Protein AF-A0AAN8Q3Y4-F1 (afdb_monomer_lite)

Sequence (448 aa):
MEDLNKSAGSSPTHGMTRAARALTVRITSLAQSRRTQKSSQLTSHRDDVHVCIMCLRAIMNYQSGFNQVMTHPRCVNEITLSLNNRNPRTKALVLELLAAVCLVRGGHDIILAAFDNFKEVSGEKNRFEKLMEYFSNDDSNIDFMVACMQFINIVVHSVENMNFRVHLQYEFTHHGLDQYLETLKLTESEKLQVQIQAYLDNVFDVGALLEDAENRGGVLEHVDELQEHNTQLSARLEEIESQSAERMAELEKQLLQATKETELLKGNLRDSCSQVSSLQQREREREISQERERDRERLSQPSSELELKVQELQDRGLIRLGRTPSGALDLQVVPVTIIEYVPAPASEPLLSSTGPTAPGPDVPDATPSSAISAVLPPPPPPPPPPPGPGGPTPPPPPPPPPPPPGSGGPLPPPPPPPTAGGPPPPPPPPGAGPPPPPGGPPSGDSQA

InterPro domains:
  IPR010472 Formin, FH3 domain [PF06367] (108-290)
  IPR010472 Formin, FH3 domain [SM01139] (106-309)
  IPR010473 Formin, GTPase-binding domain [PF06371] (33-103)
  IPR010473 Formin, GTPase-binding domain [SM01140] (1-103)
  IPR011989 Armadillo-like helical [G3DSA:1.25.10.10] (19-205)
  IPR014768 Rho GTPase-binding/formin homology 3 (GBD/FH3) domain [PS51232] (1-287)
  IPR016024 Armadillo-type fold [SSF48371] (43-279)
  IPR043592 Formin-like protein, animal [PTHR45857] (17-407)

Organism: NCBI:txid861788

Radius of gyration: 66.51 Å; chains: 1; bounding box: 188×79×169 Å

pLDDT: mean 75.8, std 22.62, range [29.91, 98.75]

Foldseek 3Di:
DDYDDDDDDDDDPDDPDPVNVVVVVVVVVVVVVVVVVVVVVVVVVLVVLLVVLVVLVVLCVDPVSVVCCLPPLCNLLVLLLQCPRPDLVSVLSSLVSLLVQCLDDVSLVVSVVSQVSSCVVVVHPDGCLVLLVCLLPPPVDPSSVLSSLSSLLSSLQNDPDVVSSLVSLVSVVVSVVVVSLVVCCPPPDPSNVVSSVSVVVRDDDPPVVVVCVVVVVVVVVVVVVVVVVVVVVVVVVVVVVVVVVVVVVVVVVVVVVVVVVVVVVVVVVVVVVVVVVVVVVVVVVVVVVVVVVVVVVVVPDDCVVVVVVVVVCVVVPQWDWDQDPVRDTDIDGDDDDDDDDDDDDDDDDDDDDDDDDDDDDDDDDDDDDDDDDDDDDDDDDDDDDDDDPDDDDDDDDDDDDDDDPDDDDDDDDDDDDDDPDDDDDDDDDPDDDDDDDDDDDDDDDDDD

Structure (mmCIF, N/CA/C/O backbone):
data_AF-A0AAN8Q3Y4-F1
#
_entry.id   AF-A0AAN8Q3Y4-F1
#
loop_
_atom_site.group_PDB
_atom_site.id
_atom_site.type_symbol
_atom_site.label_atom_id
_atom_site.label_alt_id
_atom_site.label_comp_id
_atom_site.label_asym_id
_atom_site.label_entity_id
_atom_site.label_seq_id
_atom_site.pdbx_PDB_ins_code
_atom_site.Cartn_x
_atom_site.Cartn_y
_atom_site.Cartn_z
_atom_site.occupancy
_atom_site.B_iso_or_equiv
_atom_site.auth_seq_id
_atom_site.auth_comp_id
_atom_site.auth_asym_id
_atom_site.auth_atom_id
_atom_site.pdbx_PDB_model_num
ATOM 1 N N . MET A 1 1 ? 97.875 11.556 -13.951 1.00 38.25 1 MET A N 1
ATOM 2 C CA . MET A 1 1 ? 98.147 10.114 -14.084 1.00 38.25 1 MET A CA 1
ATOM 3 C C . MET A 1 1 ? 96.802 9.449 -14.331 1.00 38.25 1 MET A C 1
ATOM 5 O O . MET A 1 1 ? 96.161 9.027 -13.379 1.00 38.25 1 MET A O 1
ATOM 9 N N . GLU A 1 2 ? 96.180 9.670 -15.496 1.00 36.03 2 GLU A N 1
ATOM 10 C CA . GLU A 1 2 ? 96.618 9.292 -16.869 1.00 36.03 2 GLU A CA 1
ATOM 11 C C . GLU A 1 2 ? 96.474 7.764 -17.022 1.00 36.03 2 GLU A C 1
ATOM 13 O O . GLU A 1 2 ? 97.088 7.022 -16.263 1.00 36.03 2 GLU A O 1
ATOM 18 N N . ASP A 1 3 ? 95.460 7.273 -17.746 1.00 38.06 3 ASP A N 1
ATOM 19 C CA . ASP A 1 3 ? 95.388 7.121 -19.222 1.00 38.06 3 ASP A CA 1
ATOM 20 C C . ASP A 1 3 ? 96.078 5.817 -19.685 1.00 38.06 3 ASP A C 1
ATOM 22 O O . ASP A 1 3 ? 97.080 5.409 -19.115 1.00 38.06 3 ASP A O 1
ATOM 26 N N . LEU A 1 4 ? 95.621 5.070 -20.698 1.00 42.91 4 LEU A N 1
ATOM 27 C CA . LEU A 1 4 ? 94.481 5.199 -21.622 1.00 42.91 4 LEU A CA 1
ATOM 28 C C . LEU A 1 4 ? 94.149 3.792 -22.181 1.00 42.91 4 LEU A C 1
ATOM 30 O O . LEU A 1 4 ? 95.014 2.921 -22.171 1.00 42.91 4 LEU A O 1
ATOM 34 N N . ASN A 1 5 ? 92.947 3.593 -22.751 1.00 40.09 5 ASN A N 1
ATOM 35 C CA . ASN A 1 5 ? 92.752 3.150 -24.156 1.00 40.09 5 ASN A CA 1
ATOM 36 C C . ASN A 1 5 ? 91.394 2.447 -24.438 1.00 40.09 5 ASN A C 1
ATOM 38 O O . ASN A 1 5 ? 91.292 1.227 -24.497 1.00 40.09 5 ASN A O 1
ATOM 42 N N . LYS A 1 6 ? 90.387 3.266 -24.773 1.00 39.81 6 LYS A N 1
ATOM 43 C CA . LYS A 1 6 ? 89.642 3.185 -26.051 1.00 39.81 6 LYS A CA 1
ATOM 44 C C . LYS A 1 6 ? 88.956 1.859 -26.451 1.00 39.81 6 LYS A C 1
ATOM 46 O O . LYS A 1 6 ? 89.556 0.959 -27.032 1.00 39.81 6 LYS A O 1
ATOM 51 N N . SER A 1 7 ? 87.625 1.880 -26.418 1.00 35.88 7 SER A N 1
ATOM 52 C CA . SER A 1 7 ? 86.782 1.311 -27.484 1.00 35.88 7 SER A CA 1
ATOM 53 C C . SER A 1 7 ? 85.509 2.148 -27.624 1.00 35.88 7 SER A C 1
ATOM 55 O O . SER A 1 7 ? 84.912 2.532 -26.624 1.00 35.88 7 SER A O 1
ATOM 57 N N . ALA A 1 8 ? 85.133 2.495 -28.858 1.00 41.19 8 ALA A N 1
ATOM 58 C CA . ALA A 1 8 ? 84.004 3.380 -29.152 1.00 41.19 8 ALA A CA 1
ATOM 59 C C . ALA A 1 8 ? 82.823 2.586 -29.730 1.00 41.19 8 ALA A C 1
ATOM 61 O O . ALA A 1 8 ? 83.028 1.685 -30.539 1.00 41.19 8 ALA A O 1
ATOM 62 N N . GLY A 1 9 ? 81.597 2.939 -29.330 1.00 33.78 9 GLY A N 1
ATOM 63 C CA . GLY A 1 9 ? 80.372 2.197 -29.667 1.00 33.78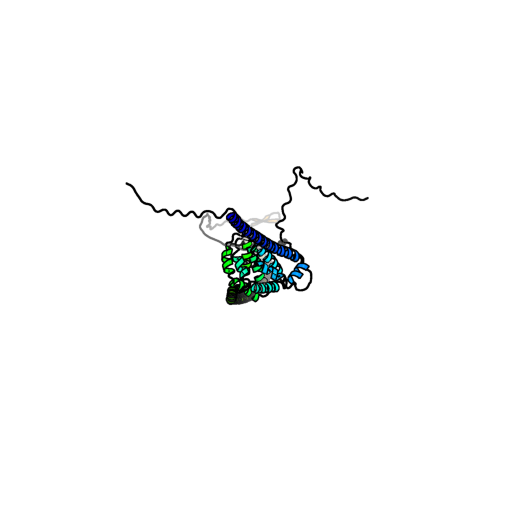 9 GLY A CA 1
ATOM 64 C C . GLY A 1 9 ? 79.152 3.075 -29.963 1.00 33.78 9 GLY A C 1
ATOM 65 O O . GLY A 1 9 ? 78.020 2.655 -29.739 1.00 33.78 9 GLY A O 1
ATOM 66 N N . SER A 1 10 ? 79.352 4.308 -30.433 1.00 39.91 10 SER A N 1
ATOM 67 C CA . SER A 1 10 ? 78.259 5.197 -30.840 1.00 39.91 10 SER A CA 1
ATOM 68 C C . SER A 1 10 ? 77.604 4.707 -32.139 1.00 39.91 10 SER A C 1
ATOM 70 O O . SER A 1 10 ? 78.204 4.774 -33.208 1.00 39.91 10 SER A O 1
ATOM 72 N N . SER A 1 11 ? 76.353 4.243 -32.056 1.00 40.34 11 SER A N 1
ATOM 73 C CA . SER A 1 11 ? 75.558 3.801 -33.214 1.00 40.34 11 SER A CA 1
ATOM 74 C C . SER A 1 11 ? 74.587 4.896 -33.687 1.00 40.34 11 SER A C 1
ATOM 76 O O . SER A 1 11 ? 73.614 5.173 -32.985 1.00 40.34 11 SER A O 1
ATOM 78 N N . PRO A 1 12 ? 74.794 5.524 -34.862 1.00 45.00 12 PRO A N 1
ATOM 79 C CA . PRO A 1 12 ? 73.902 6.557 -35.383 1.00 45.00 12 PRO A CA 1
ATOM 80 C C . PRO A 1 12 ? 72.812 5.961 -36.291 1.00 45.00 12 PRO A C 1
ATOM 82 O O . PRO A 1 12 ? 73.027 5.743 -37.483 1.00 45.00 12 PRO A O 1
ATOM 85 N N . THR A 1 13 ? 71.603 5.741 -35.768 1.00 42.25 13 THR A N 1
ATOM 86 C CA . THR A 1 13 ? 70.434 5.310 -36.565 1.00 42.25 13 THR A CA 1
ATOM 87 C C . THR A 1 13 ? 69.846 6.469 -37.380 1.00 42.25 13 THR A C 1
ATOM 89 O O . THR A 1 13 ? 68.793 7.039 -37.085 1.00 42.25 13 THR A O 1
ATOM 92 N N . HIS A 1 14 ? 70.567 6.855 -38.432 1.00 48.44 14 HIS A N 1
ATOM 93 C CA . HIS A 1 14 ? 70.264 8.040 -39.221 1.00 48.44 14 HIS A CA 1
ATOM 94 C C . HIS A 1 14 ? 69.072 7.834 -40.177 1.00 48.44 14 HIS A C 1
ATOM 96 O O . HIS A 1 14 ? 69.142 7.078 -41.139 1.00 48.44 14 HIS A O 1
ATOM 102 N N . GLY A 1 15 ? 68.003 8.607 -39.966 1.00 46.59 15 GLY A N 1
ATOM 103 C CA . GLY A 1 15 ? 67.120 9.069 -41.042 1.00 46.59 15 GLY A CA 1
ATOM 104 C C . GLY A 1 15 ? 66.156 8.068 -41.694 1.00 46.59 15 GLY A C 1
ATOM 105 O O . GLY A 1 15 ? 66.325 7.709 -42.857 1.00 46.59 15 GLY A O 1
ATOM 106 N N . MET A 1 16 ? 64.989 7.852 -41.070 1.00 54.69 16 MET A N 1
ATOM 107 C CA . MET A 1 16 ? 63.756 7.771 -41.874 1.00 54.69 16 MET A CA 1
ATOM 108 C C . MET A 1 16 ? 63.680 9.022 -42.761 1.00 54.69 16 MET A C 1
ATOM 110 O O . MET A 1 16 ? 63.710 10.145 -42.245 1.00 54.69 16 MET A O 1
ATOM 114 N N . THR A 1 17 ? 63.575 8.839 -44.078 1.00 59.81 17 THR A N 1
ATOM 115 C CA . THR A 1 17 ? 63.512 9.949 -45.040 1.00 59.81 17 THR A CA 1
ATOM 116 C C . THR A 1 17 ? 62.348 10.897 -44.736 1.00 59.81 17 THR A C 1
ATOM 118 O O . THR A 1 17 ? 61.335 10.513 -44.143 1.00 59.81 17 THR A O 1
ATOM 121 N N . ARG A 1 18 ? 62.457 12.159 -45.179 1.00 59.47 18 ARG A N 1
ATOM 122 C CA . ARG A 1 18 ? 61.395 13.170 -44.998 1.00 59.47 18 ARG A CA 1
ATOM 123 C C . ARG A 1 18 ? 60.050 12.689 -45.570 1.00 59.47 18 ARG A C 1
ATOM 125 O O . ARG A 1 18 ? 59.012 12.954 -44.972 1.00 59.47 18 ARG A O 1
ATOM 132 N N . ALA A 1 19 ? 60.090 11.909 -46.656 1.00 59.50 19 ALA A N 1
ATOM 133 C CA . ALA A 1 19 ? 58.941 11.213 -47.230 1.00 59.50 19 ALA A CA 1
ATOM 134 C C . ALA A 1 19 ? 58.388 10.102 -46.316 1.00 59.50 19 ALA A C 1
ATOM 136 O O . ALA A 1 19 ? 57.189 10.093 -46.056 1.00 59.50 19 ALA A O 1
ATOM 137 N N . ALA A 1 20 ? 59.231 9.216 -45.768 1.00 58.31 20 ALA A N 1
ATOM 138 C CA . ALA A 1 20 ? 58.790 8.173 -44.836 1.00 58.31 20 ALA A CA 1
ATOM 139 C C . ALA A 1 20 ? 58.129 8.767 -43.579 1.00 58.31 20 ALA A C 1
ATOM 141 O O . ALA A 1 20 ? 57.031 8.358 -43.213 1.00 58.31 20 ALA A O 1
ATOM 142 N N . ARG A 1 21 ? 58.730 9.804 -42.975 1.00 62.12 21 ARG A N 1
ATOM 143 C CA . ARG A 1 21 ? 58.128 10.531 -41.840 1.00 62.12 21 ARG A CA 1
ATOM 144 C C . ARG A 1 21 ? 56.787 11.176 -42.215 1.00 62.12 21 ARG A C 1
ATOM 146 O O . ARG A 1 21 ? 55.828 11.053 -41.459 1.00 62.12 21 ARG A O 1
ATOM 153 N N . ALA A 1 22 ? 56.688 11.806 -43.389 1.00 60.72 22 ALA A N 1
ATOM 154 C CA . ALA A 1 22 ? 55.433 12.383 -43.875 1.00 60.72 22 ALA A CA 1
ATOM 155 C C . ALA A 1 22 ? 54.348 11.322 -44.147 1.00 60.72 22 ALA A C 1
ATOM 157 O O . ALA A 1 22 ? 53.175 11.576 -43.877 1.00 60.72 22 ALA A O 1
ATOM 158 N N . LEU A 1 23 ? 54.721 10.133 -44.633 1.00 59.78 23 LEU A N 1
ATOM 159 C CA . LEU A 1 23 ? 53.805 9.006 -44.820 1.00 59.78 23 LEU A CA 1
ATOM 160 C C . LEU A 1 23 ? 53.313 8.454 -43.480 1.00 59.78 23 LEU A C 1
ATOM 162 O O . LEU A 1 23 ? 52.105 8.323 -43.311 1.00 59.78 23 LEU A O 1
ATOM 166 N N . THR A 1 24 ? 54.194 8.219 -42.501 1.00 64.25 24 THR A N 1
ATOM 167 C CA . THR A 1 24 ? 53.786 7.797 -41.148 1.00 64.25 24 THR A CA 1
ATOM 168 C C . THR A 1 24 ? 52.829 8.809 -40.515 1.00 64.25 24 THR A C 1
ATOM 170 O O . THR A 1 24 ? 51.765 8.422 -40.040 1.00 64.25 24 THR A O 1
ATOM 173 N N . VAL A 1 25 ? 53.141 10.110 -40.573 1.00 64.81 25 VAL A N 1
ATOM 174 C CA . VAL A 1 25 ? 52.263 11.167 -40.037 1.00 64.81 25 VAL A CA 1
ATOM 175 C C . VAL A 1 25 ? 50.920 11.217 -40.776 1.00 64.81 25 VAL A C 1
ATOM 177 O O . VAL A 1 25 ? 49.881 11.306 -40.124 1.00 64.81 25 VAL A O 1
ATOM 180 N N . ARG A 1 26 ? 50.896 11.092 -42.112 1.00 61.16 26 ARG A N 1
ATOM 181 C CA . ARG A 1 26 ? 49.641 11.026 -42.887 1.00 61.16 26 ARG A CA 1
ATOM 182 C C . ARG A 1 26 ? 48.817 9.778 -42.572 1.00 61.16 26 ARG A C 1
ATOM 184 O O . ARG A 1 26 ? 47.603 9.890 -42.457 1.00 61.16 26 ARG A O 1
ATOM 191 N N . ILE A 1 27 ? 49.440 8.613 -42.394 1.00 64.56 27 ILE A N 1
ATOM 192 C CA . ILE A 1 27 ? 48.746 7.365 -42.037 1.00 64.56 27 ILE A CA 1
ATOM 193 C C . ILE A 1 27 ? 48.139 7.476 -40.634 1.00 64.56 27 ILE A C 1
ATOM 195 O O . ILE A 1 27 ? 46.951 7.200 -40.470 1.00 64.56 27 ILE A O 1
ATOM 199 N N . THR A 1 28 ? 48.901 7.955 -39.645 1.00 66.38 28 THR A N 1
ATOM 200 C CA . THR A 1 28 ? 48.399 8.186 -38.281 1.00 66.38 28 THR A CA 1
ATOM 201 C C . THR A 1 28 ? 47.287 9.236 -38.261 1.00 66.38 28 THR A C 1
ATOM 203 O O . THR A 1 28 ? 46.249 9.002 -37.648 1.00 66.38 28 THR A O 1
ATOM 206 N N . SER A 1 29 ? 47.434 10.336 -39.006 1.00 64.00 29 SER A N 1
ATOM 207 C CA . SER A 1 29 ? 46.402 11.372 -39.144 1.00 64.00 29 SER A CA 1
ATOM 208 C C . SER A 1 29 ? 45.124 10.840 -39.810 1.00 64.00 29 SER A C 1
ATOM 210 O O . SER A 1 29 ? 44.031 11.074 -39.304 1.00 64.00 29 SER A O 1
ATOM 212 N N . LEU A 1 30 ? 45.228 10.031 -40.872 1.00 63.59 30 LEU A N 1
ATOM 213 C CA . LEU A 1 30 ? 44.080 9.375 -41.520 1.00 63.59 30 LEU A CA 1
ATOM 214 C C . LEU A 1 30 ? 43.465 8.245 -40.675 1.00 63.59 30 LEU A C 1
ATOM 216 O O . LEU A 1 30 ? 42.314 7.868 -40.904 1.00 63.59 30 LEU A O 1
ATOM 220 N N . ALA A 1 31 ? 44.201 7.680 -39.717 1.00 64.12 31 ALA A N 1
ATOM 221 C CA . ALA A 1 31 ? 43.672 6.739 -38.730 1.00 64.12 31 ALA A CA 1
ATOM 222 C C . ALA A 1 31 ? 42.957 7.473 -37.582 1.00 64.12 31 ALA A C 1
ATOM 224 O O . ALA A 1 31 ? 41.870 7.062 -37.180 1.00 64.12 31 ALA A O 1
ATOM 225 N N . GLN A 1 32 ? 43.513 8.590 -37.103 1.00 61.41 32 GLN A N 1
ATOM 226 C CA . GLN A 1 32 ? 42.878 9.476 -36.125 1.00 61.41 32 GLN A CA 1
ATOM 227 C C . GLN A 1 32 ? 41.608 10.115 -36.699 1.00 61.41 32 GLN A C 1
ATOM 229 O O . GLN A 1 32 ? 40.566 10.017 -36.069 1.00 61.41 32 GLN A O 1
ATOM 234 N N . SER A 1 33 ? 41.650 10.653 -37.920 1.00 59.50 33 SER A N 1
ATOM 235 C CA . SER A 1 33 ? 40.490 11.220 -38.624 1.00 59.50 33 SER A CA 1
ATOM 236 C C . SER A 1 33 ? 39.374 10.188 -38.840 1.00 59.50 33 SER A C 1
ATOM 238 O O . SER A 1 33 ? 38.208 10.473 -38.578 1.00 59.50 33 SER A O 1
ATOM 240 N N . ARG A 1 34 ? 39.707 8.942 -39.211 1.00 60.00 34 ARG A N 1
ATOM 241 C CA . ARG A 1 34 ? 38.703 7.863 -39.293 1.00 60.00 34 ARG A CA 1
ATOM 242 C C . ARG A 1 34 ? 38.192 7.400 -37.925 1.00 60.00 34 ARG A C 1
ATOM 244 O O . ARG A 1 34 ? 37.054 6.945 -37.845 1.00 60.00 34 ARG A O 1
ATOM 251 N N . ARG A 1 35 ? 38.972 7.542 -36.846 1.00 59.88 35 ARG A N 1
ATOM 252 C CA . ARG A 1 35 ? 38.492 7.331 -35.467 1.00 59.88 35 ARG A CA 1
ATOM 253 C C . ARG A 1 35 ? 37.575 8.464 -35.001 1.00 59.88 35 ARG A C 1
ATOM 255 O O . ARG A 1 35 ? 36.526 8.163 -34.445 1.00 59.88 35 ARG A O 1
ATOM 262 N N . THR A 1 36 ? 37.902 9.731 -35.263 1.00 60.12 36 THR A N 1
ATOM 263 C CA . THR A 1 36 ? 37.049 10.867 -34.877 1.00 60.12 36 THR A CA 1
ATOM 264 C C . THR A 1 36 ? 35.759 10.911 -35.688 1.00 60.12 36 THR A C 1
ATOM 266 O O . THR A 1 36 ? 34.708 11.123 -35.095 1.00 60.12 36 THR A O 1
ATOM 269 N N . GLN A 1 37 ? 35.778 10.599 -36.991 1.00 56.69 37 GLN A N 1
ATOM 270 C CA . GLN A 1 37 ? 34.538 10.459 -37.764 1.00 56.69 37 GLN A CA 1
ATOM 271 C C . GLN A 1 37 ? 33.677 9.276 -37.300 1.00 56.69 37 GLN A C 1
ATOM 273 O O . GLN A 1 37 ? 32.477 9.455 -37.125 1.00 56.69 37 GLN A O 1
ATOM 278 N N . LYS A 1 38 ? 34.255 8.100 -37.006 1.00 57.00 38 LYS A N 1
ATOM 279 C CA . LYS A 1 38 ? 33.480 6.994 -36.406 1.00 57.00 38 LYS A CA 1
ATOM 280 C C . LYS A 1 38 ? 32.931 7.340 -35.018 1.00 57.00 38 LYS A C 1
ATOM 282 O O . LYS A 1 38 ? 31.820 6.935 -34.699 1.00 57.00 38 LYS A O 1
ATOM 287 N N . SER A 1 39 ? 33.666 8.111 -34.216 1.00 52.62 39 SER A N 1
ATOM 288 C CA . SER A 1 39 ? 33.172 8.618 -32.930 1.00 52.62 39 SER A CA 1
ATOM 289 C C . SER A 1 39 ? 32.019 9.607 -33.121 1.00 52.62 39 SER A C 1
ATOM 291 O O . SER A 1 39 ? 31.017 9.487 -32.432 1.00 52.62 39 SER A O 1
ATOM 293 N N . SER A 1 40 ? 32.129 10.530 -34.081 1.00 57.91 40 SER A N 1
ATOM 294 C CA . SER A 1 40 ? 31.093 11.516 -34.419 1.00 57.91 40 SER A CA 1
ATOM 295 C C . SER A 1 40 ? 29.820 10.864 -34.976 1.00 57.91 40 SER A C 1
ATOM 297 O O . SER A 1 40 ? 28.717 11.284 -34.637 1.00 57.91 40 SER A O 1
ATOM 299 N N . GLN A 1 41 ? 29.957 9.800 -35.770 1.00 56.16 41 GLN A N 1
ATOM 300 C CA . GLN A 1 41 ? 28.831 8.993 -36.242 1.00 56.16 41 GLN A CA 1
ATOM 301 C C . GLN A 1 41 ? 28.160 8.228 -35.087 1.00 56.16 41 GLN A C 1
ATOM 303 O O . GLN A 1 41 ? 26.936 8.161 -35.019 1.00 56.16 41 GLN A O 1
ATOM 308 N N . LEU A 1 42 ? 28.952 7.694 -34.148 1.00 57.22 42 LEU A N 1
ATOM 309 C CA . LEU A 1 42 ? 28.450 6.993 -32.963 1.00 57.22 42 LEU A CA 1
ATOM 310 C C . LEU A 1 42 ? 27.803 7.933 -31.929 1.00 57.22 42 LEU A C 1
ATOM 312 O O . LEU A 1 42 ? 26.928 7.486 -31.191 1.00 57.22 42 LEU A O 1
ATOM 316 N N . THR A 1 43 ? 28.208 9.206 -31.852 1.00 58.16 43 THR A N 1
ATOM 317 C CA . THR A 1 43 ? 27.504 10.208 -31.036 1.00 58.16 43 THR A CA 1
ATOM 318 C C . THR A 1 43 ? 26.206 10.648 -31.703 1.00 58.16 43 THR A C 1
ATOM 320 O O . THR A 1 43 ? 25.182 10.591 -31.037 1.00 58.16 43 THR A O 1
ATOM 323 N N . SER A 1 44 ? 26.211 10.943 -33.013 1.00 60.47 44 SER A N 1
ATOM 324 C CA . SER A 1 44 ? 24.988 11.288 -33.765 1.00 60.47 44 SER A CA 1
ATOM 325 C C . SER A 1 44 ? 23.886 10.252 -33.537 1.00 60.47 44 SER A C 1
ATOM 327 O O . SER A 1 44 ? 22.829 10.584 -33.017 1.00 60.47 44 SER A O 1
ATOM 329 N N . HIS A 1 45 ? 24.193 8.968 -33.762 1.00 61.59 45 HIS A N 1
ATOM 330 C CA . HIS A 1 45 ? 23.232 7.872 -33.601 1.00 61.59 45 HIS A CA 1
ATOM 331 C C . HIS A 1 45 ? 22.688 7.730 -32.158 1.00 61.59 45 HIS A C 1
ATOM 333 O O . HIS A 1 45 ? 21.636 7.127 -31.946 1.00 61.59 45 HIS A O 1
ATOM 339 N N . ARG A 1 46 ? 23.373 8.258 -31.134 1.00 62.34 46 ARG A N 1
ATOM 340 C CA . ARG A 1 46 ? 22.869 8.248 -29.745 1.00 62.34 46 ARG A CA 1
ATOM 341 C C . ARG A 1 46 ? 21.903 9.391 -29.463 1.00 62.34 46 ARG A C 1
ATOM 343 O O . ARG A 1 46 ? 20.958 9.184 -28.701 1.00 62.34 46 ARG A O 1
ATOM 350 N N . ASP A 1 47 ? 22.124 10.542 -30.087 1.00 70.31 47 ASP A N 1
ATOM 351 C CA . ASP A 1 47 ? 21.211 11.680 -30.030 1.00 70.31 47 ASP A CA 1
ATOM 352 C C . ASP A 1 47 ? 19.961 11.400 -30.885 1.00 70.31 47 ASP A C 1
ATOM 354 O O . ASP A 1 47 ? 18.844 11.634 -30.425 1.00 70.31 47 ASP A O 1
ATOM 358 N N . ASP A 1 48 ? 20.127 10.766 -32.054 1.00 86.31 48 ASP A N 1
ATOM 359 C CA . ASP A 1 48 ? 19.037 10.300 -32.925 1.00 86.31 48 ASP A CA 1
ATOM 360 C C . ASP A 1 48 ? 18.046 9.389 -32.165 1.00 86.31 48 ASP A C 1
ATOM 362 O O . ASP A 1 48 ? 16.830 9.572 -32.253 1.00 86.31 48 ASP A O 1
ATOM 366 N N . VAL A 1 49 ? 18.550 8.452 -31.346 1.00 93.69 49 VAL A N 1
ATOM 367 C CA . VAL A 1 49 ? 17.716 7.593 -30.476 1.00 93.69 49 VAL A CA 1
ATOM 368 C C . VAL A 1 49 ? 16.945 8.418 -29.440 1.00 93.69 49 VAL A C 1
ATOM 370 O O . VAL A 1 49 ? 15.757 8.174 -29.239 1.00 93.69 49 VAL A O 1
ATOM 373 N N . HIS A 1 50 ? 17.572 9.416 -28.805 1.00 94.44 50 HIS A N 1
ATOM 374 C CA . HIS A 1 50 ? 16.879 10.281 -27.842 1.00 94.44 50 HIS A CA 1
ATOM 375 C C . HIS A 1 50 ? 15.736 11.063 -28.508 1.00 94.44 50 HIS A C 1
ATOM 377 O O . HIS A 1 50 ? 14.625 11.107 -27.977 1.00 94.44 50 HIS A O 1
ATOM 383 N N . VAL A 1 51 ? 15.977 11.611 -29.704 1.00 96.12 51 VAL A N 1
ATOM 384 C CA . VAL A 1 51 ? 14.958 12.319 -30.493 1.00 96.12 51 VAL A CA 1
ATOM 385 C C . VAL A 1 51 ? 13.816 11.381 -30.899 1.00 96.12 51 VAL A C 1
ATOM 387 O O . VAL A 1 51 ? 12.657 11.773 -30.790 1.00 96.12 51 VAL A O 1
ATOM 390 N N . CYS A 1 52 ? 14.095 10.125 -31.265 1.00 97.19 52 CYS A N 1
ATOM 391 C CA . CYS A 1 52 ? 13.046 9.138 -31.557 1.00 97.19 52 CYS A CA 1
ATOM 392 C C . CYS A 1 52 ? 12.121 8.886 -30.350 1.00 97.19 52 CYS A C 1
ATOM 394 O O . CYS A 1 52 ? 10.899 8.872 -30.514 1.00 97.19 52 CYS A O 1
ATOM 396 N N . ILE A 1 53 ? 12.667 8.765 -29.132 1.00 97.81 53 ILE A N 1
ATOM 397 C CA . ILE A 1 53 ? 11.847 8.636 -27.913 1.00 97.81 53 ILE A CA 1
ATOM 398 C C . ILE A 1 53 ? 11.056 9.930 -27.636 1.00 97.81 53 ILE A C 1
ATOM 400 O O . ILE A 1 53 ? 9.884 9.860 -27.264 1.00 97.81 53 ILE A O 1
ATOM 404 N N . MET A 1 54 ? 11.624 11.116 -27.889 1.00 97.38 54 MET A N 1
ATOM 405 C CA . MET A 1 54 ? 10.877 12.383 -27.798 1.00 97.38 54 MET A CA 1
ATOM 406 C C . MET A 1 54 ? 9.712 12.459 -28.803 1.00 97.38 54 MET A C 1
ATOM 408 O O . MET A 1 54 ? 8.636 12.948 -28.452 1.00 97.38 54 MET A O 1
ATOM 412 N N . CYS A 1 55 ? 9.879 11.943 -30.025 1.00 98.06 55 CYS A N 1
ATOM 413 C CA . CYS A 1 55 ? 8.794 11.831 -31.003 1.00 98.06 55 CYS A CA 1
ATOM 414 C C . CYS A 1 55 ? 7.693 10.866 -30.530 1.00 98.06 55 CYS A C 1
ATOM 416 O O . CYS A 1 55 ? 6.511 11.189 -30.649 1.00 98.06 55 CYS A O 1
ATOM 418 N N . LEU A 1 56 ? 8.057 9.725 -29.935 1.00 98.25 56 LEU A N 1
ATOM 419 C CA . LEU A 1 56 ? 7.091 8.791 -29.346 1.00 98.25 56 LEU A CA 1
ATOM 420 C C . LEU A 1 56 ? 6.340 9.415 -28.159 1.00 98.25 56 LEU A C 1
ATOM 422 O O . LEU A 1 56 ? 5.119 9.293 -28.101 1.00 98.25 56 LEU A O 1
ATOM 426 N N . ARG A 1 57 ? 7.013 10.190 -27.292 1.00 98.00 57 ARG A N 1
ATOM 427 C CA . ARG A 1 57 ? 6.368 10.984 -26.221 1.00 98.00 57 ARG A CA 1
ATOM 428 C C . ARG A 1 57 ? 5.295 11.925 -26.785 1.00 98.00 57 ARG A C 1
ATOM 430 O O . ARG A 1 57 ? 4.205 12.021 -26.230 1.00 98.00 57 ARG A O 1
ATOM 437 N N . ALA A 1 58 ? 5.584 12.598 -27.902 1.00 98.19 58 ALA A N 1
ATOM 438 C CA . ALA A 1 58 ? 4.638 13.504 -28.556 1.00 98.19 58 ALA A CA 1
ATOM 439 C C . ALA A 1 58 ? 3.429 12.767 -29.169 1.00 98.19 58 ALA A C 1
ATOM 441 O O . ALA A 1 58 ? 2.308 13.263 -29.075 1.00 98.19 58 ALA A O 1
ATOM 442 N N . ILE A 1 59 ? 3.634 11.573 -29.739 1.00 98.06 59 ILE A N 1
ATOM 443 C CA . ILE A 1 59 ? 2.555 10.705 -30.249 1.00 98.06 59 ILE A CA 1
ATOM 444 C C . ILE A 1 59 ? 1.683 10.178 -29.097 1.00 98.06 59 ILE A C 1
ATOM 446 O O . ILE A 1 59 ? 0.458 10.182 -29.197 1.00 98.06 59 ILE A O 1
ATOM 450 N N . MET A 1 60 ? 2.300 9.772 -27.985 1.00 97.56 60 MET A N 1
ATOM 451 C CA . MET A 1 60 ? 1.614 9.290 -26.779 1.00 97.56 60 MET A CA 1
ATOM 452 C C . MET A 1 60 ? 0.816 10.383 -26.054 1.00 97.56 60 MET A C 1
ATOM 454 O O . MET A 1 60 ? -0.161 10.072 -25.384 1.00 97.56 60 MET A O 1
ATOM 458 N N . ASN A 1 61 ? 1.159 11.660 -26.239 1.00 97.00 61 ASN A N 1
ATOM 459 C CA . ASN A 1 61 ? 0.371 12.789 -25.734 1.00 97.00 61 ASN A CA 1
ATOM 460 C C . ASN A 1 61 ? -0.942 13.028 -26.523 1.00 97.00 61 ASN A C 1
ATOM 462 O O . ASN A 1 61 ? -1.707 13.934 -26.200 1.00 97.00 61 ASN A O 1
ATOM 466 N N . TYR A 1 62 ? -1.224 12.234 -27.563 1.00 97.69 62 TYR A N 1
ATOM 467 C CA . TYR A 1 62 ? -2.489 12.248 -28.298 1.00 97.69 62 TYR A CA 1
ATOM 468 C C . TYR A 1 62 ? -3.205 10.901 -28.145 1.00 97.69 62 TYR A C 1
ATOM 470 O O . TYR A 1 62 ? -2.645 9.865 -28.488 1.00 97.69 62 TYR A O 1
ATOM 478 N N . GLN A 1 63 ? -4.463 10.896 -27.687 1.00 96.38 63 GLN A N 1
ATOM 479 C CA . GLN A 1 63 ? -5.178 9.667 -27.294 1.00 96.38 63 GLN A CA 1
ATOM 480 C C . GLN A 1 63 ? -5.180 8.566 -28.372 1.00 96.38 63 GLN A C 1
ATOM 482 O O . GLN A 1 63 ? -4.973 7.394 -28.067 1.00 96.38 63 GLN A O 1
ATOM 487 N N . SER A 1 64 ? -5.381 8.919 -29.647 1.00 97.81 64 SER A N 1
ATOM 488 C CA . SER A 1 64 ? -5.349 7.930 -30.735 1.00 97.81 64 SER A CA 1
ATOM 489 C C . SER A 1 64 ? -3.928 7.461 -31.079 1.00 97.81 64 SER A C 1
ATOM 491 O O . SER A 1 64 ? -3.772 6.350 -31.585 1.00 97.81 64 SER A O 1
ATOM 493 N N . GLY A 1 65 ? -2.903 8.272 -30.802 1.00 97.88 65 GLY A N 1
ATOM 494 C CA . GLY A 1 65 ? -1.496 7.891 -30.920 1.00 97.88 65 GLY A CA 1
ATOM 495 C C . GLY A 1 65 ? -1.069 6.952 -29.793 1.00 97.88 65 GLY A C 1
ATOM 496 O O . GLY A 1 65 ? -0.489 5.906 -30.062 1.00 97.88 65 GLY A O 1
ATOM 497 N N . PHE A 1 66 ? -1.455 7.255 -28.551 1.00 97.75 66 PHE A N 1
ATOM 498 C CA . PHE A 1 66 ? -1.268 6.387 -27.385 1.00 97.75 66 PHE A CA 1
ATOM 499 C C . PHE A 1 66 ? -1.879 4.992 -27.600 1.00 97.75 66 PHE A C 1
ATOM 501 O O . PHE A 1 66 ? -1.190 3.981 -27.472 1.00 97.75 66 PHE A O 1
ATOM 508 N N . ASN A 1 67 ? -3.140 4.931 -28.045 1.00 96.38 67 ASN A N 1
ATOM 509 C CA . ASN A 1 67 ? -3.809 3.662 -28.349 1.00 96.38 67 ASN A CA 1
ATOM 510 C C . ASN A 1 67 ? -3.098 2.874 -29.473 1.00 96.38 67 ASN A C 1
ATOM 512 O O . ASN A 1 67 ? -3.042 1.645 -29.423 1.00 96.38 67 ASN A O 1
ATOM 516 N N . GLN A 1 68 ? -2.527 3.554 -30.477 1.00 97.31 68 GLN A N 1
ATOM 517 C CA . GLN A 1 68 ? -1.713 2.916 -31.523 1.00 97.31 68 GLN A CA 1
ATOM 518 C C . GLN A 1 68 ? -0.356 2.418 -31.001 1.00 97.31 68 GLN A C 1
ATOM 520 O O . GLN A 1 68 ? 0.087 1.350 -31.411 1.00 97.31 68 GLN A O 1
ATOM 525 N N . VAL A 1 69 ? 0.285 3.133 -30.071 1.00 97.75 69 VAL A N 1
ATOM 526 C CA . VAL A 1 69 ? 1.526 2.683 -29.414 1.00 97.75 69 VAL A CA 1
ATOM 527 C C . VAL A 1 69 ? 1.291 1.405 -28.603 1.00 97.75 69 VAL A C 1
ATOM 529 O O . VAL A 1 69 ? 2.079 0.471 -28.727 1.00 97.75 69 VAL A O 1
ATOM 532 N N . MET A 1 70 ? 0.192 1.319 -27.842 1.00 96.06 70 MET A N 1
ATOM 533 C CA . MET A 1 70 ? -0.162 0.103 -27.092 1.00 96.06 70 MET A CA 1
ATOM 534 C C . MET A 1 70 ? -0.492 -1.089 -27.999 1.00 96.06 70 MET A C 1
ATOM 536 O O . MET A 1 70 ? -0.120 -2.217 -27.695 1.00 96.06 70 MET A O 1
ATOM 540 N N . THR A 1 71 ? -1.208 -0.857 -29.103 1.00 96.31 71 THR A N 1
ATOM 541 C CA . THR A 1 71 ? -1.671 -1.937 -29.997 1.00 96.31 71 THR A CA 1
ATOM 542 C C . THR A 1 71 ? -0.641 -2.359 -31.049 1.00 96.31 71 THR A C 1
ATOM 544 O O . THR A 1 71 ? -0.783 -3.429 -31.641 1.00 96.31 71 THR A O 1
ATOM 547 N N . HIS A 1 72 ? 0.411 -1.569 -31.292 1.00 97.69 72 HIS A N 1
ATOM 548 C CA . HIS A 1 72 ? 1.469 -1.934 -32.231 1.00 97.69 72 HIS A CA 1
ATOM 549 C C . HIS A 1 72 ? 2.450 -2.942 -31.591 1.00 97.69 72 HIS A C 1
ATOM 551 O O . HIS A 1 72 ? 3.201 -2.566 -30.686 1.00 97.69 72 HIS A O 1
ATOM 557 N N . PRO A 1 73 ? 2.561 -4.184 -32.110 1.00 94.31 73 PRO A N 1
ATOM 558 C CA . PRO A 1 73 ? 3.122 -5.350 -31.402 1.00 94.31 73 PRO A CA 1
ATOM 559 C C . PRO A 1 73 ? 4.639 -5.321 -31.146 1.00 94.31 73 PRO A C 1
ATOM 561 O O . PRO A 1 73 ? 5.211 -6.308 -30.699 1.00 94.31 73 PRO A O 1
ATOM 564 N N . ARG A 1 74 ? 5.314 -4.214 -31.472 1.00 95.81 74 ARG A N 1
ATOM 565 C CA . ARG A 1 74 ? 6.735 -3.980 -31.174 1.00 95.81 74 ARG A CA 1
ATOM 566 C C . ARG A 1 74 ? 7.018 -2.604 -30.568 1.00 95.81 74 ARG A C 1
ATOM 568 O O . ARG A 1 74 ? 8.164 -2.333 -30.241 1.00 95.81 74 ARG A O 1
ATOM 575 N N . CYS A 1 75 ? 6.032 -1.702 -30.454 1.00 97.69 75 CYS A N 1
ATOM 576 C CA . CYS A 1 75 ? 6.343 -0.308 -30.110 1.00 97.69 75 CYS A CA 1
ATOM 577 C C . CYS A 1 75 ? 6.875 -0.183 -28.679 1.00 97.69 75 CYS A C 1
ATOM 579 O O . CYS A 1 75 ? 7.900 0.457 -28.466 1.00 97.69 75 CYS A O 1
ATOM 581 N N . VAL A 1 76 ? 6.205 -0.824 -27.717 1.00 98.25 76 VAL A N 1
ATOM 582 C CA . VAL A 1 76 ? 6.634 -0.815 -26.311 1.00 98.25 76 VAL A CA 1
ATOM 583 C C . VAL A 1 76 ? 7.961 -1.564 -26.145 1.00 98.25 76 VAL A C 1
ATOM 585 O O . VAL A 1 76 ? 8.859 -1.041 -25.500 1.00 98.25 76 VAL A O 1
ATOM 588 N N . ASN A 1 77 ? 8.150 -2.708 -26.812 1.00 97.81 77 ASN A N 1
ATOM 589 C CA . ASN A 1 77 ? 9.399 -3.478 -26.761 1.00 97.81 77 ASN A CA 1
ATOM 590 C C . ASN A 1 77 ? 10.621 -2.650 -27.204 1.00 97.81 77 ASN A C 1
ATOM 592 O O . ASN A 1 77 ? 11.633 -2.643 -26.512 1.00 97.81 77 ASN A O 1
ATOM 596 N N . GLU A 1 78 ? 10.531 -1.914 -28.317 1.00 97.69 78 GLU A N 1
ATOM 597 C CA . GLU A 1 78 ? 11.631 -1.062 -28.810 1.00 97.69 78 GLU A CA 1
ATOM 598 C C . GLU A 1 78 ? 11.880 0.159 -27.890 1.00 97.69 78 GLU A C 1
ATOM 600 O O . GLU A 1 78 ? 13.023 0.603 -27.728 1.00 97.69 78 GLU A O 1
ATOM 605 N N . ILE A 1 79 ? 10.836 0.671 -27.217 1.00 98.25 79 ILE A N 1
ATOM 606 C CA . ILE A 1 79 ? 10.979 1.673 -26.145 1.00 98.25 79 ILE A CA 1
ATOM 607 C C . ILE A 1 79 ? 11.747 1.062 -24.959 1.00 98.25 79 ILE A C 1
ATOM 609 O O . ILE A 1 79 ? 12.733 1.651 -24.519 1.00 98.25 79 ILE A O 1
ATOM 613 N N . THR A 1 80 ? 11.381 -0.136 -24.490 1.00 98.38 80 THR A N 1
ATOM 614 C CA . THR A 1 80 ? 12.083 -0.833 -23.396 1.00 98.38 80 THR A CA 1
ATOM 615 C C . THR A 1 80 ? 13.531 -1.162 -23.765 1.00 98.38 80 THR A C 1
ATOM 617 O O . THR A 1 80 ? 14.439 -0.886 -22.986 1.00 98.38 80 THR A O 1
ATOM 620 N N . LEU A 1 81 ? 13.801 -1.657 -24.979 1.00 97.44 81 LEU A N 1
ATOM 621 C CA . LEU A 1 81 ? 15.164 -1.919 -25.466 1.00 97.44 81 LEU A CA 1
ATOM 622 C C . LEU A 1 81 ? 16.041 -0.657 -25.480 1.00 97.44 81 LEU A C 1
ATOM 624 O O . LEU A 1 81 ? 17.246 -0.747 -25.217 1.00 97.44 81 LEU A O 1
ATOM 628 N N . SER A 1 82 ? 15.443 0.521 -25.690 1.00 97.00 82 SER A N 1
ATOM 629 C CA . SER A 1 82 ? 16.134 1.817 -25.644 1.00 97.00 82 SER A CA 1
ATOM 630 C C . SER A 1 82 ? 16.657 2.200 -24.249 1.00 97.00 82 SER A C 1
ATOM 632 O O . SER A 1 82 ? 17.507 3.089 -24.150 1.00 97.00 82 SER A O 1
ATOM 634 N N . LEU A 1 83 ? 16.259 1.490 -23.183 1.00 96.62 83 LEU A N 1
ATOM 635 C CA . LEU A 1 83 ? 16.850 1.601 -21.840 1.00 96.62 83 LEU A CA 1
ATOM 636 C C . LEU A 1 83 ? 18.357 1.260 -21.825 1.00 96.62 83 LEU A C 1
ATOM 638 O O . LEU A 1 83 ? 19.100 1.812 -21.017 1.00 96.62 83 LEU A O 1
ATOM 642 N N . ASN A 1 84 ? 18.842 0.439 -22.771 1.00 94.19 84 ASN A N 1
ATOM 643 C CA . ASN A 1 84 ? 20.277 0.162 -22.962 1.00 94.19 84 ASN A CA 1
ATOM 644 C C . ASN A 1 84 ? 21.094 1.406 -23.408 1.00 94.19 84 ASN A C 1
ATOM 646 O O . ASN A 1 84 ? 22.319 1.328 -23.560 1.00 94.19 84 ASN A O 1
ATOM 650 N N . ASN A 1 85 ? 20.464 2.562 -23.666 1.00 93.06 85 ASN A N 1
ATOM 651 C CA . ASN A 1 85 ? 21.178 3.791 -24.012 1.00 93.06 85 ASN A CA 1
ATOM 652 C C . ASN A 1 85 ? 21.977 4.322 -22.804 1.00 93.06 85 ASN A C 1
ATOM 654 O O . ASN A 1 85 ? 21.475 4.454 -21.689 1.00 93.06 85 ASN A O 1
ATOM 658 N N . ARG A 1 86 ? 23.245 4.680 -23.036 1.00 90.94 86 ARG A N 1
ATOM 659 C CA . ARG A 1 86 ? 24.154 5.184 -21.992 1.00 90.94 86 ARG A CA 1
ATOM 660 C C . ARG A 1 86 ? 23.777 6.562 -21.446 1.00 90.94 86 ARG A C 1
ATOM 662 O O . ARG A 1 86 ? 24.287 6.936 -20.402 1.00 90.94 86 ARG A O 1
ATOM 669 N N . ASN A 1 87 ? 22.946 7.332 -22.144 1.00 92.19 87 ASN A N 1
ATOM 670 C CA . ASN A 1 87 ? 22.520 8.650 -21.683 1.00 92.19 87 ASN A CA 1
ATOM 671 C C . ASN A 1 87 ? 21.414 8.506 -20.609 1.00 92.19 87 ASN A C 1
ATOM 673 O O . ASN A 1 87 ? 20.304 8.100 -20.974 1.00 92.19 87 ASN A O 1
ATOM 677 N N . PRO A 1 88 ? 21.646 8.868 -19.328 1.00 94.50 88 PRO A N 1
ATOM 678 C CA . PRO A 1 88 ? 20.648 8.706 -18.266 1.00 94.50 88 PRO A CA 1
ATOM 679 C C . PRO A 1 88 ? 19.375 9.521 -18.531 1.00 94.50 88 PRO A C 1
ATOM 681 O O . PRO A 1 88 ? 18.283 9.048 -18.241 1.00 94.50 88 PRO A O 1
ATOM 684 N N . ARG A 1 89 ? 19.466 10.665 -19.229 1.00 94.75 89 ARG A N 1
ATOM 685 C CA . ARG A 1 89 ? 18.290 11.436 -19.677 1.00 94.75 89 ARG A CA 1
ATOM 686 C C . ARG A 1 89 ? 17.409 10.660 -20.666 1.00 94.75 89 ARG A C 1
ATOM 688 O O . ARG A 1 89 ? 16.212 10.909 -20.751 1.00 94.75 89 ARG A O 1
ATOM 695 N N . THR A 1 90 ? 17.987 9.729 -21.430 1.00 96.19 90 THR A N 1
ATOM 696 C CA . THR A 1 90 ? 17.207 8.825 -22.295 1.00 96.19 90 THR A CA 1
ATOM 697 C C . THR A 1 90 ? 16.579 7.707 -21.473 1.00 96.19 90 THR A C 1
ATOM 699 O O . THR A 1 90 ? 15.403 7.432 -21.679 1.00 96.19 90 THR A O 1
ATOM 702 N N . LYS A 1 91 ? 17.308 7.122 -20.509 1.00 96.75 91 LYS A N 1
ATOM 703 C CA . LYS A 1 91 ? 16.742 6.123 -19.587 1.00 96.75 91 LYS A CA 1
ATOM 704 C C . LYS A 1 91 ? 15.552 6.686 -18.803 1.00 96.75 91 LYS A C 1
ATOM 706 O O . LYS A 1 91 ? 14.495 6.071 -18.799 1.00 96.75 91 LYS A O 1
ATOM 711 N N . ALA A 1 92 ? 15.705 7.877 -18.219 1.00 97.56 92 ALA A N 1
ATOM 712 C CA . ALA A 1 92 ? 14.654 8.583 -17.487 1.00 97.56 92 A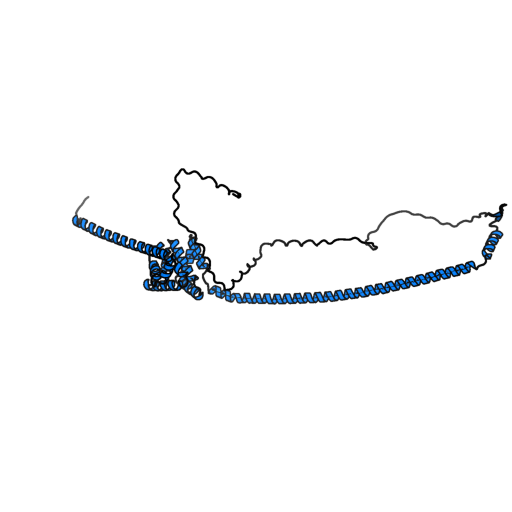LA A CA 1
ATOM 713 C C . ALA A 1 92 ? 13.392 8.763 -18.345 1.00 97.56 92 ALA A C 1
ATOM 715 O O . ALA A 1 92 ? 12.310 8.345 -17.951 1.00 97.56 92 ALA A O 1
ATOM 716 N N . LEU A 1 93 ? 13.550 9.295 -19.563 1.00 97.81 93 LEU A N 1
ATOM 717 C CA . LEU A 1 93 ? 12.435 9.495 -20.486 1.00 97.81 93 LEU A CA 1
ATOM 718 C C . LEU A 1 93 ? 11.784 8.168 -20.920 1.00 97.81 93 LEU A C 1
ATOM 720 O O . LEU A 1 93 ? 10.563 8.089 -20.990 1.00 97.81 93 LEU A O 1
ATOM 724 N N . VAL A 1 94 ? 12.566 7.116 -21.185 1.00 98.44 94 VAL A N 1
ATOM 725 C CA . VAL A 1 94 ? 12.028 5.770 -21.464 1.00 98.44 94 VAL A CA 1
ATOM 726 C C . VAL A 1 94 ? 11.171 5.280 -20.293 1.00 98.44 94 VAL A C 1
ATOM 728 O O . VAL A 1 94 ? 10.058 4.812 -20.514 1.00 98.44 94 VAL A O 1
ATOM 731 N N . LEU A 1 95 ? 11.638 5.449 -19.055 1.00 98.56 95 LEU A N 1
ATOM 732 C CA . LEU A 1 95 ? 10.915 5.030 -17.852 1.00 98.56 95 LEU A CA 1
ATOM 733 C C . LEU A 1 95 ? 9.647 5.864 -17.602 1.00 98.56 95 LEU A C 1
ATOM 735 O O . LEU A 1 95 ? 8.631 5.285 -17.232 1.00 98.56 95 LEU A O 1
ATOM 739 N N . GLU A 1 96 ? 9.639 7.169 -17.909 1.00 98.12 96 GLU A N 1
ATOM 740 C CA . GLU A 1 96 ? 8.405 7.976 -17.934 1.00 98.12 96 GLU A CA 1
ATOM 741 C C . GLU A 1 96 ? 7.358 7.407 -18.915 1.00 98.12 96 GLU A C 1
ATOM 743 O O . GLU A 1 96 ? 6.184 7.275 -18.563 1.00 98.12 96 GLU A O 1
ATOM 748 N N . LEU A 1 97 ? 7.767 7.064 -20.147 1.00 98.44 97 LEU A N 1
ATOM 749 C CA . LEU A 1 97 ? 6.864 6.495 -21.160 1.00 98.44 97 LEU A CA 1
ATOM 750 C C . LEU A 1 97 ? 6.317 5.131 -20.711 1.00 98.44 97 LEU A C 1
ATOM 752 O O . LEU A 1 97 ? 5.119 4.876 -20.838 1.00 98.44 97 LEU A O 1
ATOM 756 N N . LEU A 1 98 ? 7.183 4.265 -20.179 1.00 98.62 98 LEU A N 1
ATOM 757 C CA . LEU A 1 98 ? 6.805 2.932 -19.707 1.00 98.62 98 LEU A CA 1
ATOM 758 C C . LEU A 1 98 ? 5.891 3.003 -18.476 1.00 98.62 98 LEU A C 1
ATOM 760 O O . LEU A 1 98 ? 4.909 2.269 -18.417 1.00 98.62 98 LEU A O 1
ATOM 764 N N . ALA A 1 99 ? 6.135 3.926 -17.542 1.00 98.31 99 ALA A N 1
ATOM 765 C CA . ALA A 1 99 ? 5.258 4.182 -16.399 1.00 98.31 99 ALA A CA 1
ATOM 766 C C . ALA A 1 99 ? 3.854 4.643 -16.834 1.00 98.31 99 ALA A C 1
ATOM 768 O O . ALA A 1 99 ? 2.850 4.141 -16.325 1.00 98.31 99 ALA A O 1
ATOM 769 N N . ALA A 1 100 ? 3.771 5.545 -17.820 1.00 97.31 100 ALA A N 1
ATOM 770 C CA . ALA A 1 100 ? 2.499 6.021 -18.366 1.00 97.31 100 ALA A CA 1
ATOM 771 C C . ALA A 1 100 ? 1.691 4.913 -19.073 1.00 97.31 100 ALA A C 1
ATOM 773 O O . ALA A 1 100 ? 0.463 4.911 -19.001 1.00 97.31 100 ALA A O 1
ATOM 774 N N . VAL A 1 101 ? 2.362 3.955 -19.726 1.00 97.94 101 VAL A N 1
ATOM 775 C CA . VAL A 1 101 ? 1.712 2.758 -20.294 1.00 97.94 101 VAL A CA 1
ATOM 776 C C . VAL A 1 101 ? 1.341 1.751 -19.202 1.00 97.94 101 VAL A C 1
ATOM 778 O O . VAL A 1 101 ? 0.265 1.171 -19.264 1.00 97.94 101 VAL A O 1
ATOM 781 N N . CYS A 1 102 ? 2.170 1.564 -18.174 1.00 98.06 102 CYS A N 1
ATOM 782 C CA . CYS A 1 102 ? 1.907 0.618 -17.085 1.00 98.06 102 CYS A CA 1
ATOM 783 C C . CYS A 1 102 ? 0.613 0.944 -16.312 1.00 98.06 102 CYS A C 1
ATOM 785 O O . CYS A 1 102 ? -0.127 0.040 -15.933 1.00 98.06 102 CYS A O 1
ATOM 787 N N . LEU A 1 103 ? 0.317 2.237 -16.133 1.00 96.62 103 LEU A N 1
ATOM 788 C CA . LEU A 1 103 ? -0.806 2.733 -15.330 1.00 96.62 103 LEU A CA 1
ATOM 789 C C . LEU A 1 103 ? -2.196 2.576 -15.988 1.00 96.62 103 LEU A C 1
ATOM 791 O O . LEU A 1 103 ? -3.214 2.704 -15.306 1.00 96.62 103 LEU A O 1
ATOM 795 N N . VAL A 1 104 ? -2.281 2.329 -17.301 1.00 95.50 104 VAL A N 1
ATOM 796 C CA . VAL A 1 104 ? -3.575 2.205 -18.001 1.00 95.50 104 VAL A CA 1
ATOM 797 C C . VAL A 1 104 ? -4.104 0.767 -18.024 1.00 95.50 104 VAL A C 1
ATOM 799 O O . VAL A 1 104 ? -3.360 -0.208 -17.940 1.00 95.50 104 VAL A O 1
ATOM 802 N N . ARG A 1 105 ? -5.427 0.618 -18.177 1.00 93.88 105 ARG A N 1
ATOM 803 C CA . ARG A 1 105 ? -6.114 -0.686 -18.229 1.00 93.88 105 ARG A CA 1
ATOM 804 C C . ARG A 1 105 ? -5.534 -1.579 -19.337 1.00 93.88 105 ARG A C 1
ATOM 806 O O . ARG A 1 105 ? -5.571 -1.208 -20.506 1.00 93.88 105 ARG A O 1
ATOM 813 N N . GLY A 1 106 ? -5.015 -2.749 -18.951 1.00 93.44 106 GLY A N 1
ATOM 814 C CA . GLY A 1 106 ? -4.344 -3.705 -19.846 1.00 93.44 106 GLY A CA 1
ATOM 815 C C . GLY A 1 106 ? -2.924 -3.308 -20.277 1.00 93.44 106 GLY A C 1
ATOM 816 O O . GLY A 1 106 ? -2.317 -4.004 -21.082 1.00 93.44 106 GLY A O 1
ATOM 817 N N . GLY A 1 107 ? -2.381 -2.195 -19.774 1.00 96.62 107 GLY A N 1
ATOM 818 C CA . GLY A 1 107 ? -1.019 -1.755 -20.075 1.00 96.62 107 GLY A CA 1
ATOM 819 C C . GLY A 1 107 ? 0.060 -2.442 -19.235 1.00 96.62 107 GLY A C 1
ATOM 820 O O . GLY A 1 107 ? 1.183 -2.603 -19.708 1.00 96.62 107 GLY A O 1
ATOM 821 N N . HIS A 1 108 ? -0.281 -2.910 -18.029 1.00 97.50 108 HIS A N 1
ATOM 822 C CA . HIS A 1 108 ? 0.636 -3.648 -17.149 1.00 97.50 108 HIS A CA 1
ATOM 823 C C . HIS A 1 108 ? 1.162 -4.935 -17.807 1.00 97.50 108 HIS A C 1
ATOM 825 O O . HIS A 1 108 ? 2.375 -5.115 -17.910 1.00 97.50 108 HIS A O 1
ATOM 831 N N . ASP A 1 109 ? 0.270 -5.751 -18.382 1.00 96.62 109 ASP A N 1
ATOM 832 C CA . ASP A 1 109 ? 0.631 -6.982 -19.104 1.00 96.62 109 ASP A CA 1
ATOM 833 C C . ASP A 1 109 ? 1.573 -6.710 -20.291 1.00 96.62 109 ASP A C 1
ATOM 835 O O . ASP A 1 109 ? 2.513 -7.465 -20.540 1.00 96.62 109 ASP A O 1
ATOM 839 N N . ILE A 1 110 ? 1.356 -5.597 -21.007 1.00 97.69 110 ILE A N 1
ATOM 840 C CA . ILE A 1 110 ? 2.197 -5.168 -22.136 1.00 97.69 110 ILE A CA 1
ATOM 841 C C . ILE A 1 110 ? 3.596 -4.770 -21.645 1.00 97.69 110 ILE A C 1
ATOM 843 O O . ILE A 1 110 ? 4.589 -5.083 -22.301 1.00 97.69 110 ILE A O 1
ATOM 847 N N . ILE A 1 111 ? 3.694 -4.109 -20.488 1.00 98.38 111 ILE A N 1
ATOM 848 C CA . ILE A 1 111 ? 4.974 -3.743 -19.871 1.00 98.38 111 ILE A CA 1
ATOM 849 C C . ILE A 1 111 ? 5.738 -4.984 -19.411 1.00 98.38 111 ILE A C 1
ATOM 851 O O . ILE A 1 111 ? 6.924 -5.094 -19.720 1.00 98.38 111 ILE A O 1
ATOM 855 N N . LEU A 1 112 ? 5.081 -5.942 -18.751 1.00 98.00 112 LEU A N 1
ATOM 856 C CA . LEU A 1 112 ? 5.728 -7.198 -18.364 1.00 98.00 112 LEU A CA 1
ATOM 857 C C . LEU A 1 112 ? 6.216 -7.981 -19.588 1.00 98.00 112 LEU A C 1
ATOM 859 O O . LEU A 1 112 ? 7.393 -8.321 -19.646 1.00 98.00 112 LEU A O 1
ATOM 863 N N . ALA A 1 113 ? 5.377 -8.160 -20.613 1.00 98.06 113 ALA A N 1
ATOM 864 C CA . ALA A 1 113 ? 5.773 -8.833 -21.853 1.00 98.06 113 ALA A CA 1
ATOM 865 C C . ALA A 1 113 ? 6.926 -8.114 -22.586 1.00 98.06 113 ALA A C 1
ATOM 867 O O . ALA A 1 113 ? 7.792 -8.761 -23.181 1.00 98.06 113 ALA A O 1
ATOM 868 N N . ALA A 1 114 ? 6.983 -6.778 -22.523 1.00 98.44 114 ALA A N 1
ATOM 869 C CA . ALA A 1 114 ? 8.099 -6.003 -23.059 1.00 98.44 114 ALA A CA 1
ATOM 870 C C . ALA A 1 114 ? 9.392 -6.183 -22.240 1.00 98.44 114 ALA A C 1
ATOM 872 O O . ALA A 1 114 ? 10.473 -6.169 -22.828 1.00 98.44 114 ALA A O 1
ATOM 873 N N . PHE A 1 115 ? 9.309 -6.389 -20.919 1.00 98.50 115 PHE A N 1
ATOM 874 C CA . PHE A 1 115 ? 10.465 -6.716 -20.075 1.00 98.50 115 PHE A CA 1
ATOM 875 C C . PHE A 1 115 ? 10.894 -8.189 -20.166 1.00 98.50 115 PHE A C 1
ATOM 877 O O . PHE A 1 115 ? 12.089 -8.464 -20.115 1.00 98.50 115 PHE A O 1
ATOM 884 N N . ASP A 1 116 ? 9.976 -9.126 -20.406 1.00 98.00 116 ASP A N 1
ATOM 885 C CA . ASP A 1 116 ? 10.316 -10.519 -20.716 1.00 98.00 116 ASP A CA 1
ATOM 886 C C . ASP A 1 116 ? 11.036 -10.617 -22.077 1.00 98.00 116 ASP A C 1
ATOM 888 O O . ASP A 1 116 ? 12.068 -11.280 -22.197 1.00 98.00 116 ASP A O 1
ATOM 892 N N . ASN A 1 117 ? 10.589 -9.859 -23.087 1.00 97.62 117 ASN A N 1
ATOM 893 C CA . ASN A 1 117 ? 11.322 -9.733 -24.349 1.00 97.62 117 ASN A CA 1
ATOM 894 C C . ASN A 1 117 ? 12.649 -8.965 -24.193 1.00 97.62 117 ASN A C 1
ATOM 896 O O . ASN A 1 117 ? 13.645 -9.326 -24.824 1.00 97.62 117 ASN A O 1
ATOM 900 N N . PHE A 1 118 ? 12.699 -7.941 -23.332 1.00 98.00 118 PHE A N 1
ATOM 901 C CA . PHE A 1 118 ? 13.951 -7.267 -22.985 1.00 98.00 118 PHE A CA 1
ATOM 902 C C . PHE A 1 118 ? 14.949 -8.257 -22.386 1.00 98.00 118 PHE A C 1
ATOM 904 O O . PHE A 1 118 ? 16.086 -8.276 -22.843 1.00 98.00 118 PHE A O 1
ATOM 911 N N . LYS A 1 119 ? 14.526 -9.113 -21.447 1.00 97.56 119 LYS A N 1
ATOM 912 C CA . LYS A 1 119 ? 15.336 -10.186 -20.855 1.00 97.56 119 LYS A CA 1
ATOM 913 C C . LYS A 1 119 ? 15.956 -11.085 -21.924 1.00 97.56 119 LYS A C 1
ATOM 915 O O . LYS A 1 119 ? 17.175 -11.265 -21.926 1.00 97.56 119 LYS A O 1
ATOM 920 N N . GLU A 1 120 ? 15.150 -11.602 -22.854 1.00 96.88 120 GLU A N 1
ATOM 921 C CA . GLU A 1 120 ? 15.623 -12.481 -23.936 1.00 96.88 120 GLU A CA 1
ATOM 922 C C . GLU A 1 120 ? 16.662 -11.797 -24.838 1.00 96.88 120 GLU A C 1
ATOM 924 O O . GLU A 1 120 ? 17.732 -12.351 -25.092 1.00 96.88 120 GLU A O 1
ATOM 929 N N . VAL A 1 121 ? 16.369 -10.580 -25.306 1.00 96.31 121 VAL A N 1
ATOM 930 C CA . VAL A 1 121 ? 17.224 -9.839 -26.251 1.00 96.31 121 VAL A CA 1
ATOM 931 C C . VAL A 1 121 ? 18.479 -9.274 -25.571 1.00 96.31 121 VAL A C 1
ATOM 933 O O . VAL A 1 121 ? 19.546 -9.203 -26.183 1.00 96.31 121 VAL A O 1
ATOM 936 N N . SER A 1 122 ? 18.376 -8.892 -24.297 1.00 93.62 122 SER A N 1
ATOM 937 C CA . SER A 1 122 ? 19.477 -8.364 -23.485 1.00 93.62 122 SER A CA 1
ATOM 938 C C . SER A 1 122 ? 20.370 -9.450 -22.878 1.00 93.62 122 SER A C 1
ATOM 940 O O . SER A 1 122 ? 21.477 -9.117 -22.440 1.00 93.62 122 SER A O 1
ATOM 942 N N . GLY A 1 123 ? 19.919 -10.707 -22.839 1.00 94.19 123 GLY A N 1
ATOM 943 C CA . GLY A 1 123 ? 20.629 -11.824 -22.211 1.00 94.19 123 GLY A CA 1
ATOM 944 C C . GLY A 1 123 ? 20.593 -11.802 -20.679 1.00 94.19 123 GLY A C 1
ATOM 945 O O . GLY A 1 123 ? 21.579 -12.182 -20.048 1.00 94.19 123 GLY A O 1
ATOM 946 N N . GLU A 1 124 ? 19.501 -11.320 -20.080 1.00 94.69 124 GLU A N 1
ATOM 947 C CA . GLU A 1 124 ? 19.299 -11.359 -18.624 1.00 94.69 124 GLU A CA 1
ATOM 948 C C . GLU A 1 124 ? 18.906 -12.774 -18.158 1.00 94.69 124 GLU A C 1
ATOM 950 O O . GLU A 1 124 ? 18.273 -13.538 -18.892 1.00 94.69 124 GLU A O 1
ATOM 955 N N . LYS A 1 125 ? 19.237 -13.140 -16.916 1.00 93.94 125 LYS A N 1
ATOM 956 C CA . LYS A 1 125 ? 18.767 -14.394 -16.298 1.00 93.94 125 LYS A CA 1
ATOM 957 C C . LYS A 1 125 ? 17.334 -14.226 -15.809 1.00 93.94 125 LYS A C 1
ATOM 959 O O . LYS A 1 125 ? 16.483 -15.081 -16.057 1.00 93.94 125 LYS A O 1
ATOM 964 N N . ASN A 1 126 ? 17.066 -13.092 -15.168 1.00 95.31 126 ASN A N 1
ATOM 965 C CA . ASN A 1 126 ? 15.766 -12.678 -14.651 1.00 95.31 126 ASN A CA 1
ATOM 966 C C . ASN A 1 126 ? 15.389 -11.322 -15.263 1.00 95.31 126 ASN A C 1
ATOM 968 O O . ASN A 1 126 ? 16.267 -10.562 -15.658 1.00 95.31 126 ASN A O 1
ATOM 972 N N . ARG A 1 127 ? 14.091 -11.026 -15.376 1.00 96.56 127 ARG A N 1
ATOM 973 C CA . ARG A 1 127 ? 13.642 -9.720 -15.881 1.00 96.56 127 ARG A CA 1
ATOM 974 C C . ARG A 1 127 ? 14.018 -8.618 -14.888 1.00 96.56 127 ARG A C 1
ATOM 976 O O . ARG A 1 127 ? 14.084 -8.874 -13.692 1.00 96.56 127 ARG A O 1
ATOM 983 N N . PHE A 1 128 ? 14.241 -7.407 -15.393 1.00 98.06 128 PHE A N 1
ATOM 984 C CA . PHE A 1 128 ? 14.682 -6.234 -14.621 1.00 98.06 128 PHE A CA 1
ATOM 985 C C . PHE A 1 128 ? 16.135 -6.288 -14.089 1.00 98.06 128 PHE A C 1
ATOM 987 O O . PHE A 1 128 ? 16.561 -5.337 -13.431 1.00 98.06 128 PHE A O 1
ATOM 994 N N . GLU A 1 129 ? 16.937 -7.315 -14.412 1.00 96.69 129 GLU A N 1
ATOM 995 C CA . GLU A 1 129 ? 18.325 -7.459 -13.921 1.00 96.69 129 GLU A CA 1
ATOM 996 C C . GLU A 1 129 ? 19.194 -6.234 -14.271 1.00 96.69 129 GLU A C 1
ATOM 998 O O . GLU A 1 129 ? 19.855 -5.672 -13.395 1.00 96.69 129 GLU A O 1
ATOM 1003 N N . LYS A 1 130 ? 19.122 -5.740 -15.514 1.00 96.25 130 LYS A N 1
ATOM 1004 C CA . LYS A 1 130 ? 19.832 -4.529 -15.956 1.00 96.25 130 LYS A CA 1
ATOM 1005 C C . LYS A 1 130 ? 19.141 -3.229 -15.568 1.00 96.25 130 LYS A C 1
ATOM 1007 O O . LYS A 1 130 ? 19.807 -2.203 -15.488 1.00 96.25 130 LYS A O 1
ATOM 1012 N N . LEU A 1 131 ? 17.827 -3.238 -15.328 1.00 97.69 131 LEU A N 1
ATOM 1013 C CA . LEU A 1 131 ? 17.141 -2.062 -14.779 1.00 97.69 131 LEU A CA 1
ATOM 1014 C C . LEU A 1 131 ? 17.732 -1.733 -13.401 1.00 97.69 131 LEU A C 1
ATOM 1016 O O . LEU A 1 131 ? 18.092 -0.584 -13.150 1.00 97.69 131 LEU A O 1
ATOM 1020 N N . MET A 1 132 ? 17.926 -2.761 -12.572 1.00 97.25 132 MET A N 1
ATOM 1021 C CA . MET A 1 132 ? 18.613 -2.644 -11.288 1.00 97.25 132 MET A CA 1
ATOM 1022 C C . MET A 1 132 ? 20.117 -2.372 -11.442 1.00 97.25 132 MET A C 1
ATOM 1024 O O . MET A 1 132 ? 20.629 -1.500 -10.746 1.00 97.25 132 MET A O 1
ATOM 1028 N N . GLU A 1 133 ? 20.816 -2.996 -12.405 1.00 95.62 133 GLU A N 1
ATOM 1029 C CA . GLU A 1 133 ? 22.212 -2.633 -12.731 1.00 95.62 133 GLU A CA 1
ATOM 1030 C C . GLU A 1 133 ? 22.355 -1.132 -13.039 1.00 95.62 133 GLU A C 1
ATOM 1032 O O . GLU A 1 133 ? 23.283 -0.488 -12.557 1.00 95.62 133 GLU A O 1
ATOM 1037 N N . TYR A 1 134 ? 21.446 -0.544 -13.822 1.00 95.62 134 TYR A N 1
ATOM 1038 C CA . TYR A 1 134 ? 21.491 0.883 -14.141 1.00 95.62 134 TYR A CA 1
ATOM 1039 C C . TYR A 1 134 ? 21.103 1.749 -12.946 1.00 95.62 134 TYR A C 1
ATOM 1041 O O . TYR A 1 134 ? 21.781 2.742 -12.688 1.00 95.62 134 TYR A O 1
ATOM 1049 N N . PHE A 1 135 ? 20.057 1.377 -12.203 1.00 96.19 135 PHE A N 1
ATOM 1050 C CA . PHE A 1 135 ? 19.613 2.132 -11.032 1.00 96.19 135 PHE A CA 1
ATOM 1051 C C . PHE A 1 135 ? 20.708 2.227 -9.965 1.00 96.19 135 PHE A C 1
ATOM 1053 O O . PHE A 1 135 ? 20.935 3.311 -9.437 1.00 96.19 135 PHE A O 1
ATOM 1060 N N . SER A 1 136 ? 21.430 1.131 -9.710 1.00 93.38 136 SER A N 1
ATOM 1061 C CA . SER A 1 136 ? 22.489 1.096 -8.700 1.00 93.38 136 SER A CA 1
ATOM 1062 C C . SER A 1 136 ? 23.834 1.684 -9.143 1.00 93.38 136 SER A C 1
ATOM 1064 O O . SER A 1 136 ? 24.641 2.004 -8.274 1.00 93.38 136 SER A O 1
ATOM 1066 N N . ASN A 1 137 ? 24.093 1.843 -10.451 1.00 88.50 137 ASN A N 1
ATOM 1067 C CA . ASN A 1 137 ? 25.384 2.333 -10.967 1.00 88.50 137 ASN A CA 1
ATOM 1068 C C . ASN A 1 137 ? 25.366 3.769 -11.540 1.00 88.50 137 ASN A C 1
ATOM 1070 O O . ASN A 1 137 ? 26.424 4.389 -11.590 1.00 88.50 137 ASN A O 1
ATOM 1074 N N . ASP A 1 138 ? 24.223 4.315 -11.981 1.00 78.19 138 ASP A N 1
ATOM 1075 C CA . ASP A 1 138 ? 24.108 5.699 -12.500 1.00 78.19 138 ASP A CA 1
ATOM 1076 C C . ASP A 1 138 ? 23.657 6.703 -11.401 1.00 78.19 138 ASP A C 1
ATOM 1078 O O . ASP A 1 138 ? 22.809 7.571 -11.632 1.00 78.19 138 ASP A O 1
ATOM 1082 N N . ASP A 1 139 ? 24.242 6.612 -10.200 1.00 77.31 139 ASP A N 1
ATOM 1083 C CA . ASP A 1 139 ? 23.923 7.443 -9.018 1.00 77.31 139 ASP A CA 1
ATOM 1084 C C . ASP A 1 139 ? 24.026 8.966 -9.265 1.00 77.31 139 ASP A C 1
ATOM 1086 O O . ASP A 1 139 ? 23.292 9.773 -8.696 1.00 77.31 139 ASP A O 1
ATOM 1090 N N . SER A 1 140 ? 24.905 9.366 -10.183 1.00 84.38 140 SER A N 1
ATOM 1091 C CA . SER A 1 140 ? 25.152 10.756 -10.579 1.00 84.38 140 SER A CA 1
ATOM 1092 C C . SER A 1 140 ? 23.962 11.496 -11.216 1.00 84.38 140 SER A C 1
ATOM 1094 O O . SER A 1 140 ? 24.064 12.705 -11.451 1.00 84.38 140 SER A O 1
ATOM 1096 N N . ASN A 1 141 ? 22.844 10.826 -11.534 1.00 92.94 141 ASN A N 1
ATOM 1097 C CA . ASN A 1 141 ? 21.699 11.454 -12.200 1.00 92.94 141 ASN A CA 1
ATOM 1098 C C . ASN A 1 141 ? 20.368 11.274 -11.451 1.00 92.94 141 ASN A C 1
ATOM 1100 O O . ASN A 1 141 ? 19.560 10.404 -11.768 1.00 92.94 141 ASN A O 1
ATOM 1104 N N . ILE A 1 142 ? 20.103 12.192 -10.519 1.00 94.81 142 ILE A N 1
ATOM 1105 C CA . ILE A 1 142 ? 18.886 12.233 -9.692 1.00 94.81 142 ILE A CA 1
ATOM 1106 C C . ILE A 1 142 ? 17.582 12.125 -10.501 1.00 94.81 142 ILE A C 1
ATOM 1108 O O . ILE A 1 142 ? 16.695 11.380 -10.099 1.00 94.81 142 ILE A O 1
ATOM 1112 N N . ASP A 1 143 ? 17.436 12.818 -11.638 1.00 95.62 143 ASP A N 1
ATOM 1113 C CA . ASP A 1 143 ? 16.185 12.752 -12.415 1.00 95.62 143 ASP A CA 1
ATOM 1114 C C . ASP A 1 143 ? 15.952 11.347 -13.024 1.00 95.62 143 ASP A C 1
ATOM 1116 O O . ASP A 1 143 ? 14.812 10.885 -13.077 1.00 95.62 143 ASP A O 1
ATOM 1120 N N . PHE A 1 144 ? 17.014 10.620 -13.407 1.00 97.19 144 PHE A N 1
ATOM 1121 C CA . PHE A 1 144 ? 16.925 9.197 -13.763 1.00 97.19 144 PHE A CA 1
ATOM 1122 C C . PHE A 1 144 ? 16.582 8.320 -12.555 1.00 97.19 144 PHE A C 1
ATOM 1124 O O . PHE A 1 144 ? 15.707 7.465 -12.677 1.00 97.19 144 PHE A O 1
ATOM 1131 N N . MET A 1 145 ? 17.204 8.544 -11.393 1.00 97.06 145 MET A N 1
ATOM 1132 C CA . MET A 1 145 ? 16.895 7.781 -10.177 1.00 97.06 145 MET A CA 1
ATOM 1133 C C . MET A 1 145 ? 15.428 7.949 -9.756 1.00 97.06 145 MET A C 1
ATOM 1135 O O . MET A 1 145 ? 14.769 6.966 -9.429 1.00 97.06 145 MET A O 1
ATOM 1139 N N . VAL A 1 146 ? 14.894 9.173 -9.831 1.00 97.56 146 VAL A N 1
ATOM 1140 C CA . VAL A 1 146 ? 13.482 9.486 -9.555 1.00 97.56 146 VAL A CA 1
ATOM 1141 C C . VAL A 1 146 ? 12.560 8.771 -10.545 1.00 97.56 146 VAL A C 1
ATOM 1143 O O . VAL A 1 146 ? 11.624 8.105 -10.112 1.00 97.56 146 VAL A O 1
ATOM 1146 N N . ALA A 1 147 ? 12.837 8.843 -11.852 1.00 98.19 147 ALA A N 1
ATOM 1147 C CA . ALA A 1 147 ? 12.040 8.152 -12.871 1.00 98.19 147 ALA A CA 1
ATOM 1148 C C . ALA A 1 147 ? 12.112 6.615 -12.753 1.00 98.19 147 ALA A C 1
ATOM 1150 O O . ALA A 1 147 ? 11.117 5.931 -12.989 1.00 98.19 147 ALA A O 1
ATOM 1151 N N . CYS A 1 148 ? 13.266 6.068 -12.358 1.00 98.31 148 CYS A N 1
ATOM 1152 C CA . CYS A 1 148 ? 13.446 4.639 -12.111 1.00 98.31 148 CYS A CA 1
ATOM 1153 C C . CYS A 1 148 ? 12.650 4.176 -10.889 1.00 98.31 148 CYS A C 1
ATOM 1155 O O . CYS A 1 148 ? 11.852 3.247 -10.998 1.00 98.31 148 CYS A O 1
ATOM 1157 N N . MET A 1 149 ? 12.783 4.877 -9.760 1.00 97.69 149 MET A N 1
ATOM 1158 C CA . MET A 1 149 ? 12.036 4.560 -8.545 1.00 97.69 149 MET A CA 1
ATOM 1159 C C . MET A 1 149 ? 10.523 4.694 -8.766 1.00 97.69 149 MET A C 1
ATOM 1161 O O . MET A 1 149 ? 9.760 3.807 -8.400 1.00 97.69 149 MET A O 1
ATOM 1165 N N . GLN A 1 150 ? 10.082 5.747 -9.462 1.00 98.25 150 GLN A N 1
ATOM 1166 C CA . GLN A 1 150 ? 8.678 5.930 -9.831 1.00 98.25 150 GLN A CA 1
ATOM 1167 C C . GLN A 1 150 ? 8.156 4.793 -10.730 1.00 98.25 150 GLN A C 1
ATOM 1169 O O . GLN A 1 150 ? 7.029 4.333 -10.539 1.00 98.25 150 GLN A O 1
ATOM 1174 N N . PHE A 1 151 ? 8.954 4.314 -11.693 1.00 98.75 151 PHE A N 1
ATOM 1175 C CA . PHE A 1 151 ? 8.583 3.164 -12.521 1.00 98.75 151 PHE A CA 1
ATOM 1176 C C . PHE A 1 151 ? 8.461 1.876 -11.690 1.00 98.75 151 PHE A C 1
ATOM 1178 O O . PHE A 1 151 ? 7.472 1.159 -11.845 1.00 98.75 151 PHE A O 1
ATOM 1185 N N . ILE A 1 152 ? 9.408 1.613 -10.780 1.00 98.50 152 ILE A N 1
ATOM 1186 C CA . ILE A 1 152 ? 9.374 0.463 -9.859 1.00 98.50 152 ILE A CA 1
ATOM 1187 C C . ILE A 1 152 ? 8.107 0.511 -8.989 1.00 98.50 152 ILE A C 1
ATOM 1189 O O . ILE A 1 152 ? 7.352 -0.462 -8.946 1.00 98.50 152 ILE A O 1
ATOM 1193 N N . ASN A 1 153 ? 7.804 1.666 -8.388 1.00 97.81 153 ASN A N 1
ATOM 1194 C CA . ASN A 1 153 ? 6.597 1.878 -7.583 1.00 97.81 153 ASN A CA 1
ATOM 1195 C C . ASN A 1 153 ? 5.324 1.534 -8.365 1.00 97.81 153 ASN A C 1
ATOM 1197 O O . ASN A 1 153 ? 4.433 0.860 -7.850 1.00 97.81 153 ASN A O 1
ATOM 1201 N N . ILE A 1 154 ? 5.236 1.976 -9.623 1.00 98.19 154 ILE A N 1
ATOM 1202 C CA . ILE A 1 154 ? 4.069 1.726 -10.472 1.00 98.19 154 ILE A CA 1
ATOM 1203 C C . ILE A 1 154 ? 3.992 0.248 -10.871 1.00 98.19 154 ILE A C 1
ATOM 1205 O O . ILE A 1 154 ? 2.936 -0.357 -10.688 1.00 98.19 154 ILE A O 1
ATOM 1209 N N . VAL A 1 155 ? 5.070 -0.367 -11.370 1.00 98.25 155 VAL A N 1
ATOM 1210 C CA . VAL A 1 155 ? 5.011 -1.759 -11.855 1.00 98.25 155 VAL A CA 1
ATOM 1211 C C . VAL A 1 155 ? 4.762 -2.765 -10.725 1.00 98.25 155 VAL A C 1
ATOM 1213 O O . VAL A 1 155 ? 4.051 -3.740 -10.952 1.00 98.25 155 VAL A O 1
ATOM 1216 N N . VAL A 1 156 ? 5.251 -2.517 -9.505 1.00 98.06 156 VAL A N 1
ATOM 1217 C CA . VAL A 1 156 ? 4.996 -3.397 -8.351 1.00 98.06 156 VAL A CA 1
ATOM 1218 C C . VAL A 1 156 ? 3.620 -3.138 -7.727 1.00 98.06 156 VAL A C 1
ATOM 1220 O O . VAL A 1 156 ? 2.867 -4.082 -7.490 1.00 98.06 156 VAL A O 1
ATOM 1223 N N . HIS A 1 157 ? 3.258 -1.881 -7.446 1.00 97.06 157 HIS A N 1
ATOM 1224 C CA . HIS A 1 157 ? 2.121 -1.582 -6.565 1.00 97.06 157 HIS A CA 1
ATOM 1225 C C . HIS A 1 157 ? 0.789 -1.293 -7.274 1.00 97.06 157 HIS A C 1
ATOM 1227 O O . HIS A 1 157 ? -0.241 -1.301 -6.598 1.00 97.06 157 HIS A O 1
ATOM 1233 N N . SER A 1 158 ? 0.769 -1.074 -8.597 1.00 95.50 158 SER A N 1
ATOM 1234 C CA . SER A 1 158 ? -0.476 -0.794 -9.344 1.00 95.50 158 SER A CA 1
ATOM 1235 C C . SER A 1 158 ? -1.349 -2.024 -9.643 1.00 95.50 158 SER A C 1
ATOM 1237 O O . SER A 1 158 ? -2.480 -1.866 -10.105 1.00 95.50 158 SER A O 1
ATOM 1239 N N . VAL A 1 159 ? -0.860 -3.244 -9.386 1.00 95.50 159 VAL A N 1
ATOM 1240 C CA . VAL A 1 159 ? -1.594 -4.480 -9.703 1.00 95.50 159 VAL A CA 1
ATOM 1241 C C . VAL A 1 159 ? -2.747 -4.747 -8.731 1.00 95.50 159 VAL A C 1
ATOM 1243 O O . VAL A 1 159 ? -2.610 -4.616 -7.518 1.00 95.50 159 VAL A O 1
ATOM 1246 N N . GLU A 1 160 ? -3.886 -5.194 -9.266 1.00 91.94 160 GLU A N 1
ATOM 1247 C CA . GLU A 1 160 ? -5.106 -5.451 -8.480 1.00 91.94 160 GLU A CA 1
ATOM 1248 C C . GLU A 1 160 ? -5.030 -6.749 -7.646 1.00 91.94 160 GLU A C 1
ATOM 1250 O O . GLU A 1 160 ? -5.765 -6.912 -6.673 1.00 91.94 160 GLU A O 1
ATOM 1255 N N . ASN A 1 161 ? -4.139 -7.684 -8.001 1.00 95.69 161 ASN A N 1
ATOM 1256 C CA . ASN A 1 161 ? -3.966 -8.962 -7.308 1.00 95.69 161 ASN A CA 1
ATOM 1257 C C . ASN A 1 161 ? -2.812 -8.889 -6.294 1.00 95.69 161 ASN A C 1
ATOM 1259 O O . ASN A 1 161 ? -1.643 -8.853 -6.677 1.00 95.69 161 ASN A O 1
ATOM 1263 N N . MET A 1 162 ? -3.132 -8.943 -4.999 1.00 95.31 162 MET A N 1
ATOM 1264 C CA . MET A 1 162 ? -2.144 -8.798 -3.919 1.00 95.31 162 MET A CA 1
ATOM 1265 C C . MET A 1 162 ? -1.091 -9.918 -3.883 1.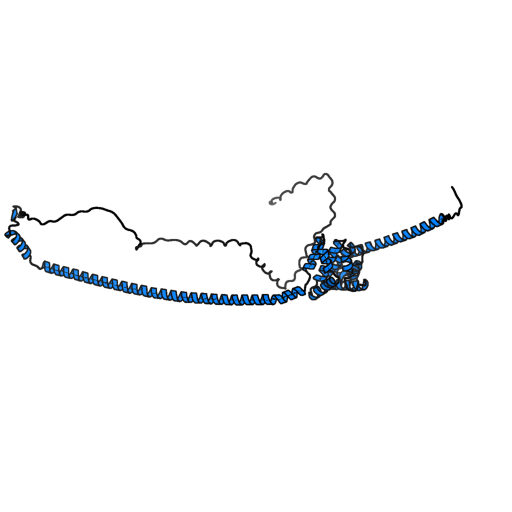00 95.31 162 MET A C 1
ATOM 1267 O O . MET A 1 162 ? 0.068 -9.645 -3.586 1.00 95.31 162 MET A O 1
ATOM 1271 N N . ASN A 1 163 ? -1.432 -11.152 -4.274 1.00 96.75 163 ASN A N 1
ATOM 1272 C CA . ASN A 1 163 ? -0.434 -12.226 -4.391 1.00 96.75 163 ASN A CA 1
ATOM 1273 C C . ASN A 1 163 ? 0.566 -11.937 -5.524 1.00 96.75 163 ASN A C 1
ATOM 1275 O O . ASN A 1 163 ? 1.750 -12.250 -5.415 1.00 96.75 163 ASN A O 1
ATOM 1279 N N . PHE A 1 164 ? 0.100 -11.301 -6.603 1.00 97.62 164 PHE A N 1
ATOM 1280 C CA . PHE A 1 164 ? 0.955 -10.880 -7.711 1.00 97.62 164 PHE A CA 1
ATOM 1281 C C . PHE A 1 164 ? 1.812 -9.659 -7.343 1.00 97.62 164 PHE A C 1
ATOM 1283 O O . PHE A 1 164 ? 2.985 -9.620 -7.701 1.00 97.62 164 PHE A O 1
ATOM 1290 N N . ARG A 1 165 ? 1.278 -8.724 -6.542 1.00 97.81 165 ARG A N 1
ATOM 1291 C CA . ARG A 1 165 ? 2.039 -7.613 -5.940 1.00 97.81 165 ARG A CA 1
ATOM 1292 C C . ARG A 1 165 ? 3.202 -8.125 -5.091 1.00 97.81 165 ARG A C 1
ATOM 1294 O O . ARG A 1 165 ? 4.330 -7.698 -5.308 1.00 97.81 165 ARG A O 1
ATOM 1301 N N . VAL A 1 166 ? 2.951 -9.081 -4.190 1.00 97.62 166 VAL A N 1
ATOM 1302 C CA . VAL A 1 166 ? 3.999 -9.711 -3.361 1.00 97.62 166 VAL A CA 1
ATOM 1303 C C . VAL A 1 166 ? 5.029 -10.453 -4.223 1.00 97.62 166 VAL A C 1
ATOM 1305 O O . VAL A 1 166 ? 6.224 -10.347 -3.965 1.00 97.62 166 VAL A O 1
ATOM 1308 N N . HIS A 1 167 ? 4.604 -11.151 -5.282 1.00 97.50 167 HIS A N 1
ATOM 1309 C CA . HIS A 1 167 ? 5.527 -11.807 -6.215 1.00 97.50 167 HIS A CA 1
ATOM 1310 C C . HIS A 1 167 ? 6.441 -10.806 -6.946 1.00 97.50 167 HIS A C 1
ATOM 1312 O O . HIS A 1 167 ? 7.652 -11.022 -6.975 1.00 97.50 167 HIS A O 1
ATOM 1318 N N . LEU A 1 168 ? 5.893 -9.717 -7.498 1.00 98.06 168 LEU A N 1
ATOM 1319 C CA . LEU A 1 168 ? 6.671 -8.674 -8.180 1.00 98.06 168 LEU A CA 1
ATOM 1320 C C . LEU A 1 168 ? 7.607 -7.937 -7.213 1.00 98.06 168 LEU A C 1
ATOM 1322 O O . LEU A 1 168 ? 8.763 -7.693 -7.544 1.00 98.06 168 LEU A O 1
ATOM 1326 N N . GLN A 1 169 ? 7.139 -7.639 -5.999 1.00 98.38 169 GLN A N 1
ATOM 1327 C CA . GLN A 1 169 ? 7.962 -7.070 -4.931 1.00 98.38 169 GLN A CA 1
ATOM 1328 C C . GLN A 1 169 ? 9.151 -7.990 -4.617 1.00 98.38 169 GLN A C 1
ATOM 1330 O O . GLN A 1 169 ? 10.293 -7.538 -4.617 1.00 98.38 169 GLN A O 1
ATOM 1335 N N . TYR A 1 170 ? 8.902 -9.295 -4.449 1.00 97.62 170 TYR A N 1
ATOM 1336 C CA . TYR A 1 170 ? 9.951 -10.278 -4.183 1.00 97.62 170 TYR A CA 1
ATOM 1337 C C . TYR A 1 170 ? 10.963 -10.419 -5.333 1.00 97.62 170 TYR A C 1
ATOM 1339 O O . TYR A 1 170 ? 12.137 -10.673 -5.072 1.00 97.62 170 TYR A O 1
ATOM 1347 N N . GLU A 1 171 ? 10.569 -10.221 -6.598 1.00 97.56 171 GLU A N 1
ATOM 1348 C CA . GLU A 1 171 ? 11.537 -10.158 -7.704 1.00 97.56 171 GLU A CA 1
ATOM 1349 C C . GLU A 1 171 ? 12.522 -8.994 -7.514 1.00 97.56 171 GLU A C 1
ATOM 1351 O O . GLU A 1 171 ? 13.733 -9.199 -7.609 1.00 97.56 171 GLU A O 1
ATOM 1356 N N . PHE A 1 172 ? 12.042 -7.798 -7.163 1.00 98.38 172 PHE A N 1
ATOM 1357 C CA . PHE A 1 172 ? 12.920 -6.659 -6.878 1.00 98.38 172 PHE A CA 1
ATOM 1358 C C . PHE A 1 172 ? 13.753 -6.854 -5.596 1.00 98.38 172 PHE A C 1
ATOM 1360 O O . PHE A 1 172 ? 14.949 -6.546 -5.610 1.00 98.38 172 PHE A O 1
ATOM 1367 N N . THR A 1 173 ? 13.196 -7.457 -4.538 1.00 97.31 173 THR A N 1
ATOM 1368 C CA . THR A 1 173 ? 13.950 -7.916 -3.353 1.00 97.31 173 THR A CA 1
ATOM 1369 C C . THR A 1 173 ? 15.085 -8.869 -3.744 1.00 97.31 173 THR A C 1
ATOM 1371 O O . THR A 1 173 ? 16.228 -8.682 -3.330 1.00 97.31 173 THR A O 1
ATOM 1374 N N . HIS A 1 174 ? 14.812 -9.859 -4.601 1.00 96.69 174 HIS A N 1
ATOM 1375 C CA . HIS A 1 174 ? 15.804 -10.813 -5.108 1.00 96.69 174 HIS A CA 1
ATOM 1376 C C . HIS A 1 174 ? 16.863 -10.141 -6.007 1.00 96.69 174 HIS A C 1
ATOM 1378 O O . HIS A 1 174 ? 18.003 -10.602 -6.077 1.00 96.69 174 HIS A O 1
ATOM 1384 N N . HIS A 1 175 ? 16.528 -9.032 -6.669 1.00 97.50 175 HIS A N 1
ATOM 1385 C CA . HIS A 1 175 ? 17.493 -8.169 -7.359 1.00 97.50 175 HIS A CA 1
ATOM 1386 C C . HIS A 1 175 ? 18.232 -7.181 -6.433 1.00 97.50 175 HIS A C 1
ATOM 1388 O O . HIS A 1 175 ? 19.033 -6.380 -6.914 1.00 97.50 175 HIS A O 1
ATOM 1394 N N . GLY A 1 176 ? 18.024 -7.260 -5.115 1.00 96.88 176 GLY A N 1
ATOM 1395 C CA . GLY A 1 176 ? 18.744 -6.473 -4.112 1.00 96.88 176 GLY A CA 1
ATOM 1396 C C . GLY A 1 176 ? 18.219 -5.050 -3.914 1.00 96.88 176 GLY A C 1
ATOM 1397 O O . GLY A 1 176 ? 18.918 -4.245 -3.296 1.00 96.88 176 GLY A O 1
ATOM 1398 N N . LEU A 1 177 ? 17.013 -4.730 -4.411 1.00 97.62 177 LEU A N 1
ATOM 1399 C CA . LEU A 1 177 ? 16.432 -3.388 -4.303 1.00 97.62 177 LEU A CA 1
ATOM 1400 C C . LEU A 1 177 ? 16.417 -2.899 -2.854 1.00 97.62 177 LEU A C 1
ATOM 1402 O O . LEU A 1 177 ? 16.948 -1.831 -2.581 1.00 97.62 177 LEU A O 1
ATOM 1406 N N . ASP A 1 178 ? 15.883 -3.685 -1.922 1.00 96.19 178 ASP A N 1
ATOM 1407 C CA . ASP A 1 178 ? 15.649 -3.227 -0.546 1.00 96.19 178 ASP A CA 1
ATOM 1408 C C . ASP A 1 178 ? 16.961 -2.862 0.181 1.00 96.19 178 ASP A C 1
ATOM 1410 O O . ASP A 1 178 ? 17.035 -1.849 0.877 1.00 96.19 178 ASP A O 1
ATOM 1414 N N . GLN A 1 179 ? 18.044 -3.612 -0.064 1.00 95.25 179 GLN A N 1
ATOM 1415 C CA . GLN A 1 179 ? 19.377 -3.299 0.470 1.00 95.25 179 GLN A CA 1
ATOM 1416 C C . GLN A 1 179 ? 19.990 -2.043 -0.180 1.00 95.25 179 GLN A C 1
ATOM 1418 O O . GLN A 1 179 ? 20.709 -1.284 0.478 1.00 95.25 179 GLN A O 1
ATOM 1423 N N . TYR A 1 180 ? 19.695 -1.792 -1.458 1.00 95.56 180 TYR A N 1
ATOM 1424 C CA . TYR A 1 180 ? 20.085 -0.555 -2.131 1.00 95.56 180 TYR A CA 1
ATOM 1425 C C . TYR A 1 180 ? 19.269 0.650 -1.627 1.00 95.56 180 TYR A C 1
ATOM 1427 O O . TYR A 1 180 ? 19.841 1.709 -1.365 1.00 95.56 180 TYR A O 1
ATOM 1435 N N . LEU A 1 181 ? 17.964 0.481 -1.380 1.00 95.94 181 LEU A N 1
ATOM 1436 C CA . LEU A 1 181 ? 17.105 1.509 -0.784 1.00 95.94 181 LEU A CA 1
ATOM 1437 C C . LEU A 1 181 ? 17.550 1.891 0.627 1.00 95.94 181 LEU A C 1
ATOM 1439 O O . LEU A 1 181 ? 17.541 3.077 0.947 1.00 95.94 181 LEU A O 1
ATOM 1443 N N . GLU A 1 182 ? 18.014 0.939 1.442 1.00 94.00 182 GLU A N 1
ATOM 1444 C CA . GLU A 1 182 ? 18.582 1.245 2.763 1.00 94.00 182 GLU A CA 1
ATOM 1445 C C . GLU A 1 182 ? 19.780 2.206 2.668 1.00 94.00 182 GLU A C 1
ATOM 1447 O O . GLU A 1 182 ? 19.946 3.092 3.502 1.00 94.00 182 GLU A O 1
ATOM 1452 N N . THR A 1 183 ? 20.575 2.086 1.599 1.00 92.12 183 THR A N 1
ATOM 1453 C CA . THR A 1 183 ? 21.679 3.013 1.301 1.00 92.12 183 THR A CA 1
ATOM 1454 C C . THR A 1 183 ? 21.156 4.362 0.787 1.00 92.12 183 THR A C 1
ATOM 1456 O O . THR A 1 183 ? 21.657 5.414 1.185 1.00 92.12 183 THR A O 1
ATOM 1459 N N . LEU A 1 184 ? 20.122 4.360 -0.065 1.00 91.62 184 LEU A N 1
ATOM 1460 C CA . LEU A 1 184 ? 19.540 5.581 -0.636 1.00 91.62 184 LEU A CA 1
ATOM 1461 C C . LEU A 1 184 ? 18.660 6.396 0.325 1.00 91.62 184 LEU A C 1
ATOM 1463 O O . LEU A 1 184 ? 18.449 7.578 0.056 1.00 91.62 184 LEU A O 1
ATOM 1467 N N . LYS A 1 185 ? 18.203 5.843 1.457 1.00 88.94 185 LYS A N 1
ATOM 1468 C CA . LYS A 1 185 ? 17.510 6.604 2.524 1.00 88.94 185 LYS A CA 1
ATOM 1469 C C . LYS A 1 185 ? 18.293 7.839 2.992 1.00 88.94 185 LYS A C 1
ATOM 1471 O O . LYS A 1 185 ? 17.690 8.804 3.448 1.00 88.94 185 LYS A O 1
ATOM 1476 N N . LEU A 1 186 ? 19.622 7.821 2.860 1.00 88.81 186 LEU A N 1
ATOM 1477 C CA . LEU A 1 186 ? 20.520 8.921 3.228 1.00 88.81 186 LEU A CA 1
ATOM 1478 C C . LEU A 1 186 ? 20.769 9.936 2.090 1.00 88.81 186 LEU A C 1
ATOM 1480 O O . LEU A 1 186 ? 21.640 10.793 2.220 1.00 88.81 186 LEU A O 1
ATOM 1484 N N . THR A 1 187 ? 20.043 9.855 0.967 1.00 91.75 187 THR A N 1
ATOM 1485 C CA . THR A 1 187 ? 20.171 10.821 -0.138 1.00 91.75 187 THR A CA 1
ATOM 1486 C C . THR A 1 187 ? 19.721 12.224 0.276 1.00 91.75 187 THR A C 1
ATOM 1488 O O . THR A 1 187 ? 18.697 12.385 0.935 1.00 91.75 187 THR A O 1
ATOM 1491 N N . GLU A 1 188 ? 20.436 13.261 -0.165 1.00 92.62 188 GLU A N 1
ATOM 1492 C CA . GLU A 1 188 ? 20.054 14.668 0.058 1.00 92.62 188 GLU A CA 1
ATOM 1493 C C . GLU A 1 188 ? 18.880 15.123 -0.836 1.00 92.62 188 GLU A C 1
ATOM 1495 O O . GLU A 1 188 ? 18.373 16.235 -0.692 1.00 92.62 188 GLU A O 1
ATOM 1500 N N . SER A 1 189 ? 18.439 14.294 -1.792 1.00 95.62 189 SER A N 1
ATOM 1501 C CA . SER A 1 189 ? 17.400 14.676 -2.751 1.00 95.62 189 SER A CA 1
ATOM 1502 C C . SER A 1 189 ? 15.984 14.368 -2.256 1.00 95.62 189 SER A C 1
ATOM 1504 O O . SER A 1 189 ? 15.502 13.246 -2.395 1.00 95.62 189 SER A O 1
ATOM 1506 N N . GLU A 1 190 ? 15.274 15.399 -1.792 1.00 95.62 190 GLU A N 1
ATOM 1507 C CA . GLU A 1 190 ? 13.845 15.357 -1.424 1.00 95.62 190 GLU A CA 1
ATOM 1508 C C . GLU A 1 190 ? 12.971 14.657 -2.488 1.00 95.62 190 GLU A C 1
ATOM 1510 O O . GLU A 1 190 ? 12.174 13.778 -2.164 1.00 95.62 190 GLU A O 1
ATOM 1515 N N . LYS A 1 191 ? 13.164 14.968 -3.782 1.00 96.00 191 LYS A N 1
ATOM 1516 C CA . LYS A 1 191 ? 12.429 14.315 -4.886 1.00 96.00 191 LYS A CA 1
ATOM 1517 C C . LYS A 1 191 ? 12.575 12.789 -4.872 1.00 96.00 191 LYS A C 1
ATOM 1519 O O . LYS A 1 191 ? 11.619 12.083 -5.187 1.00 96.00 191 LYS A O 1
ATOM 1524 N N . LEU A 1 192 ? 13.780 12.297 -4.579 1.00 96.19 192 LEU A N 1
ATOM 1525 C CA . LEU A 1 192 ? 14.095 10.872 -4.556 1.00 96.19 192 LEU A CA 1
ATOM 1526 C C . LEU A 1 192 ? 13.627 10.236 -3.243 1.00 96.19 192 LEU A C 1
ATOM 1528 O O . LEU A 1 192 ? 13.008 9.178 -3.292 1.00 96.19 192 LEU A O 1
ATOM 1532 N N . GLN A 1 193 ? 13.813 10.916 -2.104 1.00 96.62 193 GLN A N 1
ATOM 1533 C CA . GLN A 1 193 ? 13.258 10.506 -0.808 1.00 96.62 193 GLN A CA 1
ATOM 1534 C C . GLN A 1 193 ? 11.746 10.254 -0.896 1.00 96.62 193 GLN A C 1
ATOM 1536 O O . GLN A 1 193 ? 11.286 9.213 -0.442 1.00 96.62 193 GLN A O 1
ATOM 1541 N N . VAL A 1 194 ? 10.979 11.138 -1.547 1.00 96.94 194 VAL A N 1
ATOM 1542 C CA . VAL A 1 194 ? 9.525 10.960 -1.729 1.00 96.94 194 VAL A CA 1
ATOM 1543 C C . VAL A 1 194 ? 9.189 9.692 -2.528 1.00 96.94 194 VAL A C 1
ATOM 1545 O O . VAL A 1 194 ? 8.240 8.997 -2.175 1.00 96.94 194 VAL A O 1
ATOM 1548 N N . GLN A 1 195 ? 9.958 9.341 -3.568 1.00 97.25 195 GLN A N 1
ATOM 1549 C CA . GLN A 1 195 ? 9.725 8.090 -4.310 1.00 97.25 195 GLN A CA 1
ATOM 1550 C C . GLN A 1 195 ? 10.150 6.845 -3.519 1.00 97.25 195 GLN A C 1
ATOM 1552 O O . GLN A 1 195 ? 9.479 5.820 -3.610 1.00 97.25 195 GLN A O 1
ATOM 1557 N N . ILE A 1 196 ? 11.230 6.927 -2.737 1.00 96.94 196 ILE A N 1
ATOM 1558 C CA . ILE A 1 196 ? 11.692 5.831 -1.873 1.00 96.94 196 ILE A CA 1
ATOM 1559 C C . ILE A 1 196 ? 10.683 5.585 -0.747 1.00 96.94 196 ILE A C 1
ATOM 1561 O O . ILE A 1 196 ? 10.279 4.447 -0.531 1.00 96.94 196 ILE A O 1
ATOM 1565 N N . GLN A 1 197 ? 10.217 6.635 -0.068 1.00 96.94 197 GLN A N 1
ATOM 1566 C CA . GLN A 1 197 ? 9.228 6.506 1.000 1.00 96.94 197 GLN A CA 1
ATOM 1567 C C . GLN A 1 197 ? 7.902 5.955 0.459 1.00 96.94 197 GLN A C 1
ATOM 1569 O O . GLN A 1 197 ? 7.363 5.014 1.029 1.00 96.94 197 GLN A O 1
ATOM 1574 N N . ALA A 1 198 ? 7.444 6.430 -0.706 1.00 96.88 198 ALA A N 1
ATOM 1575 C CA . ALA A 1 198 ? 6.239 5.909 -1.353 1.00 96.88 198 ALA A CA 1
ATOM 1576 C C . ALA A 1 198 ? 6.327 4.418 -1.752 1.00 96.88 198 ALA A C 1
ATOM 1578 O O . ALA A 1 198 ? 5.281 3.780 -1.874 1.00 96.88 198 ALA A O 1
ATOM 1579 N N . TYR A 1 199 ? 7.533 3.860 -1.937 1.00 97.69 199 TYR A N 1
ATOM 1580 C CA . TYR A 1 199 ? 7.745 2.410 -2.049 1.00 97.69 199 TYR A CA 1
ATOM 1581 C C . TYR A 1 199 ? 7.627 1.732 -0.685 1.00 97.69 199 TYR A C 1
ATOM 1583 O O . TYR A 1 199 ? 6.834 0.813 -0.521 1.00 97.69 199 TYR A O 1
ATOM 1591 N N . LEU A 1 200 ? 8.390 2.210 0.304 1.00 96.25 200 LEU A N 1
ATOM 1592 C CA . LEU A 1 200 ? 8.479 1.606 1.638 1.00 96.25 200 LEU A CA 1
ATOM 1593 C C . LEU A 1 200 ? 7.122 1.584 2.362 1.00 96.25 200 LEU A C 1
ATOM 1595 O O . LEU A 1 200 ? 6.765 0.558 2.930 1.00 96.25 200 LEU A O 1
ATOM 1599 N N . ASP A 1 201 ? 6.322 2.647 2.240 1.00 95.94 201 ASP A N 1
ATOM 1600 C CA . ASP A 1 201 ? 4.937 2.731 2.740 1.00 95.94 201 ASP A CA 1
ATOM 1601 C C . ASP A 1 201 ? 3.980 1.726 2.054 1.00 95.94 201 ASP A C 1
ATOM 1603 O O . ASP A 1 201 ? 2.853 1.517 2.501 1.00 95.94 201 ASP A O 1
ATOM 1607 N N . ASN A 1 202 ? 4.404 1.129 0.935 1.00 96.25 202 ASN A N 1
ATOM 1608 C CA . ASN A 1 202 ? 3.645 0.197 0.103 1.00 96.25 202 ASN A CA 1
ATOM 1609 C C . ASN A 1 202 ? 4.223 -1.233 0.081 1.00 96.25 202 ASN A C 1
ATOM 1611 O O . ASN A 1 202 ? 3.639 -2.101 -0.585 1.00 96.25 202 ASN A O 1
ATOM 1615 N N . VAL A 1 203 ? 5.323 -1.501 0.793 1.00 95.69 203 VAL A N 1
ATOM 1616 C CA . VAL A 1 203 ? 5.906 -2.843 0.929 1.00 95.69 203 VAL A CA 1
ATOM 1617 C C . VAL A 1 203 ? 4.964 -3.739 1.736 1.00 95.69 203 VAL A C 1
ATOM 1619 O O . VAL A 1 203 ? 4.538 -3.403 2.837 1.00 95.69 203 VAL A O 1
ATOM 1622 N N . PHE A 1 204 ? 4.645 -4.909 1.187 1.00 94.31 204 PHE A N 1
ATOM 1623 C CA . PHE A 1 204 ? 3.899 -5.958 1.875 1.00 94.31 204 PHE A CA 1
ATOM 1624 C C . PHE A 1 204 ? 4.865 -6.850 2.658 1.00 94.31 204 PHE A C 1
ATOM 1626 O O . PHE A 1 204 ? 5.580 -7.654 2.054 1.00 94.31 204 PHE A O 1
ATOM 1633 N N . ASP A 1 205 ? 4.843 -6.752 3.987 1.00 94.25 205 ASP A N 1
ATOM 1634 C CA . ASP A 1 205 ? 5.440 -7.753 4.874 1.00 94.25 205 ASP A CA 1
ATOM 1635 C C . ASP A 1 205 ? 4.387 -8.811 5.237 1.00 94.25 205 ASP A C 1
ATOM 1637 O O . ASP A 1 205 ? 3.485 -8.588 6.045 1.00 94.25 205 ASP A O 1
ATOM 1641 N N . VAL A 1 206 ? 4.487 -9.981 4.603 1.00 91.81 206 VAL A N 1
ATOM 1642 C CA . VAL A 1 206 ? 3.582 -11.113 4.858 1.00 91.81 206 VAL A CA 1
ATOM 1643 C C . VAL A 1 206 ? 3.859 -11.766 6.219 1.00 91.81 206 VAL A C 1
ATOM 1645 O O . VAL A 1 206 ? 2.955 -12.372 6.781 1.00 91.81 206 VAL A O 1
ATOM 1648 N N . GLY A 1 207 ? 5.071 -11.636 6.769 1.00 91.62 207 GLY A N 1
ATOM 1649 C CA . GLY A 1 207 ? 5.411 -12.144 8.098 1.00 91.62 207 GLY A CA 1
ATOM 1650 C C . GLY A 1 207 ? 4.726 -11.329 9.190 1.00 91.62 207 GLY A C 1
ATOM 1651 O O . GLY A 1 207 ? 3.970 -11.890 9.980 1.00 91.62 207 GLY A O 1
ATOM 1652 N N . ALA A 1 208 ? 4.902 -10.006 9.165 1.00 93.50 208 ALA A N 1
ATOM 1653 C CA . ALA A 1 208 ? 4.246 -9.098 10.108 1.00 93.50 208 ALA A CA 1
ATOM 1654 C C . ALA A 1 208 ? 2.709 -9.197 10.034 1.00 93.50 208 ALA A C 1
ATOM 1656 O O . ALA A 1 208 ? 2.047 -9.284 11.063 1.00 93.50 208 ALA A O 1
ATOM 1657 N N . LEU A 1 209 ? 2.134 -9.281 8.826 1.00 92.50 209 LEU A N 1
ATOM 1658 C CA . LEU A 1 209 ? 0.684 -9.450 8.645 1.00 92.50 209 LEU A CA 1
ATOM 1659 C C . LEU A 1 209 ? 0.140 -10.796 9.160 1.00 92.50 209 LEU A C 1
ATOM 1661 O O . LEU A 1 209 ? -1.052 -10.882 9.459 1.00 92.50 209 LEU A O 1
ATOM 1665 N N . LEU A 1 210 ? 0.971 -11.840 9.249 1.00 91.69 210 LEU A N 1
ATOM 1666 C CA . LEU A 1 210 ? 0.599 -13.112 9.877 1.00 91.69 210 LEU A CA 1
ATOM 1667 C C . LEU A 1 210 ? 0.728 -13.037 11.404 1.00 91.69 210 LEU A C 1
ATOM 1669 O O . LEU A 1 210 ? -0.196 -13.458 12.095 1.00 91.69 210 LEU A O 1
ATOM 1673 N N . GLU A 1 211 ? 1.801 -12.440 11.928 1.00 93.00 211 GLU A N 1
ATOM 1674 C CA . GLU A 1 211 ? 1.981 -12.224 13.371 1.00 93.00 211 GLU A CA 1
ATOM 1675 C C . GLU A 1 211 ? 0.860 -11.341 13.956 1.00 93.00 211 GLU A C 1
ATOM 1677 O O . GLU A 1 211 ? 0.251 -11.704 14.962 1.00 93.00 211 GLU A O 1
ATOM 1682 N N . ASP A 1 212 ? 0.488 -10.248 13.280 1.00 92.31 212 ASP A N 1
ATOM 1683 C CA . ASP A 1 212 ? -0.671 -9.417 13.639 1.00 92.31 212 ASP A CA 1
ATOM 1684 C C . ASP A 1 212 ? -1.992 -10.207 13.602 1.00 92.31 212 ASP A C 1
ATOM 1686 O O . ASP A 1 212 ? -2.875 -9.993 14.437 1.00 92.31 212 ASP A O 1
ATOM 1690 N N . ALA A 1 213 ? -2.156 -11.127 12.644 1.00 91.12 213 ALA A N 1
ATOM 1691 C CA . ALA A 1 213 ? -3.367 -11.936 12.512 1.00 91.12 213 ALA A CA 1
ATOM 1692 C C . ALA A 1 213 ? -3.482 -13.019 13.599 1.00 91.12 213 ALA A C 1
ATOM 1694 O O . ALA A 1 213 ? -4.588 -13.268 14.081 1.00 91.12 213 ALA A O 1
ATOM 1695 N N . GLU A 1 214 ? -2.365 -13.625 14.008 1.00 90.38 214 GLU A N 1
ATOM 1696 C CA . GLU A 1 214 ? -2.302 -14.569 15.130 1.00 90.38 214 GLU A CA 1
ATOM 1697 C C . GLU A 1 214 ? -2.522 -13.838 16.467 1.00 90.38 214 GLU A C 1
ATOM 1699 O O . GLU A 1 214 ? -3.411 -14.205 17.241 1.00 90.38 214 GLU A O 1
ATOM 1704 N N . ASN A 1 215 ? -1.812 -12.727 16.698 1.00 90.56 215 ASN A N 1
ATOM 1705 C CA . ASN A 1 215 ? -1.921 -11.921 17.920 1.00 90.56 215 ASN A CA 1
ATOM 1706 C C . ASN A 1 215 ? -3.313 -11.291 18.108 1.00 90.56 215 ASN A C 1
ATOM 1708 O O . ASN A 1 215 ? -3.765 -11.094 19.240 1.00 90.56 215 ASN A O 1
ATOM 1712 N N . ARG A 1 216 ? -4.042 -11.022 17.016 1.00 89.88 216 ARG A N 1
ATOM 1713 C CA . ARG A 1 216 ? -5.429 -10.531 17.058 1.00 89.88 216 ARG A CA 1
ATOM 1714 C C . ARG A 1 216 ? -6.394 -11.484 17.773 1.00 89.88 216 ARG A C 1
ATOM 1716 O O . ARG A 1 216 ? -7.412 -11.006 18.270 1.00 89.88 216 ARG A O 1
ATOM 1723 N N . GLY A 1 217 ? -6.089 -12.783 17.859 1.00 85.88 217 GLY A N 1
ATOM 1724 C CA . GLY A 1 217 ? -6.910 -13.764 18.579 1.00 85.88 217 GLY A CA 1
ATOM 1725 C C . GLY A 1 217 ? -7.131 -13.379 20.044 1.00 85.88 217 GLY A C 1
ATOM 1726 O O . GLY A 1 217 ? -8.266 -13.139 20.448 1.00 85.88 217 GLY A O 1
ATOM 1727 N N . GLY A 1 218 ? -6.047 -13.204 20.808 1.00 88.06 218 GLY A N 1
ATOM 1728 C CA . GLY A 1 218 ? -6.121 -12.841 22.231 1.00 88.06 218 GLY A CA 1
ATOM 1729 C C . GLY A 1 218 ? -6.703 -11.445 22.494 1.00 88.06 218 GLY A C 1
ATOM 1730 O O . GLY A 1 218 ? -7.309 -11.205 23.536 1.00 88.06 218 GLY A O 1
ATOM 1731 N N . VAL A 1 219 ? -6.590 -10.519 21.532 1.00 91.12 219 VAL A N 1
ATOM 1732 C CA . VAL A 1 219 ? -7.280 -9.217 21.606 1.00 91.12 219 VAL A CA 1
ATOM 1733 C C . VAL A 1 219 ? -8.795 -9.392 21.473 1.00 91.12 219 VAL A C 1
ATOM 1735 O O . VAL A 1 219 ? -9.548 -8.691 22.145 1.00 91.12 219 VAL A O 1
ATOM 1738 N N . LEU A 1 220 ? -9.251 -10.322 20.629 1.00 91.81 220 LEU A N 1
ATOM 1739 C CA . LEU A 1 220 ? -10.672 -10.620 20.459 1.00 91.81 220 LEU A CA 1
ATOM 1740 C C . LEU A 1 220 ? -11.247 -11.322 21.698 1.00 91.81 220 LEU A C 1
ATOM 1742 O O . LEU A 1 220 ? -12.294 -10.909 22.185 1.00 91.81 220 LEU A O 1
ATOM 1746 N N . GLU A 1 221 ? -10.514 -12.288 22.261 1.00 91.75 221 GLU A N 1
ATOM 1747 C CA . GLU A 1 221 ? -10.863 -12.946 23.529 1.00 91.75 221 GLU A CA 1
ATOM 1748 C C . GLU A 1 221 ? -11.039 -11.920 24.662 1.00 91.75 221 GLU A C 1
ATOM 1750 O O . GLU A 1 221 ? -12.054 -11.939 25.355 1.00 91.75 221 GLU A O 1
ATOM 1755 N N . HIS A 1 222 ? -10.124 -10.952 24.799 1.00 94.31 222 HIS A N 1
ATOM 1756 C CA . HIS A 1 222 ? -10.249 -9.905 25.818 1.00 94.31 222 HIS A CA 1
ATOM 1757 C C . HIS A 1 222 ? -11.414 -8.924 25.561 1.00 94.31 222 HIS A C 1
ATOM 1759 O O . HIS A 1 222 ? -12.000 -8.385 26.502 1.00 94.31 222 HIS A O 1
ATOM 1765 N N . VAL A 1 223 ? -11.793 -8.691 24.299 1.00 95.81 223 VAL A N 1
ATOM 1766 C CA . VAL A 1 223 ? -13.008 -7.922 23.969 1.00 95.81 223 VAL A CA 1
ATOM 1767 C C . VAL A 1 223 ? -14.266 -8.688 24.386 1.00 95.81 223 VAL A C 1
ATOM 1769 O O . VAL A 1 223 ? -15.171 -8.076 24.955 1.00 95.81 223 VAL A O 1
ATOM 1772 N N . ASP A 1 224 ? -14.307 -10.006 24.179 1.00 95.81 224 ASP A N 1
ATOM 1773 C CA . ASP A 1 224 ? -15.418 -10.854 24.619 1.00 95.81 224 ASP A CA 1
ATOM 1774 C C . ASP A 1 224 ? -15.495 -10.948 26.159 1.00 95.81 224 ASP A C 1
ATOM 1776 O O . ASP A 1 224 ? -16.586 -10.801 26.714 1.00 95.81 224 ASP A O 1
ATOM 1780 N N . GLU A 1 225 ? -14.363 -11.064 26.872 1.00 96.81 225 GLU A N 1
ATOM 1781 C CA . GLU A 1 225 ? -14.295 -10.966 28.346 1.00 96.81 225 GLU A CA 1
ATOM 1782 C C . GLU A 1 225 ? -14.881 -9.640 28.864 1.00 96.81 225 GLU A C 1
ATOM 1784 O O . GLU A 1 225 ? -15.705 -9.616 29.785 1.00 96.81 225 GLU A O 1
ATOM 1789 N N . LEU A 1 226 ? -14.457 -8.515 28.274 1.00 97.00 226 LEU A N 1
ATOM 1790 C CA . LEU A 1 226 ? -14.940 -7.185 28.644 1.00 97.00 226 LEU A CA 1
ATOM 1791 C C . LEU A 1 226 ? -16.428 -7.017 28.327 1.00 97.00 226 LEU A C 1
ATOM 1793 O O . LEU A 1 226 ? -17.139 -6.366 29.096 1.00 97.00 226 LEU A O 1
ATOM 1797 N N . GLN A 1 227 ? -16.911 -7.606 27.230 1.00 97.44 227 GLN A N 1
ATOM 1798 C CA . GLN A 1 227 ? -18.323 -7.595 26.867 1.00 97.44 227 GLN A CA 1
ATOM 1799 C C . GLN A 1 227 ? -19.157 -8.434 27.844 1.00 97.44 227 GLN A C 1
ATOM 1801 O O . GLN A 1 227 ? -20.189 -7.949 28.313 1.00 97.44 227 GLN A O 1
ATOM 1806 N N . GLU A 1 228 ? -18.703 -9.632 28.230 1.00 97.69 228 GLU A N 1
ATOM 1807 C CA . GLU A 1 228 ? -19.386 -10.438 29.248 1.00 97.69 228 GLU A CA 1
ATOM 1808 C C . GLU A 1 228 ? -19.440 -9.681 30.581 1.00 97.69 228 GLU A C 1
ATOM 1810 O O . GLU A 1 228 ? -20.526 -9.485 31.132 1.00 97.69 228 GLU A O 1
ATOM 1815 N N . HIS A 1 229 ? -18.310 -9.150 31.060 1.00 97.62 229 HIS A N 1
ATOM 1816 C CA . HIS A 1 229 ? -18.264 -8.369 32.297 1.00 97.62 229 HIS A CA 1
ATOM 1817 C C . HIS A 1 229 ? -19.179 -7.130 32.246 1.00 97.62 229 HIS A C 1
ATOM 1819 O O . HIS A 1 229 ? -19.819 -6.797 33.244 1.00 97.62 229 HIS A O 1
ATOM 1825 N N . ASN A 1 230 ? -19.319 -6.482 31.083 1.00 97.25 230 ASN A N 1
ATOM 1826 C CA . ASN A 1 230 ? -20.273 -5.387 30.892 1.00 97.25 230 ASN A CA 1
ATOM 1827 C C . ASN A 1 230 ? -21.726 -5.872 31.055 1.00 97.25 230 ASN A C 1
ATOM 1829 O O . ASN A 1 230 ? -22.473 -5.284 31.836 1.00 97.25 230 ASN A O 1
ATOM 1833 N N . THR A 1 231 ? -22.105 -6.997 30.432 1.00 97.75 231 THR A N 1
ATOM 1834 C CA . THR A 1 231 ? -23.451 -7.581 30.615 1.00 97.75 231 THR A CA 1
ATOM 1835 C C . THR A 1 231 ? -23.721 -8.019 32.059 1.00 97.75 231 THR A C 1
ATOM 1837 O O . THR A 1 231 ? -24.809 -7.764 32.576 1.00 97.75 231 THR A O 1
ATOM 1840 N N . GLN A 1 232 ? -22.729 -8.591 32.755 1.00 97.81 232 GLN A N 1
ATOM 1841 C CA . GLN A 1 232 ? -22.841 -8.949 34.173 1.00 97.81 232 GLN A CA 1
ATOM 1842 C C . GLN A 1 232 ? -23.040 -7.709 35.063 1.00 97.81 232 GLN A C 1
ATOM 1844 O O . GLN A 1 232 ? -23.832 -7.746 36.008 1.00 97.81 232 GLN A O 1
ATOM 1849 N N . LEU A 1 233 ? -22.349 -6.600 34.771 1.00 97.88 233 LEU A N 1
ATOM 1850 C CA . LEU A 1 233 ? -22.545 -5.328 35.469 1.00 97.88 233 LEU A CA 1
ATOM 1851 C C . LEU A 1 233 ? -23.918 -4.715 35.167 1.00 97.88 233 LEU A C 1
ATOM 1853 O O . LEU A 1 233 ? -24.581 -4.271 36.101 1.00 97.88 233 LEU A O 1
ATOM 1857 N N . SER A 1 234 ? -24.375 -4.727 33.909 1.00 97.69 234 SER A N 1
ATOM 1858 C CA . SER A 1 234 ? -25.714 -4.243 33.538 1.00 97.69 234 SER A CA 1
ATOM 1859 C C . SER A 1 234 ? -26.819 -5.014 34.265 1.00 97.69 234 SER A C 1
ATOM 1861 O O . SER A 1 234 ? -27.682 -4.393 34.879 1.00 97.69 234 SER A O 1
ATOM 1863 N N . ALA A 1 235 ? -26.749 -6.349 34.288 1.00 97.69 235 ALA A N 1
ATOM 1864 C CA . ALA A 1 235 ? -27.725 -7.184 34.989 1.00 97.69 235 ALA A CA 1
ATOM 1865 C C . ALA A 1 235 ? -27.742 -6.927 36.510 1.00 97.69 235 ALA A C 1
ATOM 1867 O O . ALA A 1 235 ? -28.806 -6.895 37.123 1.00 97.69 235 ALA A O 1
ATOM 1868 N N . ARG A 1 236 ? -26.576 -6.684 37.130 1.00 97.81 236 ARG A N 1
ATOM 1869 C CA . ARG A 1 236 ? -26.497 -6.301 38.553 1.00 97.81 236 ARG A CA 1
ATOM 1870 C C . ARG A 1 236 ? -27.046 -4.904 38.831 1.00 97.81 236 ARG A C 1
ATOM 1872 O O . ARG A 1 236 ? -27.603 -4.693 39.904 1.00 97.81 236 ARG A O 1
ATOM 1879 N N . LEU A 1 237 ? -26.886 -3.956 37.907 1.00 97.56 237 LEU A N 1
ATOM 1880 C CA . LEU A 1 237 ? -27.496 -2.630 38.029 1.00 97.56 237 LEU A CA 1
ATOM 1881 C C . LEU A 1 237 ? -29.023 -2.736 37.958 1.00 97.56 237 LEU A C 1
ATOM 1883 O O . LEU A 1 237 ? -29.687 -2.238 38.860 1.00 97.56 237 LEU A O 1
ATOM 1887 N N . GLU A 1 238 ? -29.564 -3.468 36.981 1.00 97.62 238 GLU A N 1
ATOM 1888 C CA . GLU A 1 238 ? -31.006 -3.728 36.853 1.00 97.62 238 GLU A CA 1
ATOM 1889 C C . GLU A 1 238 ? -31.580 -4.438 38.098 1.00 97.62 238 GLU A C 1
ATOM 1891 O O . GLU A 1 238 ? -32.629 -4.045 38.613 1.00 97.62 238 GLU A O 1
ATOM 1896 N N . GLU A 1 239 ? -30.863 -5.421 38.660 1.00 97.75 239 GLU A N 1
ATOM 1897 C CA . GLU A 1 239 ? -31.258 -6.074 39.915 1.00 97.75 239 GLU A CA 1
ATOM 1898 C C . GLU A 1 239 ? -31.287 -5.082 41.093 1.00 97.75 239 GLU A C 1
ATOM 1900 O O . GLU A 1 239 ? -32.266 -5.029 41.842 1.00 97.75 239 GLU A O 1
ATOM 1905 N N . ILE A 1 240 ? -30.242 -4.264 41.260 1.00 97.50 240 ILE A N 1
ATOM 1906 C CA . ILE A 1 240 ? -30.151 -3.267 42.340 1.00 97.50 240 ILE A CA 1
ATOM 1907 C C . ILE A 1 240 ? -31.233 -2.190 42.191 1.00 97.50 240 ILE A C 1
ATOM 1909 O O . ILE A 1 240 ? -31.844 -1.807 43.194 1.00 97.50 240 ILE A O 1
ATOM 1913 N N . GLU A 1 241 ? -31.506 -1.731 40.968 1.00 97.62 241 GLU A N 1
ATOM 1914 C CA . GLU A 1 241 ? -32.582 -0.788 40.660 1.00 97.62 241 GLU A CA 1
ATOM 1915 C C . GLU A 1 241 ? -33.949 -1.393 41.009 1.00 97.62 241 GLU A C 1
ATOM 1917 O O . GLU A 1 241 ? -34.693 -0.787 41.786 1.00 97.62 241 GLU A O 1
ATOM 1922 N N . SER A 1 242 ? -34.238 -2.622 40.568 1.00 97.56 242 SER A N 1
ATOM 1923 C CA . SER A 1 242 ? -35.472 -3.347 40.905 1.00 97.56 242 SER A CA 1
ATOM 1924 C C . SER A 1 242 ? -35.651 -3.526 42.418 1.00 97.56 242 SER A C 1
ATOM 1926 O O . SER A 1 242 ? -36.703 -3.185 42.962 1.00 97.56 242 SER A O 1
ATOM 1928 N N . GLN A 1 243 ? -34.618 -3.986 43.135 1.00 97.75 243 GLN A N 1
ATOM 1929 C CA . GLN A 1 243 ? -34.673 -4.102 44.597 1.00 97.75 243 GLN A CA 1
ATOM 1930 C C . GLN A 1 243 ? -34.845 -2.734 45.287 1.00 97.75 243 GLN A C 1
ATOM 1932 O O . GLN A 1 243 ? -35.410 -2.653 46.380 1.00 97.75 243 GLN A O 1
ATOM 1937 N N . SER A 1 244 ? -34.332 -1.647 44.699 1.00 95.44 244 SER A N 1
ATOM 1938 C CA . SER A 1 244 ? -34.510 -0.295 45.240 1.00 95.44 244 SER A CA 1
ATOM 1939 C C . SER A 1 244 ? -35.944 0.211 45.057 1.00 95.44 244 SER A C 1
ATOM 1941 O O . SER A 1 244 ? -36.500 0.784 45.994 1.00 95.44 244 SER A O 1
ATOM 1943 N N . ALA A 1 245 ? -36.567 -0.082 43.911 1.00 97.94 245 ALA A N 1
ATOM 1944 C CA . ALA A 1 245 ? -37.956 0.249 43.612 1.00 97.94 245 ALA A CA 1
ATOM 1945 C C . ALA A 1 245 ? -38.938 -0.546 44.489 1.00 97.94 245 ALA A C 1
ATOM 1947 O O . ALA A 1 245 ? -39.877 0.033 45.031 1.00 97.94 245 ALA A O 1
ATOM 1948 N N . GLU A 1 246 ? -38.689 -1.842 44.715 1.00 97.62 246 GLU A N 1
ATOM 1949 C CA . GLU A 1 246 ? -39.486 -2.660 45.640 1.00 97.62 246 GLU A CA 1
ATOM 1950 C C . GLU A 1 246 ? -39.414 -2.117 47.078 1.00 97.62 246 GLU A C 1
ATOM 1952 O O . GLU A 1 246 ? -40.445 -1.908 47.724 1.00 97.62 246 GLU A O 1
ATOM 1957 N N . ARG A 1 247 ? -38.204 -1.799 47.565 1.00 97.81 247 ARG A N 1
ATOM 1958 C CA . ARG A 1 247 ? -38.016 -1.177 48.888 1.00 97.81 247 ARG A CA 1
ATOM 1959 C C . ARG A 1 247 ? -38.689 0.196 48.989 1.00 97.81 247 ARG A C 1
ATOM 1961 O O . ARG A 1 247 ? -39.225 0.519 50.046 1.00 97.81 247 ARG A O 1
ATOM 1968 N N . MET A 1 248 ? -38.697 0.986 47.914 1.00 97.88 248 MET A N 1
ATOM 1969 C CA . MET A 1 248 ? -39.402 2.271 47.862 1.00 97.88 248 MET A CA 1
ATOM 1970 C C . MET A 1 248 ? -40.921 2.078 47.965 1.00 97.88 248 MET A C 1
ATOM 1972 O O . MET A 1 248 ? -41.543 2.683 48.834 1.00 97.88 248 MET A O 1
ATOM 1976 N N . ALA A 1 249 ? -41.501 1.174 47.171 1.00 97.75 249 ALA A N 1
ATOM 1977 C CA . ALA A 1 249 ? -42.937 0.889 47.181 1.00 97.75 249 ALA A CA 1
ATOM 1978 C C . ALA A 1 249 ? -43.432 0.329 48.531 1.00 97.75 249 ALA A C 1
ATOM 1980 O O . ALA A 1 249 ? -44.517 0.686 48.996 1.00 97.75 249 ALA A O 1
ATOM 1981 N N . GLU A 1 250 ? -42.639 -0.513 49.205 1.00 97.81 250 GLU A N 1
ATOM 1982 C CA . GLU A 1 250 ? -42.975 -1.006 50.546 1.00 97.81 250 GLU A CA 1
ATOM 1983 C C . GLU A 1 250 ? -42.915 0.112 51.605 1.00 97.81 250 GLU A C 1
ATOM 1985 O O . GLU A 1 250 ? -43.800 0.195 52.459 1.00 97.81 250 GLU A O 1
ATOM 1990 N N . LEU A 1 251 ? -41.935 1.021 51.525 1.00 97.06 251 LEU A N 1
ATOM 1991 C CA . LEU A 1 251 ? -41.861 2.193 52.407 1.00 97.06 251 LEU A CA 1
ATOM 1992 C C . LEU A 1 251 ? -43.016 3.177 52.161 1.00 97.06 251 LEU A C 1
ATOM 1994 O O . LEU A 1 251 ? -43.621 3.651 53.122 1.00 97.06 251 LEU A O 1
ATOM 1998 N N . GLU A 1 252 ? -43.386 3.442 50.905 1.00 97.19 252 GLU A N 1
ATOM 1999 C CA . GLU A 1 252 ? -44.565 4.249 50.554 1.00 97.19 252 GLU A CA 1
ATOM 2000 C C . GLU A 1 252 ? -45.859 3.633 51.104 1.00 97.19 252 GLU A C 1
ATOM 2002 O O . GLU A 1 252 ? -46.690 4.332 51.689 1.00 97.19 252 GLU A O 1
ATOM 2007 N N . LYS A 1 253 ? -46.015 2.310 50.984 1.00 97.88 253 LYS A N 1
ATOM 2008 C CA . LYS A 1 253 ? -47.136 1.543 51.547 1.00 97.88 253 LYS A CA 1
ATOM 2009 C C . LYS A 1 253 ? -47.202 1.644 53.075 1.00 97.88 253 LYS A C 1
ATOM 2011 O O . LYS A 1 253 ? -48.295 1.817 53.620 1.00 97.88 253 LYS A O 1
ATOM 2016 N N . GLN A 1 254 ? -46.064 1.584 53.767 1.00 97.38 254 GLN A N 1
ATOM 2017 C CA . GLN A 1 254 ? -45.991 1.770 55.222 1.00 97.38 254 GLN A CA 1
ATOM 2018 C C . GLN A 1 254 ? -46.322 3.212 55.633 1.00 97.38 254 GLN A C 1
ATOM 2020 O O . GLN A 1 254 ? -47.103 3.414 56.563 1.00 97.38 254 GLN A O 1
ATOM 2025 N N . LEU A 1 255 ? -45.821 4.211 54.900 1.00 96.62 255 LEU A N 1
ATOM 2026 C CA . LEU A 1 255 ? -46.138 5.628 55.107 1.00 96.62 255 LEU A CA 1
ATOM 2027 C C . LEU A 1 255 ? -47.641 5.884 54.895 1.00 96.62 255 LEU A C 1
ATOM 2029 O O . LEU A 1 255 ? -48.288 6.517 55.730 1.00 96.62 255 LEU A O 1
ATOM 2033 N N . LEU A 1 256 ? -48.243 5.312 53.847 1.00 97.50 256 LEU A N 1
ATOM 2034 C CA . LEU A 1 256 ? -49.683 5.383 53.585 1.00 97.50 256 LEU A CA 1
ATOM 2035 C C . LEU A 1 256 ? -50.508 4.751 54.721 1.00 97.50 256 LEU A C 1
ATOM 2037 O O . LEU A 1 256 ? -51.544 5.297 55.106 1.00 97.50 256 LEU A O 1
ATOM 2041 N N . GLN A 1 257 ? -50.065 3.615 55.265 1.00 97.12 257 GLN A N 1
ATOM 2042 C CA . GLN A 1 257 ? -50.736 2.935 56.375 1.00 97.12 257 GLN A CA 1
ATOM 2043 C C . GLN A 1 257 ? -50.648 3.746 57.676 1.00 97.12 257 GLN A C 1
ATOM 2045 O O . GLN A 1 257 ? -51.683 4.048 58.270 1.00 97.12 257 GLN A O 1
ATOM 2050 N N . ALA A 1 258 ? -49.450 4.195 58.060 1.00 96.31 258 ALA A N 1
ATOM 2051 C CA . ALA A 1 258 ? -49.250 5.073 59.214 1.00 96.31 258 ALA A CA 1
ATOM 2052 C C . ALA A 1 258 ? -50.048 6.387 59.087 1.00 96.31 258 ALA A C 1
ATOM 2054 O O . ALA A 1 258 ? -50.601 6.886 60.069 1.00 96.31 258 ALA A O 1
ATOM 2055 N N . THR A 1 259 ? -50.180 6.926 57.868 1.00 97.00 259 THR A N 1
ATOM 2056 C CA . THR A 1 259 ? -51.017 8.107 57.586 1.00 97.00 259 THR A CA 1
ATOM 2057 C C . THR A 1 259 ? -52.499 7.831 57.855 1.00 97.00 259 THR A C 1
ATOM 2059 O O . THR A 1 259 ? -53.154 8.622 58.533 1.00 97.00 259 THR A O 1
ATOM 2062 N N . LYS A 1 260 ? -53.032 6.692 57.389 1.00 97.31 260 LYS A N 1
ATOM 2063 C CA . LYS A 1 260 ? -54.426 6.282 57.648 1.00 97.31 260 LYS A CA 1
ATOM 2064 C C . LYS A 1 260 ? -54.698 6.084 59.138 1.00 97.31 260 LYS A C 1
ATOM 2066 O O . LYS A 1 260 ? -55.726 6.537 59.632 1.00 97.31 260 LYS A O 1
ATOM 2071 N N . GLU A 1 261 ? -53.780 5.437 59.852 1.00 96.19 261 GLU A N 1
ATOM 2072 C CA . GLU A 1 261 ? -53.872 5.240 61.303 1.00 96.19 261 GLU A CA 1
ATOM 2073 C C . GLU A 1 261 ? -53.821 6.580 62.050 1.00 96.19 261 GLU A C 1
ATOM 2075 O O . GLU A 1 261 ? -54.624 6.814 62.951 1.00 96.19 261 GLU A O 1
ATOM 2080 N N . THR A 1 262 ? -52.964 7.508 61.614 1.00 94.12 262 THR A N 1
ATOM 2081 C CA . THR A 1 262 ? -52.885 8.870 62.163 1.00 94.12 262 THR A CA 1
ATOM 2082 C C . THR A 1 262 ? -54.189 9.650 61.960 1.00 94.12 262 THR A C 1
ATOM 2084 O O . THR A 1 262 ? -54.671 10.276 62.903 1.00 94.12 262 THR A O 1
ATOM 2087 N N . GLU A 1 263 ? -54.802 9.608 60.772 1.00 95.88 263 GLU A N 1
ATOM 2088 C CA . GLU A 1 263 ? -56.099 10.263 60.533 1.00 95.88 263 GLU A CA 1
ATOM 2089 C C . GLU A 1 263 ? -57.250 9.603 61.306 1.00 95.88 263 GLU A C 1
ATOM 2091 O O . GLU A 1 263 ? -58.111 10.305 61.838 1.00 95.88 263 GLU A O 1
ATOM 2096 N N . LEU A 1 264 ? -57.243 8.275 61.462 1.00 96.56 264 LEU A N 1
ATOM 2097 C CA . LEU A 1 264 ? -58.228 7.564 62.281 1.00 96.56 264 LEU A CA 1
ATOM 2098 C C . LEU A 1 264 ? -58.089 7.917 63.773 1.00 96.56 264 LEU A C 1
ATOM 2100 O O . LEU A 1 264 ? -59.092 8.157 64.445 1.00 96.56 264 LEU A O 1
ATOM 2104 N N . LEU A 1 265 ? -56.861 8.038 64.288 1.00 95.25 265 LEU A N 1
ATOM 2105 C CA . LEU A 1 265 ? -56.599 8.512 65.651 1.00 95.25 265 LEU A CA 1
ATOM 2106 C C . LEU A 1 265 ? -57.006 9.983 65.842 1.00 95.25 265 LEU A C 1
ATOM 2108 O O . LEU A 1 265 ? -57.622 10.308 66.857 1.00 95.25 265 LEU A O 1
ATOM 2112 N N . LYS A 1 266 ? -56.750 10.865 64.863 1.00 95.81 266 LYS A N 1
ATOM 2113 C CA . LYS A 1 266 ? -57.258 12.253 64.860 1.00 95.81 266 LYS A CA 1
ATOM 2114 C C . LYS A 1 266 ? -58.789 12.307 64.853 1.00 95.81 266 LYS A C 1
ATOM 2116 O O . LYS A 1 266 ? -59.358 13.167 65.523 1.00 95.81 266 LYS A O 1
ATOM 2121 N N . GLY A 1 267 ? -59.450 11.408 64.120 1.00 95.06 267 GLY A N 1
ATOM 2122 C CA . GLY A 1 267 ? -60.906 11.241 64.123 1.00 95.06 267 GLY A CA 1
ATOM 2123 C C . GLY A 1 267 ? -61.423 10.866 65.511 1.00 95.06 267 GLY A C 1
ATOM 2124 O O . GLY A 1 267 ? -62.157 11.639 66.122 1.00 95.06 267 GLY A O 1
ATOM 2125 N N . ASN A 1 268 ? -60.932 9.755 66.066 1.00 94.94 268 ASN A N 1
ATOM 2126 C CA . ASN A 1 268 ? -61.296 9.285 67.407 1.00 94.94 268 ASN A CA 1
ATOM 2127 C C . ASN A 1 268 ? -61.035 10.340 68.499 1.00 94.94 268 ASN A C 1
ATOM 2129 O O . ASN A 1 268 ? -61.829 10.474 69.432 1.00 94.94 268 ASN A O 1
ATOM 2133 N N . LEU A 1 269 ? -59.946 11.111 68.390 1.00 94.94 269 LEU A N 1
ATOM 2134 C CA . LEU A 1 269 ? -59.636 12.212 69.304 1.00 94.94 269 LEU A CA 1
ATOM 2135 C C . LEU A 1 269 ? -60.632 13.371 69.160 1.00 94.94 269 LEU A C 1
ATOM 2137 O O . LEU A 1 269 ? -61.134 13.861 70.169 1.00 94.94 269 LEU A O 1
ATOM 2141 N N . ARG A 1 270 ? -60.967 13.783 67.930 1.00 95.00 270 ARG A N 1
ATOM 2142 C CA . ARG A 1 270 ? -61.983 14.814 67.652 1.00 95.00 270 ARG A CA 1
ATOM 2143 C C . ARG A 1 270 ? -63.346 14.415 68.219 1.00 95.00 270 ARG A C 1
ATOM 2145 O O . ARG A 1 270 ? -63.986 15.228 68.887 1.00 95.00 270 ARG A O 1
ATOM 2152 N N . ASP A 1 271 ? -63.748 13.166 68.010 1.00 94.56 271 ASP A N 1
ATOM 2153 C CA . ASP A 1 271 ? -65.005 12.624 68.519 1.00 94.56 271 ASP A CA 1
ATOM 2154 C C . ASP A 1 271 ? -64.997 12.591 70.051 1.00 94.56 271 ASP A C 1
ATOM 2156 O O . ASP A 1 271 ? -65.937 13.081 70.677 1.00 94.56 271 ASP A O 1
ATOM 2160 N N . SER A 1 272 ? -63.901 12.137 70.667 1.00 93.12 272 SER A N 1
ATOM 2161 C CA . SER A 1 272 ? -63.714 12.150 72.127 1.00 93.12 272 SER A CA 1
ATOM 2162 C C . SER A 1 272 ? -63.771 13.569 72.710 1.00 93.12 272 SER A C 1
ATOM 2164 O O . SER A 1 272 ? -64.469 13.803 73.696 1.00 93.12 272 SER A O 1
ATOM 2166 N N . CYS A 1 273 ? -63.119 14.551 72.079 1.00 93.19 273 CYS A N 1
ATOM 2167 C CA . CYS A 1 273 ? -63.204 15.961 72.471 1.00 93.19 273 CYS A CA 1
ATOM 2168 C C . CYS A 1 273 ? -64.631 16.518 72.337 1.00 93.19 273 CYS A C 1
ATOM 2170 O O . CYS A 1 273 ? -65.073 17.280 73.201 1.00 93.19 273 CYS A O 1
ATOM 2172 N N . SER A 1 274 ? -65.375 16.125 71.296 1.00 92.75 274 SER A N 1
ATOM 2173 C CA . SER A 1 274 ? -66.781 16.517 71.128 1.00 92.75 274 SER A CA 1
ATOM 2174 C C . SER A 1 274 ? -67.677 15.909 72.215 1.00 92.75 274 SER A C 1
ATOM 2176 O O . SER A 1 274 ? -68.507 16.614 72.792 1.00 92.75 274 SER A O 1
ATOM 2178 N N . GLN A 1 275 ? -67.444 14.643 72.586 1.00 92.94 275 GLN A N 1
ATOM 2179 C CA . GLN A 1 275 ? -68.144 13.975 73.683 1.00 92.94 275 GLN A CA 1
ATOM 2180 C C . GLN A 1 275 ? -67.851 14.667 75.017 1.00 92.94 275 GLN A C 1
ATOM 2182 O O . GLN A 1 275 ? -68.795 15.041 75.712 1.00 92.94 275 GLN A O 1
ATOM 2187 N N . VAL A 1 276 ? -66.579 14.933 75.340 1.00 92.94 276 VAL A N 1
ATOM 2188 C CA . VAL A 1 276 ? -66.181 15.676 76.550 1.00 92.94 276 VAL A CA 1
ATOM 2189 C C . VAL A 1 276 ? -66.821 17.065 76.585 1.00 92.94 276 VAL A C 1
ATOM 2191 O O . VAL A 1 276 ? -67.404 17.430 77.602 1.00 92.94 276 VAL A O 1
ATOM 2194 N N . SER A 1 277 ? -66.818 17.803 75.472 1.00 91.56 277 SER A N 1
ATOM 2195 C CA . SER A 1 277 ? -67.469 19.120 75.388 1.00 91.56 277 SER A CA 1
ATOM 2196 C C . SER A 1 277 ? -68.985 19.031 75.608 1.00 91.56 277 SER A C 1
ATOM 2198 O O . SER A 1 277 ? -69.555 19.866 76.310 1.00 91.56 277 SER A O 1
ATOM 2200 N N . SER A 1 278 ? -69.644 17.996 75.071 1.00 90.88 278 SER A N 1
ATOM 2201 C CA . SER A 1 278 ? -71.080 17.758 75.278 1.00 90.88 278 SER A CA 1
ATOM 2202 C C . SER A 1 278 ? -71.411 17.376 76.727 1.00 90.88 278 SER A C 1
ATOM 2204 O O . SER A 1 278 ? -72.420 17.828 77.268 1.00 90.88 278 SER A O 1
ATOM 2206 N N . LEU A 1 279 ? -70.538 16.609 77.391 1.00 90.19 279 LEU A N 1
ATOM 2207 C CA . LEU A 1 279 ? -70.669 16.264 78.805 1.00 90.19 279 LEU A CA 1
ATOM 2208 C C . LEU A 1 279 ? -70.459 17.501 79.685 1.00 90.19 279 LEU A C 1
ATOM 2210 O O . LEU A 1 279 ? -71.313 17.780 80.515 1.00 90.19 279 LEU A O 1
ATOM 2214 N N . GLN A 1 280 ? -69.418 18.300 79.432 1.00 89.88 280 GLN A N 1
ATOM 2215 C CA . GLN A 1 280 ? -69.162 19.574 80.118 1.00 89.88 280 GLN A CA 1
ATOM 2216 C C . GLN A 1 280 ? -70.259 20.620 79.881 1.00 89.88 280 GLN A C 1
ATOM 2218 O O . GLN A 1 280 ? -70.496 21.475 80.733 1.00 89.88 280 GLN A O 1
ATOM 2223 N N . GLN A 1 281 ? -70.921 20.616 78.719 1.00 89.50 281 GLN A N 1
ATOM 2224 C CA . GLN A 1 281 ? -72.114 21.435 78.501 1.00 89.50 281 GLN A CA 1
ATOM 2225 C C . GLN A 1 281 ? -73.280 20.918 79.348 1.00 89.50 281 GLN A C 1
ATOM 2227 O O . GLN A 1 281 ? -73.882 21.696 80.079 1.00 89.50 281 GLN A O 1
ATOM 2232 N N . ARG A 1 282 ? -73.560 19.612 79.313 1.00 87.12 282 ARG A N 1
ATOM 2233 C CA . ARG A 1 282 ? -74.641 18.985 80.090 1.00 87.12 282 ARG A CA 1
ATOM 2234 C C . ARG A 1 282 ? -74.428 19.091 81.604 1.00 87.12 282 ARG A C 1
ATOM 2236 O O . ARG A 1 282 ? -75.390 19.097 82.365 1.00 87.12 282 ARG A O 1
ATOM 2243 N N . GLU A 1 283 ? -73.178 19.153 82.043 1.00 85.81 283 GLU A N 1
ATOM 2244 C CA . GLU A 1 283 ? -72.778 19.382 83.429 1.00 85.81 283 GLU A CA 1
ATOM 2245 C C . GLU A 1 283 ? -73.032 20.837 83.830 1.00 85.81 283 GLU A C 1
ATOM 2247 O O . GLU A 1 283 ? -73.801 21.055 84.759 1.00 85.81 283 GLU A O 1
ATOM 2252 N N . ARG A 1 284 ? -72.580 21.822 83.040 1.00 86.38 284 ARG A N 1
ATOM 2253 C CA . ARG A 1 284 ? -72.950 23.238 83.237 1.00 86.38 284 ARG A CA 1
ATOM 2254 C C . ARG A 1 284 ? -74.460 23.482 83.183 1.00 86.38 284 ARG A C 1
ATOM 2256 O O . ARG A 1 284 ? -74.985 24.268 83.961 1.00 86.38 284 ARG A O 1
ATOM 2263 N N . GLU A 1 285 ? -75.193 22.794 82.310 1.00 84.88 285 GLU A N 1
ATOM 2264 C CA . GLU A 1 285 ? -76.661 22.857 82.263 1.00 84.88 285 GLU A CA 1
ATOM 2265 C C . GLU A 1 285 ? -77.304 22.307 83.547 1.00 84.88 285 GLU A C 1
ATOM 2267 O O . GLU A 1 285 ? -78.315 22.849 84.002 1.00 84.88 285 GLU A O 1
ATOM 2272 N N . ARG A 1 286 ? -76.715 21.277 84.174 1.00 82.88 286 ARG A N 1
ATOM 2273 C CA . ARG A 1 286 ? -77.131 20.783 85.498 1.00 82.88 286 ARG A CA 1
ATOM 2274 C C . ARG A 1 286 ? -76.746 21.749 86.612 1.00 82.88 286 ARG A C 1
ATOM 2276 O O . ARG A 1 286 ? -77.585 21.989 87.470 1.00 82.88 286 ARG A O 1
ATOM 2283 N N . GLU A 1 287 ? -75.543 22.318 86.595 1.00 85.38 287 GLU A N 1
ATOM 2284 C CA . GLU A 1 287 ? -75.094 23.323 87.568 1.00 85.38 287 GLU A CA 1
ATOM 2285 C C . GLU A 1 287 ? -76.022 24.542 87.549 1.00 85.38 287 GLU A C 1
ATOM 2287 O O . GLU A 1 287 ? -76.594 24.881 88.579 1.00 85.38 287 GLU A O 1
ATOM 2292 N N . ILE A 1 288 ? -76.290 25.108 86.367 1.00 82.56 288 ILE A N 1
ATOM 2293 C CA . ILE A 1 288 ? -77.239 26.216 86.163 1.00 82.56 288 ILE A CA 1
ATOM 2294 C C . ILE A 1 288 ? -78.666 25.819 86.580 1.00 82.56 288 ILE A C 1
ATOM 2296 O O . ILE A 1 288 ? -79.422 26.651 87.079 1.00 82.56 288 ILE A O 1
ATOM 2300 N N . SER A 1 289 ? -79.066 24.556 86.400 1.00 78.50 289 SER A N 1
ATOM 2301 C CA . SER A 1 289 ? -80.375 24.075 86.869 1.00 78.50 289 SER A CA 1
ATOM 2302 C C . SER A 1 289 ? -80.439 23.976 88.397 1.00 78.50 289 SER A C 1
ATOM 2304 O O . SER A 1 289 ? -81.407 24.448 88.981 1.00 78.50 289 SER A O 1
ATOM 2306 N N . GLN A 1 290 ? -79.399 23.448 89.050 1.00 78.62 290 GLN A N 1
ATOM 2307 C CA . GLN A 1 290 ? -79.276 23.375 90.514 1.00 78.62 290 GLN A CA 1
ATOM 2308 C C . GLN A 1 290 ? -79.056 24.747 91.167 1.00 78.62 290 GLN A C 1
ATOM 2310 O O . GLN A 1 290 ? -79.375 24.936 92.339 1.00 78.62 290 GLN A O 1
ATOM 2315 N N . GLU A 1 291 ? -78.472 25.701 90.447 1.00 80.06 291 GLU A N 1
ATOM 2316 C CA . GLU A 1 291 ? -78.353 27.097 90.864 1.00 80.06 291 GLU A CA 1
ATOM 2317 C C . GLU A 1 291 ? -79.726 27.770 90.815 1.00 80.06 291 GLU A C 1
ATOM 2319 O O . GLU A 1 291 ? -80.187 28.266 91.836 1.00 80.06 291 GLU A O 1
ATOM 2324 N N . ARG A 1 292 ? -80.457 27.652 89.697 1.00 77.31 292 ARG A N 1
ATOM 2325 C CA . ARG A 1 292 ? -81.854 28.118 89.582 1.00 77.31 292 ARG A CA 1
ATOM 2326 C C . ARG A 1 292 ? -82.795 27.461 90.593 1.00 77.31 292 ARG A C 1
ATOM 2328 O O . ARG A 1 292 ? -83.738 28.104 91.048 1.00 77.31 292 ARG A O 1
ATOM 2335 N N . GLU A 1 293 ? -82.571 26.193 90.927 1.00 75.75 293 GLU A N 1
ATOM 2336 C CA . GLU A 1 293 ? -83.332 25.473 91.950 1.00 75.75 293 GLU A CA 1
ATOM 2337 C C . GLU A 1 293 ? -83.007 26.008 93.351 1.00 75.75 293 GLU A C 1
ATOM 2339 O O . GLU A 1 293 ? -83.925 26.394 94.071 1.00 75.75 293 GLU A O 1
ATOM 2344 N N . ARG A 1 294 ? -81.723 26.184 93.696 1.00 74.12 294 ARG A N 1
ATOM 2345 C CA . ARG A 1 294 ? -81.311 26.802 94.971 1.00 74.12 294 ARG A CA 1
ATOM 2346 C C . ARG A 1 294 ? -81.711 28.274 95.094 1.00 74.12 294 ARG A C 1
ATOM 2348 O O . ARG A 1 294 ? -82.045 28.711 96.192 1.00 74.12 294 ARG A O 1
ATOM 2355 N N . ASP A 1 295 ? -81.737 29.038 94.008 1.00 71.81 295 ASP A N 1
ATOM 2356 C CA . ASP A 1 295 ? -82.264 30.408 93.999 1.00 71.81 295 ASP A CA 1
ATOM 2357 C C . ASP A 1 295 ? -83.783 30.424 94.183 1.00 71.81 295 ASP A C 1
ATOM 2359 O O . ASP A 1 295 ? -84.307 31.254 94.925 1.00 71.81 295 ASP A O 1
ATOM 2363 N N . ARG A 1 296 ? -84.504 29.469 93.585 1.00 68.06 296 ARG A N 1
ATOM 2364 C CA . ARG A 1 296 ? -85.941 29.276 93.814 1.00 68.06 296 ARG A CA 1
ATOM 2365 C C . ARG A 1 296 ? -86.241 28.871 95.261 1.00 68.06 296 ARG A C 1
ATOM 2367 O O . ARG A 1 296 ? -87.226 29.349 95.816 1.00 68.06 296 ARG A O 1
ATOM 2374 N N . GLU A 1 297 ? -85.396 28.049 95.883 1.00 66.19 297 GLU A N 1
ATOM 2375 C CA . GLU A 1 297 ? -85.481 27.723 97.312 1.00 66.19 297 GLU A CA 1
ATOM 2376 C C . GLU A 1 297 ? -85.194 28.951 98.190 1.00 66.19 297 GLU A C 1
ATOM 2378 O O . GLU A 1 297 ? -85.996 29.262 99.073 1.00 66.19 297 GLU A O 1
ATOM 2383 N N . ARG A 1 298 ? -84.125 29.713 97.911 1.00 61.84 298 ARG A N 1
ATOM 2384 C CA . ARG A 1 298 ? -83.802 30.978 98.607 1.00 61.84 298 ARG A CA 1
ATOM 2385 C C . ARG A 1 298 ? -84.941 31.993 98.519 1.00 61.84 298 ARG A C 1
ATOM 2387 O O . ARG A 1 298 ? -85.315 32.574 99.530 1.00 61.84 298 ARG A O 1
ATOM 2394 N N . LEU A 1 299 ? -85.540 32.155 97.339 1.00 58.31 299 LEU A N 1
ATOM 2395 C CA . LEU A 1 299 ? -86.705 33.017 97.105 1.00 58.31 299 LEU A CA 1
ATOM 2396 C C . LEU A 1 299 ? -87.999 32.496 97.761 1.00 58.31 299 LEU A C 1
ATOM 2398 O O . LEU A 1 299 ? -88.990 33.223 97.795 1.00 58.31 299 LEU A O 1
ATOM 2402 N N . SER A 1 300 ? -88.006 31.262 98.279 1.00 54.75 300 SER A N 1
ATOM 2403 C CA . SER A 1 300 ? -89.137 30.680 99.016 1.00 54.75 300 SER A CA 1
ATOM 2404 C C . SER A 1 300 ? -88.998 30.761 100.543 1.00 54.75 300 SER A C 1
ATOM 2406 O O . SER A 1 300 ? -89.973 30.510 101.253 1.00 54.75 300 SER A O 1
ATOM 2408 N N . GLN A 1 301 ? -87.824 31.137 101.067 1.00 46.09 301 GLN A N 1
ATOM 2409 C CA . GLN A 1 301 ? -87.651 31.378 102.500 1.00 46.09 301 GLN A CA 1
ATOM 2410 C C . GLN A 1 301 ? -88.328 32.705 102.902 1.00 46.09 301 GLN A C 1
ATOM 2412 O O . GLN A 1 301 ? -88.050 33.742 102.297 1.00 46.09 301 GLN A O 1
ATOM 2417 N N . PRO A 1 302 ? -89.218 32.719 103.916 1.00 49.81 302 PRO A N 1
ATOM 2418 C CA . PRO A 1 302 ? -89.872 33.947 104.358 1.00 49.81 302 PRO A CA 1
ATOM 2419 C C . PRO A 1 302 ? -88.870 34.895 105.034 1.00 49.81 302 PRO A C 1
ATOM 2421 O O . PRO A 1 302 ? -87.968 34.457 105.746 1.00 49.81 302 PRO A O 1
ATOM 2424 N N . SER A 1 303 ? -89.076 36.208 104.890 1.00 52.09 303 SER A N 1
ATOM 2425 C CA . SER A 1 303 ? -88.161 37.286 105.325 1.00 52.09 303 SER A CA 1
ATOM 2426 C C . SER A 1 303 ? -87.901 37.403 106.839 1.00 52.09 303 SER A C 1
ATOM 2428 O O . SER A 1 303 ? -87.196 38.314 107.275 1.00 52.09 303 SER A O 1
ATOM 2430 N N . SER A 1 304 ? -88.439 36.483 107.643 1.00 60.66 304 SER A N 1
ATOM 2431 C CA . SER A 1 304 ? -88.402 36.512 109.106 1.00 60.66 304 SER A CA 1
ATOM 2432 C C . SER A 1 304 ? -86.983 36.502 109.685 1.00 60.66 304 SER A C 1
ATOM 2434 O O . SER A 1 304 ? -86.753 37.155 110.697 1.00 60.66 304 SER A O 1
ATOM 2436 N N . GLU A 1 305 ? -86.006 35.837 109.054 1.00 61.09 305 GLU A N 1
ATOM 2437 C CA . GLU A 1 305 ? -84.629 35.828 109.580 1.00 61.09 305 GLU A CA 1
ATOM 2438 C C . GLU A 1 305 ? -83.940 37.201 109.454 1.00 61.09 305 GLU A C 1
ATOM 2440 O O . GLU A 1 305 ? -83.109 37.560 110.290 1.00 61.09 305 GLU A O 1
ATOM 2445 N N . LEU A 1 306 ? -84.313 38.003 108.448 1.00 60.06 306 LEU A N 1
ATOM 2446 C CA . LEU A 1 306 ? -83.781 39.355 108.280 1.00 60.06 306 LEU A CA 1
ATOM 2447 C C . LEU A 1 306 ? -84.419 40.326 109.283 1.00 60.06 306 LEU A C 1
ATOM 2449 O O . LEU A 1 306 ? -83.704 41.118 109.893 1.00 60.06 306 LEU A O 1
ATOM 2453 N N . GLU A 1 307 ? -85.731 40.221 109.520 1.00 62.28 307 GLU A N 1
ATOM 2454 C CA . GLU A 1 307 ? -86.408 40.974 110.587 1.00 62.28 307 GLU A CA 1
ATOM 2455 C C . GLU A 1 307 ? -85.858 40.607 111.972 1.00 62.28 307 GLU A C 1
ATOM 2457 O O . GLU A 1 307 ? -85.536 41.500 112.753 1.00 62.28 307 GLU A O 1
ATOM 2462 N N . LEU A 1 308 ? -85.655 39.316 112.259 1.00 65.44 308 LEU A N 1
ATOM 2463 C CA . LEU A 1 308 ? -85.084 38.859 113.530 1.00 65.44 308 LEU A CA 1
ATOM 2464 C C . LEU A 1 308 ? -83.642 39.343 113.736 1.00 65.44 308 LEU A C 1
ATOM 2466 O O . LEU A 1 308 ? -83.305 39.745 114.845 1.00 65.44 308 LEU A O 1
ATOM 2470 N N . LYS A 1 309 ? -82.803 39.383 112.692 1.00 64.56 309 LYS A N 1
ATOM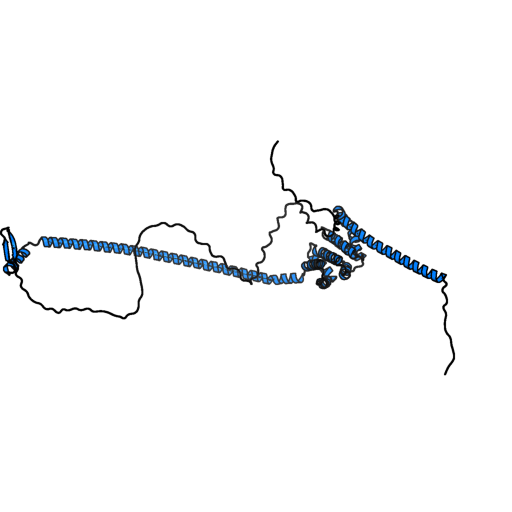 2471 C CA . LYS A 1 309 ? -81.440 39.940 112.796 1.00 64.56 309 LYS A CA 1
ATOM 2472 C C . LYS A 1 309 ? -81.422 41.463 112.933 1.00 64.56 309 LYS A C 1
ATOM 2474 O O . LYS A 1 309 ? -80.573 41.987 113.650 1.00 64.56 309 LYS A O 1
ATOM 2479 N N . VAL A 1 310 ? -82.367 42.180 112.320 1.00 63.84 310 VAL A N 1
ATOM 2480 C CA . VAL A 1 310 ? -82.559 43.618 112.578 1.00 63.84 310 VAL A CA 1
ATOM 2481 C C . VAL A 1 310 ? -83.003 43.852 114.026 1.00 63.84 310 VAL A C 1
ATOM 2483 O O . VAL A 1 310 ? -82.450 44.731 114.684 1.00 63.84 310 VAL A O 1
ATOM 2486 N N . GLN A 1 311 ? -83.930 43.041 114.547 1.00 60.84 311 GLN A N 1
ATOM 2487 C CA . GLN A 1 311 ? -84.400 43.138 115.930 1.00 60.84 311 GLN A CA 1
ATOM 2488 C C . GLN A 1 311 ? -83.299 42.776 116.940 1.00 60.84 311 GLN A C 1
ATOM 2490 O O . GLN A 1 311 ? -83.105 43.500 117.911 1.00 60.84 311 GLN A O 1
ATOM 2495 N N . GLU A 1 312 ? -82.508 41.729 116.689 1.00 64.19 312 GLU A N 1
ATOM 2496 C CA . GLU A 1 312 ? -81.388 41.336 117.554 1.00 64.19 312 GLU A CA 1
ATOM 2497 C C . GLU A 1 312 ? -80.290 42.414 117.612 1.00 64.19 312 GLU A C 1
ATOM 2499 O O . GLU A 1 312 ? -79.748 42.685 118.684 1.00 64.19 312 GLU A O 1
ATOM 2504 N N . LEU A 1 313 ? -79.981 43.081 116.493 1.00 62.28 313 LEU A N 1
ATOM 2505 C CA . LEU A 1 313 ? -79.046 44.216 116.475 1.00 62.28 313 LEU A CA 1
ATOM 2506 C C . LEU A 1 313 ? -79.598 45.456 117.207 1.00 62.28 313 LEU A C 1
ATOM 2508 O O . LEU A 1 313 ? -78.814 46.273 117.702 1.00 62.28 313 LEU A O 1
ATOM 2512 N N . GLN A 1 314 ? -80.926 45.574 117.313 1.00 59.88 314 GLN A N 1
ATOM 2513 C CA . GLN A 1 314 ? -81.614 46.602 118.094 1.00 59.88 314 GLN A CA 1
ATOM 2514 C C . GLN A 1 314 ? -81.565 46.292 119.600 1.00 59.88 314 GLN A C 1
ATOM 2516 O O . GLN A 1 314 ? -81.109 47.127 120.383 1.00 59.88 314 GLN A O 1
ATOM 2521 N N . ASP A 1 315 ? -81.950 45.077 120.000 1.00 58.84 315 ASP A N 1
ATOM 2522 C CA . ASP A 1 315 ? -82.003 44.635 121.401 1.00 58.84 315 ASP A CA 1
ATOM 2523 C C . ASP A 1 315 ? -80.601 44.500 122.023 1.00 58.84 315 ASP A C 1
ATOM 2525 O O . ASP A 1 315 ? -80.415 44.758 123.213 1.00 58.84 315 ASP A O 1
ATOM 2529 N N . ARG A 1 316 ? -79.576 44.180 121.217 1.00 55.56 316 ARG A N 1
ATOM 2530 C CA . ARG A 1 316 ? -78.157 44.231 121.627 1.00 55.56 316 ARG A CA 1
ATOM 2531 C C . ARG A 1 316 ? -77.580 45.655 121.679 1.00 55.56 316 ARG A C 1
ATOM 2533 O O . ARG A 1 316 ? -76.405 45.815 121.998 1.00 55.56 316 ARG A O 1
ATOM 2540 N N . GLY A 1 317 ? -78.378 46.686 121.388 1.00 54.97 317 GLY A N 1
ATOM 2541 C CA . GLY A 1 317 ? -78.033 48.097 121.599 1.00 54.97 317 GLY A CA 1
ATOM 2542 C C . GLY A 1 317 ? -76.987 48.681 120.644 1.00 54.97 317 GLY A C 1
ATOM 2543 O O . GLY A 1 317 ? -76.467 49.762 120.915 1.00 54.97 317 GLY A O 1
ATOM 2544 N N . LEU A 1 318 ? -76.666 47.993 119.542 1.00 57.06 318 LEU A N 1
ATOM 2545 C CA . LEU A 1 318 ? -75.575 48.373 118.634 1.00 57.06 318 LEU A CA 1
ATOM 2546 C C . LEU A 1 318 ? -75.989 49.382 117.554 1.00 57.06 318 LEU A C 1
ATOM 2548 O O . LEU A 1 318 ? -75.122 50.043 116.982 1.00 57.06 318 LEU A O 1
ATOM 2552 N N . ILE A 1 319 ? -77.289 49.532 117.282 1.00 51.47 319 ILE A N 1
ATOM 2553 C CA . ILE A 1 319 ? -77.802 50.508 116.313 1.00 51.47 319 ILE A CA 1
ATOM 2554 C C . ILE A 1 319 ? -79.055 51.190 116.859 1.00 51.47 319 ILE A C 1
ATOM 2556 O O . ILE A 1 319 ? -80.016 50.518 117.237 1.00 51.47 319 ILE A O 1
ATOM 2560 N N . ARG A 1 320 ? -79.081 52.530 116.864 1.00 56.28 320 ARG A N 1
ATOM 2561 C CA . ARG A 1 320 ? -80.277 53.298 117.243 1.00 56.28 320 ARG A CA 1
ATOM 2562 C C . ARG A 1 320 ? -80.970 53.866 116.008 1.00 56.28 320 ARG A C 1
ATOM 2564 O O . ARG A 1 320 ? -80.342 54.525 115.184 1.00 56.28 320 ARG A O 1
ATOM 2571 N N . LEU A 1 321 ? -82.270 53.590 115.907 1.00 56.12 321 LEU A N 1
ATOM 2572 C CA . LEU A 1 321 ? -83.112 53.874 114.747 1.00 56.12 321 LEU A CA 1
ATOM 2573 C C . LEU A 1 321 ? -83.990 55.109 115.002 1.00 56.12 321 LEU A C 1
ATOM 2575 O O . LEU A 1 321 ? -84.940 55.040 115.781 1.00 56.12 321 LEU A O 1
ATOM 2579 N N . GLY A 1 322 ? -83.683 56.236 114.359 1.00 54.69 322 GLY A N 1
ATOM 2580 C CA . GLY A 1 322 ? -84.428 57.491 114.508 1.00 54.69 322 GLY A CA 1
ATOM 2581 C C . GLY A 1 322 ? -85.118 57.904 113.210 1.00 54.69 322 GLY A C 1
ATOM 2582 O O . GLY A 1 322 ? -84.472 57.973 112.173 1.00 54.69 322 GLY A O 1
ATOM 2583 N N . ARG A 1 323 ? -86.419 58.225 113.234 1.00 59.81 323 ARG A N 1
ATOM 2584 C CA . ARG A 1 323 ? -87.058 58.888 112.081 1.00 59.81 323 ARG A CA 1
ATOM 2585 C C . ARG A 1 323 ? -86.865 60.395 112.167 1.00 59.81 323 ARG A C 1
ATOM 2587 O O . ARG A 1 323 ? -87.261 61.014 113.152 1.00 59.81 323 ARG A O 1
ATOM 2594 N N . THR A 1 324 ? -86.303 60.982 111.117 1.00 55.12 324 THR A N 1
ATOM 2595 C CA . THR A 1 324 ? -86.266 62.441 110.947 1.00 55.12 324 THR A CA 1
ATOM 2596 C C . THR A 1 324 ? -87.628 62.960 110.448 1.00 55.12 324 THR A C 1
ATOM 2598 O O . THR A 1 324 ? -88.424 62.173 109.924 1.00 55.12 324 THR A O 1
ATOM 2601 N N . PRO A 1 325 ? -87.945 64.268 110.573 1.00 53.69 325 PRO A N 1
ATOM 2602 C CA . PRO A 1 325 ? -89.263 64.804 110.199 1.00 53.69 325 PRO A CA 1
ATOM 2603 C C . PRO A 1 325 ? -89.662 64.664 108.717 1.00 53.69 325 PRO A C 1
ATOM 2605 O O . PRO A 1 325 ? -90.824 64.879 108.389 1.00 53.69 325 PRO A O 1
ATOM 2608 N N . SER A 1 326 ? -88.740 64.287 107.824 1.00 55.97 326 SER A N 1
ATOM 2609 C CA . SER A 1 326 ? -89.022 63.941 106.420 1.00 55.97 326 SER A CA 1
ATOM 2610 C C . SER A 1 326 ? -89.414 62.467 106.210 1.00 55.97 326 SER A C 1
ATOM 2612 O O . SER A 1 326 ? -89.641 62.046 105.079 1.00 55.97 326 SER A O 1
ATOM 2614 N N . GLY A 1 327 ? -89.491 61.668 107.280 1.00 60.66 327 GLY A N 1
ATOM 2615 C CA . GLY A 1 327 ? -89.897 60.259 107.252 1.00 60.66 327 GLY A CA 1
ATOM 2616 C C . GLY A 1 327 ? -88.762 59.256 107.020 1.00 60.66 327 GLY A C 1
ATOM 2617 O O . GLY A 1 327 ? -88.991 58.055 107.179 1.00 60.66 327 GLY A O 1
ATOM 2618 N N . ALA A 1 328 ? -87.550 59.726 106.704 1.00 45.88 328 ALA A N 1
ATOM 2619 C CA . ALA A 1 328 ? -86.368 58.884 106.540 1.00 45.88 328 ALA A CA 1
ATOM 2620 C C . ALA A 1 328 ? -85.878 58.314 107.884 1.00 45.88 328 ALA A C 1
ATOM 2622 O O . ALA A 1 328 ? -85.859 59.011 108.904 1.00 45.88 328 ALA A O 1
ATOM 2623 N N . LEU A 1 329 ? -85.478 57.041 107.856 1.00 55.50 329 LEU A N 1
ATOM 2624 C CA . LEU A 1 329 ? -84.907 56.289 108.973 1.00 55.50 329 LEU A CA 1
ATOM 2625 C C . LEU A 1 329 ? -83.386 56.480 108.997 1.00 55.50 329 LEU A C 1
ATOM 2627 O O . LEU A 1 329 ? -82.694 55.998 108.105 1.00 55.50 329 LEU A O 1
ATOM 2631 N N . ASP A 1 330 ? -82.890 57.176 110.014 1.00 50.62 330 ASP A N 1
ATOM 2632 C CA . ASP A 1 330 ? -81.469 57.356 110.304 1.00 50.62 330 ASP A CA 1
ATOM 2633 C C . ASP A 1 330 ? -80.985 56.275 111.292 1.00 50.62 330 ASP A C 1
ATOM 2635 O O . ASP A 1 330 ? -81.721 55.862 112.198 1.00 50.62 330 ASP A O 1
ATOM 2639 N N . LEU A 1 331 ? -79.763 55.786 111.084 1.00 53.31 331 LEU A N 1
ATOM 2640 C CA . LEU A 1 331 ? -79.186 54.593 111.713 1.00 53.31 331 LEU A CA 1
ATOM 2641 C C . LEU A 1 331 ? -77.794 54.930 112.251 1.00 53.31 331 LEU A C 1
ATOM 2643 O O . LEU A 1 331 ? -76.809 54.900 111.515 1.00 53.31 331 LEU A O 1
ATOM 2647 N N . GLN A 1 332 ? -77.705 55.233 113.547 1.00 47.84 332 GLN A N 1
ATOM 2648 C CA . GLN A 1 332 ? -76.448 55.657 114.166 1.00 47.84 332 GLN A CA 1
ATOM 2649 C C . GLN A 1 332 ? -75.845 54.531 115.024 1.00 47.84 332 GLN A C 1
ATOM 2651 O O . GLN A 1 332 ? -76.504 53.992 115.918 1.00 47.84 332 GLN A O 1
ATOM 2656 N N . VAL A 1 333 ? -74.591 54.177 114.723 1.00 52.72 333 VAL A N 1
ATOM 2657 C CA . VAL A 1 333 ? -73.785 53.129 115.379 1.00 52.72 333 VAL A CA 1
ATOM 2658 C C . VAL A 1 333 ? -72.662 53.789 116.179 1.00 52.72 333 VAL A C 1
ATOM 2660 O O . VAL A 1 333 ? -72.007 54.704 115.679 1.00 52.72 333 VAL A O 1
ATOM 2663 N N . VAL A 1 334 ? -72.408 53.316 117.402 1.00 42.16 334 VAL A N 1
ATOM 2664 C CA . VAL A 1 334 ? -71.292 53.783 118.246 1.00 42.16 334 VAL A CA 1
ATOM 2665 C C . VAL A 1 334 ? -70.174 52.726 118.237 1.00 42.16 334 VAL A C 1
ATOM 2667 O O . VAL A 1 334 ? -70.456 51.566 118.536 1.00 42.16 334 VAL A O 1
ATOM 2670 N N . PRO A 1 335 ? -68.920 53.076 117.889 1.00 44.66 335 PRO A N 1
ATOM 2671 C CA . PRO A 1 335 ? -67.838 52.103 117.746 1.00 44.66 335 PRO A CA 1
ATOM 2672 C C . PRO A 1 335 ? -67.235 51.677 119.094 1.00 44.66 335 PRO A C 1
ATOM 2674 O O . PRO A 1 335 ? -67.075 52.492 120.001 1.00 44.66 335 PRO A O 1
ATOM 2677 N N . VAL A 1 336 ? -66.824 50.408 119.189 1.00 35.50 336 VAL A N 1
ATOM 2678 C CA . VAL A 1 336 ? -66.043 49.846 120.306 1.00 35.50 336 VAL A CA 1
ATOM 2679 C C . VAL A 1 336 ? -64.885 49.019 119.738 1.00 35.50 336 VAL A C 1
ATOM 2681 O O . VAL A 1 336 ? -65.064 48.288 118.764 1.00 35.50 336 VAL A O 1
ATOM 2684 N N . THR A 1 337 ? -63.698 49.146 120.337 1.00 34.47 337 THR A N 1
ATOM 2685 C CA . THR A 1 337 ? -62.420 48.718 119.743 1.00 34.47 337 THR A CA 1
ATOM 2686 C C . THR A 1 337 ? -61.691 47.704 120.628 1.00 34.47 337 THR A C 1
ATOM 2688 O O . THR A 1 337 ? -61.386 48.010 121.778 1.00 34.47 337 THR A O 1
ATOM 2691 N N . ILE A 1 338 ? -61.374 46.521 120.089 1.00 34.53 338 ILE A N 1
ATOM 2692 C CA . ILE A 1 338 ? -60.540 45.469 120.709 1.00 34.53 338 ILE A CA 1
ATOM 2693 C C . ILE A 1 338 ? -59.727 44.844 119.548 1.00 34.53 338 ILE A C 1
ATOM 2695 O O . ILE A 1 338 ? -60.331 44.270 118.648 1.00 34.53 338 ILE A O 1
ATOM 2699 N N . ILE A 1 339 ? -58.439 45.159 119.340 1.00 36.69 339 ILE A N 1
ATOM 2700 C CA . ILE A 1 339 ? -57.240 44.709 120.091 1.00 36.69 339 ILE A CA 1
ATOM 2701 C C . ILE A 1 339 ? -57.060 43.182 119.919 1.00 36.69 339 ILE A C 1
ATOM 2703 O O . ILE A 1 339 ? -57.657 42.396 120.640 1.00 36.69 339 ILE A O 1
ATOM 2707 N N . GLU A 1 340 ? -56.483 42.715 118.808 1.00 29.91 340 GLU A N 1
ATOM 2708 C CA . GLU A 1 340 ? -55.033 42.647 118.506 1.00 29.91 340 GLU A CA 1
ATOM 2709 C C . GLU A 1 340 ? -54.352 41.369 119.035 1.00 29.91 340 GLU A C 1
ATOM 2711 O O . GLU A 1 340 ? -54.181 41.180 120.236 1.00 29.91 340 GLU A O 1
ATOM 2716 N N . TYR A 1 341 ? -53.838 40.555 118.106 1.00 30.03 341 TYR A N 1
ATOM 2717 C CA . TYR A 1 341 ? -52.531 39.920 118.283 1.00 30.03 341 TYR A CA 1
ATOM 2718 C C . TYR A 1 341 ? -51.806 39.858 116.935 1.00 30.03 341 TYR A C 1
ATOM 2720 O O . TYR A 1 341 ? -52.216 39.140 116.024 1.00 30.03 341 TYR A O 1
ATOM 2728 N N . VAL A 1 342 ? -50.743 40.649 116.803 1.00 36.19 342 VAL A N 1
ATOM 2729 C CA . VAL A 1 342 ? -49.909 40.763 115.600 1.00 36.19 342 VAL A CA 1
ATOM 2730 C C . VAL A 1 342 ? -48.551 40.125 115.890 1.00 36.19 342 VAL A C 1
ATOM 2732 O O . VAL A 1 342 ? -47.941 40.424 116.915 1.00 36.19 342 VAL A O 1
ATOM 2735 N N . PRO A 1 343 ? -48.052 39.265 114.986 1.00 35.75 343 PRO A N 1
ATOM 2736 C CA . PRO A 1 343 ? -46.672 39.444 114.539 1.00 35.75 343 PRO A CA 1
ATOM 2737 C C . PRO A 1 343 ? -46.567 39.482 113.007 1.00 35.75 343 PRO A C 1
ATOM 2739 O O . PRO A 1 343 ? -46.412 38.474 112.321 1.00 35.75 343 PRO A O 1
ATOM 2742 N N . ALA A 1 344 ? -46.595 40.704 112.486 1.00 30.97 344 ALA A N 1
ATOM 2743 C CA . ALA A 1 344 ? -45.713 41.133 111.405 1.00 30.97 344 ALA A CA 1
ATOM 2744 C C . ALA A 1 344 ? -44.265 41.285 111.981 1.00 30.97 344 ALA A C 1
ATOM 2746 O O . ALA A 1 344 ? -44.126 41.227 113.207 1.00 30.97 344 ALA A O 1
ATOM 2747 N N . PRO A 1 345 ? -43.196 41.531 111.187 1.00 45.97 345 PRO A N 1
ATOM 2748 C CA . PRO A 1 345 ? -43.239 41.958 109.792 1.00 45.97 345 PRO A CA 1
ATOM 2749 C C . PRO A 1 345 ? -42.273 41.275 108.803 1.00 45.97 345 PRO A C 1
ATOM 2751 O O . PRO A 1 345 ? -41.362 40.528 109.143 1.00 45.97 345 PRO A O 1
ATOM 2754 N N . ALA A 1 346 ? -42.530 41.639 107.546 1.00 30.16 346 ALA A N 1
ATOM 2755 C CA . ALA A 1 346 ? -41.675 41.677 106.362 1.00 30.16 346 ALA A CA 1
ATOM 2756 C C . ALA A 1 346 ? -40.146 41.771 106.557 1.00 30.16 346 ALA A C 1
ATOM 2758 O O . ALA A 1 346 ? -39.667 42.385 107.510 1.00 30.16 346 ALA A O 1
ATOM 2759 N N . SER A 1 347 ? -39.392 41.380 105.519 1.00 33.47 347 SER A N 1
ATOM 2760 C CA . SER A 1 347 ? -38.716 42.339 104.607 1.00 33.47 347 SER A CA 1
ATOM 2761 C C . SER A 1 347 ? -37.990 41.623 103.458 1.00 33.47 347 SER A C 1
ATOM 2763 O O . SER A 1 347 ? -37.456 40.532 103.639 1.00 33.47 347 SER A O 1
ATOM 2765 N N . GLU A 1 348 ? -37.927 42.262 102.287 1.00 39.94 348 GLU A N 1
ATOM 2766 C CA . GLU A 1 348 ? -36.886 41.993 101.277 1.00 39.94 348 GLU A CA 1
ATOM 2767 C C . GLU A 1 348 ? -35.504 42.392 101.859 1.00 39.94 348 GLU A C 1
ATOM 2769 O O . GLU A 1 348 ? -35.471 43.238 102.762 1.00 39.94 348 GLU A O 1
ATOM 2774 N N . PRO A 1 349 ? -34.356 41.855 101.380 1.00 41.88 349 PRO A N 1
ATOM 2775 C CA . PRO A 1 349 ? -33.784 42.422 100.149 1.00 41.88 349 PRO A CA 1
ATOM 2776 C C . PRO A 1 349 ? -32.894 41.498 99.271 1.00 41.88 349 PRO A C 1
ATOM 2778 O O . PRO A 1 349 ? -32.233 40.581 99.739 1.00 41.88 349 PRO A O 1
ATOM 2781 N N . LEU A 1 350 ? -32.797 41.886 97.993 1.00 30.38 350 LEU A N 1
ATOM 2782 C CA . LEU A 1 350 ? -31.590 41.927 97.137 1.00 30.38 350 LEU A CA 1
ATOM 2783 C C . LEU A 1 350 ? -30.653 40.697 96.950 1.00 30.38 350 LEU A C 1
ATOM 2785 O O . LEU A 1 350 ? -29.845 40.355 97.804 1.00 30.38 350 LEU A O 1
ATOM 2789 N N . LEU A 1 351 ? -30.551 40.326 95.663 1.00 31.97 351 LEU A N 1
ATOM 2790 C CA . LEU A 1 351 ? -29.316 40.121 94.870 1.00 31.97 351 LEU A CA 1
ATOM 2791 C C . LEU A 1 351 ? -28.485 38.814 94.910 1.00 31.97 351 LEU A C 1
ATOM 2793 O O . LEU A 1 351 ? -28.145 38.237 95.933 1.00 31.97 351 LEU A O 1
ATOM 2797 N N . SER A 1 352 ? -27.966 38.544 93.700 1.00 34.28 352 SER A N 1
ATOM 2798 C CA . SER A 1 352 ? -26.694 37.888 93.335 1.00 34.28 352 SER A CA 1
ATOM 2799 C C . SER A 1 352 ? -26.539 36.357 93.421 1.00 34.28 352 SER A C 1
ATOM 2801 O O . SER A 1 352 ? -26.319 35.799 94.482 1.00 34.28 352 SER A O 1
ATOM 2803 N N . SER A 1 353 ? -26.500 35.745 92.221 1.00 37.06 353 SER A N 1
ATOM 2804 C CA . SER A 1 353 ? -25.540 34.725 91.724 1.00 37.06 353 SER A CA 1
ATOM 2805 C C . SER A 1 353 ? -25.196 33.492 92.593 1.00 37.06 353 SER A C 1
ATOM 2807 O O . SER A 1 353 ? -24.792 33.610 93.738 1.00 37.06 353 SER A O 1
ATOM 2809 N N . THR A 1 354 ? -25.153 32.273 92.050 1.00 32.72 354 THR A N 1
ATOM 2810 C CA . THR A 1 354 ? -24.615 31.895 90.725 1.00 32.72 354 THR A CA 1
ATOM 2811 C C . THR A 1 354 ? -25.385 30.739 90.075 1.00 32.72 354 THR A C 1
ATOM 2813 O O . THR A 1 354 ? -26.022 29.940 90.753 1.00 32.72 354 THR A O 1
ATOM 2816 N N . GLY A 1 355 ? -25.275 30.621 88.748 1.00 45.41 355 GLY A N 1
ATOM 2817 C CA . GLY A 1 355 ? -25.687 29.439 87.989 1.00 45.41 355 GLY A CA 1
ATOM 2818 C C . GLY A 1 355 ? -25.039 29.415 86.599 1.00 45.41 355 GLY A C 1
ATOM 2819 O O . GLY A 1 355 ? -24.809 30.476 86.017 1.00 45.41 355 GLY A O 1
ATOM 2820 N N . PRO A 1 356 ? -24.679 28.222 86.103 1.00 54.09 356 PRO A N 1
ATOM 2821 C CA . PRO A 1 356 ? -24.737 27.906 84.665 1.00 54.09 356 PRO A CA 1
ATOM 2822 C C . PRO A 1 356 ? -25.288 26.469 84.417 1.00 54.09 356 PRO A C 1
ATOM 2824 O O . PRO A 1 356 ? -25.215 25.630 85.310 1.00 54.09 356 PRO A O 1
ATOM 2827 N N . THR A 1 357 ? -25.850 26.073 83.265 1.00 36.09 357 THR A N 1
ATOM 2828 C CA . THR A 1 357 ? -26.218 26.795 82.023 1.00 36.09 357 THR A CA 1
ATOM 2829 C C . THR A 1 357 ? -27.393 26.088 81.313 1.00 36.09 357 THR A C 1
ATOM 2831 O O . THR A 1 357 ? -27.592 24.890 81.494 1.00 36.09 357 THR A O 1
ATOM 2834 N N . ALA A 1 358 ? -28.142 26.828 80.483 1.00 45.28 358 ALA A N 1
ATOM 2835 C CA . ALA A 1 358 ? -29.179 26.349 79.540 1.00 45.28 358 ALA A CA 1
ATOM 2836 C C . ALA A 1 358 ? -28.547 25.950 78.168 1.00 45.28 358 ALA A C 1
ATOM 2838 O O . ALA A 1 358 ? -27.324 25.776 78.156 1.00 45.28 358 ALA A O 1
ATOM 2839 N N . PRO A 1 359 ? -29.241 25.920 76.994 1.00 51.91 359 PRO A N 1
ATOM 2840 C CA . PRO A 1 359 ? -30.678 25.788 76.618 1.00 51.91 359 PRO A CA 1
ATOM 2841 C C . PRO A 1 359 ? -30.914 24.587 75.631 1.00 51.91 359 PRO A C 1
ATOM 2843 O O . PRO A 1 359 ? -29.996 23.796 75.443 1.00 51.91 359 PRO A O 1
ATOM 2846 N N . GLY A 1 360 ? -32.062 24.299 74.979 1.00 35.88 360 GLY A N 1
ATOM 2847 C CA . GLY A 1 360 ? -33.353 25.001 74.733 1.00 35.88 360 GLY A CA 1
ATOM 2848 C C . GLY A 1 360 ? -33.411 25.728 73.361 1.00 35.88 360 GLY A C 1
ATOM 2849 O O . GLY A 1 360 ? -32.336 25.935 72.794 1.00 35.88 360 GLY A O 1
ATOM 2850 N N . PRO A 1 361 ? -34.573 26.209 72.839 1.00 63.44 361 PRO A N 1
ATOM 2851 C CA . PRO A 1 361 ? -36.005 25.975 73.146 1.00 63.44 361 PRO A CA 1
ATOM 2852 C C . PRO A 1 361 ? -36.708 25.288 71.914 1.00 63.44 361 PRO A C 1
ATOM 2854 O O . PRO A 1 361 ? -36.085 24.365 71.401 1.00 63.44 361 PRO A O 1
ATOM 2857 N N . ASP A 1 362 ? -37.915 25.539 71.347 1.00 37.41 362 ASP A N 1
ATOM 2858 C CA . ASP A 1 362 ? -39.114 26.397 71.585 1.00 37.41 362 ASP A CA 1
ATOM 2859 C C . ASP A 1 362 ? -40.375 25.849 70.827 1.00 37.41 362 ASP A C 1
ATOM 2861 O O . ASP A 1 362 ? -40.244 24.855 70.108 1.00 37.41 362 ASP A O 1
ATOM 2865 N N . VAL A 1 363 ? -41.583 26.451 70.967 1.00 39.34 363 VAL A N 1
ATOM 2866 C CA . VAL A 1 363 ? -42.879 26.001 70.348 1.00 39.34 363 VAL A CA 1
ATOM 2867 C C . VAL A 1 363 ? -43.710 27.192 69.702 1.00 39.34 363 VAL A C 1
ATOM 2869 O O . VAL A 1 363 ? -43.052 28.034 69.101 1.00 39.34 363 VAL A O 1
ATOM 2872 N N . PRO A 1 364 ? -45.074 27.295 69.615 1.00 69.62 364 PRO A N 1
ATOM 2873 C CA . PRO A 1 364 ? -45.832 27.261 68.331 1.00 69.62 364 PRO A CA 1
ATOM 2874 C C . PRO A 1 364 ? -46.690 28.495 67.875 1.00 69.62 364 PRO A C 1
ATOM 2876 O O . PRO A 1 364 ? -46.936 29.420 68.641 1.00 69.62 364 PRO A O 1
ATOM 2879 N N . ASP A 1 365 ? -47.302 28.342 66.677 1.00 33.47 365 ASP A N 1
ATOM 2880 C CA . ASP A 1 365 ? -48.717 28.655 66.289 1.00 33.47 365 ASP A CA 1
ATOM 2881 C C . ASP A 1 365 ? -49.094 29.866 65.367 1.00 33.47 365 ASP A C 1
ATOM 2883 O O . ASP A 1 365 ? -48.456 30.913 65.344 1.00 33.47 365 ASP A O 1
ATOM 2887 N N . ALA A 1 366 ? -50.218 29.667 64.649 1.00 36.38 366 ALA A N 1
ATOM 2888 C CA . ALA A 1 366 ? -51.175 30.592 64.005 1.00 36.38 366 ALA A CA 1
ATOM 2889 C C . ALA A 1 366 ? -50.906 31.297 62.635 1.00 36.38 366 ALA A C 1
ATOM 2891 O O . ALA A 1 366 ? -49.859 31.854 62.326 1.00 36.38 366 ALA A O 1
ATOM 2892 N N . THR A 1 367 ? -51.972 31.291 61.816 1.00 37.03 367 THR A N 1
ATOM 2893 C CA . THR A 1 367 ? -52.186 31.803 60.430 1.00 37.03 367 THR A CA 1
ATOM 2894 C C . THR A 1 367 ? -52.772 33.245 60.405 1.00 37.03 367 THR A C 1
ATOM 2896 O O . THR A 1 367 ? -53.390 33.573 61.421 1.00 37.03 367 THR A O 1
ATOM 2899 N N . PRO A 1 368 ? -52.750 34.084 59.312 1.00 46.72 368 PRO A N 1
ATOM 2900 C CA . PRO A 1 368 ? -53.405 33.747 58.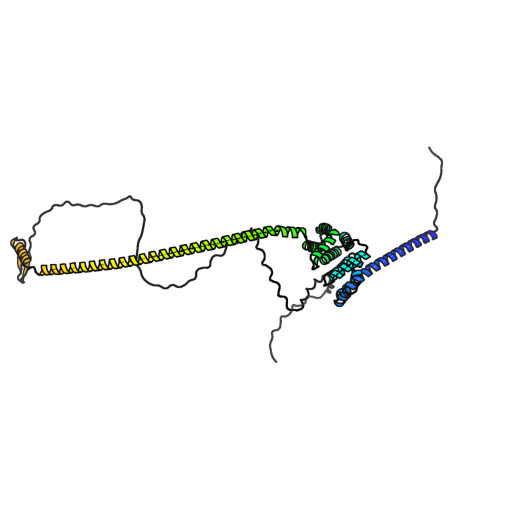019 1.00 46.72 368 PRO A CA 1
ATOM 2901 C C . PRO A 1 368 ? -53.022 34.451 56.673 1.00 46.72 368 PRO A C 1
ATOM 2903 O O . PRO A 1 368 ? -52.506 35.557 56.613 1.00 46.72 368 PRO A O 1
ATOM 2906 N N . SER A 1 369 ? -53.515 33.825 55.587 1.00 31.98 369 SER A N 1
ATOM 2907 C CA . SER A 1 369 ? -53.974 34.385 54.288 1.00 31.98 369 SER A CA 1
ATOM 2908 C C . SER A 1 369 ? -52.998 34.927 53.212 1.00 31.98 369 SER A C 1
ATOM 2910 O O . SER A 1 369 ? -52.486 36.035 53.288 1.00 31.98 369 SER A O 1
ATOM 2912 N N . SER A 1 370 ? -52.959 34.184 52.096 1.00 36.12 370 SER A N 1
ATOM 2913 C CA . SER A 1 370 ? -53.093 34.642 50.691 1.00 36.12 370 SER A CA 1
ATOM 2914 C C . SER A 1 370 ? -52.212 35.775 50.124 1.00 36.12 370 SER A C 1
ATOM 2916 O O . SER A 1 370 ? -52.592 36.943 50.181 1.00 36.12 370 SER A O 1
ATOM 2918 N N . ALA A 1 371 ? -51.187 35.416 49.333 1.00 30.73 371 ALA A N 1
ATOM 2919 C CA . ALA A 1 371 ? -50.790 36.197 48.149 1.00 30.73 371 ALA A CA 1
ATOM 2920 C C . ALA A 1 371 ? -50.074 35.357 47.068 1.00 30.73 371 ALA A C 1
ATOM 2922 O O . ALA A 1 371 ? -49.302 34.447 47.348 1.00 30.73 371 ALA A O 1
ATOM 2923 N N . ILE A 1 372 ? -50.355 35.715 45.817 1.00 43.97 372 ILE A N 1
ATOM 2924 C CA . ILE A 1 372 ? -49.880 35.159 44.542 1.00 43.97 372 ILE A CA 1
ATOM 2925 C C . ILE A 1 372 ? -48.341 35.180 44.407 1.00 43.97 372 ILE A C 1
ATOM 2927 O O . ILE A 1 372 ? -47.713 36.204 44.665 1.00 43.97 372 ILE A O 1
ATOM 2931 N N . SER A 1 373 ? -47.747 34.112 43.860 1.00 35.44 373 SER A N 1
ATOM 2932 C CA . SER A 1 373 ? -46.493 34.148 43.070 1.00 35.44 373 SER A CA 1
ATOM 2933 C C . SER A 1 373 ? -46.456 32.916 42.150 1.00 35.44 373 SER A C 1
ATOM 2935 O O . SER A 1 373 ? -46.657 31.803 42.619 1.00 35.44 373 SER A O 1
ATOM 2937 N N . ALA A 1 374 ? -46.468 33.051 40.820 1.00 35.88 374 ALA A N 1
ATOM 2938 C CA . ALA A 1 374 ? -45.420 33.587 39.936 1.00 35.88 374 ALA A CA 1
ATOM 2939 C C . ALA A 1 374 ? -44.303 32.555 39.676 1.00 35.88 374 ALA A C 1
ATOM 2941 O O . ALA A 1 374 ? -43.458 32.299 40.527 1.00 35.88 374 ALA A O 1
ATOM 2942 N N . VAL A 1 375 ? -44.327 31.960 38.478 1.00 47.50 375 VAL A N 1
ATOM 2943 C CA . VAL A 1 375 ? -43.352 30.959 38.017 1.00 47.50 375 VAL A CA 1
ATOM 2944 C C . VAL A 1 375 ? -42.059 31.643 37.575 1.00 47.50 375 VAL A C 1
ATOM 2946 O O . VAL A 1 375 ? -42.097 32.563 36.760 1.00 47.50 375 VAL A O 1
ATOM 2949 N N . LEU A 1 376 ? -40.919 31.130 38.039 1.00 47.53 376 LEU A N 1
ATOM 2950 C CA . LEU A 1 376 ? -39.595 31.379 37.464 1.00 47.53 376 LEU A CA 1
ATOM 2951 C C . LEU A 1 376 ? -38.861 30.036 37.281 1.00 47.53 376 LEU A C 1
ATOM 2953 O O . LEU A 1 376 ? -39.043 29.139 38.107 1.00 47.53 376 LEU A O 1
ATOM 2957 N N . PRO A 1 377 ? -38.069 29.863 36.207 1.00 57.31 377 PRO A N 1
ATOM 2958 C CA . PRO A 1 377 ? -37.356 28.616 35.938 1.00 57.31 377 PRO A CA 1
ATOM 2959 C C . PRO A 1 377 ? -36.094 28.466 36.811 1.00 57.31 377 PRO A C 1
ATOM 2961 O O . PRO A 1 377 ? -35.525 29.471 37.245 1.00 57.31 377 PRO A O 1
ATOM 2964 N N . PRO A 1 378 ? -35.607 27.230 37.036 1.00 57.06 378 PRO A N 1
ATOM 2965 C CA . PRO A 1 378 ? -34.315 26.998 37.676 1.00 57.06 378 PRO A CA 1
ATOM 2966 C C . PRO A 1 378 ? -33.144 27.466 36.783 1.00 57.06 378 PRO A C 1
ATOM 2968 O O . PRO A 1 378 ? -33.271 27.474 35.555 1.00 57.06 378 PRO A O 1
ATOM 2971 N N . PRO A 1 379 ? -31.991 27.838 37.372 1.00 61.25 379 PRO A N 1
ATOM 2972 C CA . PRO A 1 379 ? -30.794 28.212 36.619 1.00 61.25 379 PRO A CA 1
ATOM 2973 C C . PRO A 1 379 ? -30.139 26.995 35.931 1.00 61.25 379 PRO A C 1
ATOM 2975 O O . PRO A 1 379 ? -30.310 25.863 36.391 1.00 61.25 379 PRO A O 1
ATOM 2978 N N . PRO A 1 380 ? -29.358 27.203 34.852 1.00 65.44 380 PRO A N 1
ATOM 2979 C CA . PRO A 1 380 ? -28.637 26.126 34.179 1.00 65.44 380 PRO A CA 1
ATOM 2980 C C . PRO A 1 380 ? -27.491 25.561 35.046 1.00 65.44 380 PRO A C 1
ATOM 2982 O O . PRO A 1 380 ? -26.921 26.294 35.861 1.00 65.44 380 PRO A O 1
ATOM 2985 N N . PRO A 1 381 ? -27.114 24.281 34.862 1.00 67.19 381 PRO A N 1
ATOM 2986 C CA . PRO A 1 381 ? -25.984 23.675 35.564 1.00 67.19 381 PRO A CA 1
ATOM 2987 C C . PRO A 1 381 ? -24.635 24.290 35.133 1.00 67.19 381 PRO A C 1
ATOM 2989 O O . PRO A 1 381 ? -24.515 24.795 34.012 1.00 67.19 381 PRO A O 1
ATOM 2992 N N . PRO A 1 382 ? -23.601 24.244 35.997 1.00 64.06 382 PRO A N 1
ATOM 2993 C CA . PRO A 1 382 ? -22.275 24.769 35.678 1.00 64.06 382 PRO A CA 1
ATOM 2994 C C . PRO A 1 382 ? -21.564 23.937 34.590 1.00 64.06 382 PRO A C 1
ATOM 2996 O O . PRO A 1 382 ? -21.811 22.734 34.476 1.00 64.06 382 PRO A O 1
ATOM 2999 N N . PRO A 1 383 ? -20.656 24.547 33.803 1.00 64.31 383 PRO A N 1
ATOM 3000 C CA . PRO A 1 383 ? -19.894 23.838 32.777 1.00 64.31 383 PRO A CA 1
ATOM 3001 C C . PRO A 1 383 ? -18.874 22.854 33.388 1.00 64.31 383 PRO A C 1
ATOM 3003 O O . PRO A 1 383 ? -18.367 23.100 34.486 1.00 64.31 383 PRO A O 1
ATOM 3006 N N . PRO A 1 384 ? -18.532 21.759 32.680 1.00 66.25 384 PRO A N 1
ATOM 3007 C CA . PRO A 1 384 ? -17.542 20.789 33.145 1.00 66.25 384 PRO A CA 1
ATOM 3008 C C . PRO A 1 384 ? -16.114 21.375 33.174 1.00 66.25 384 PRO A C 1
ATOM 301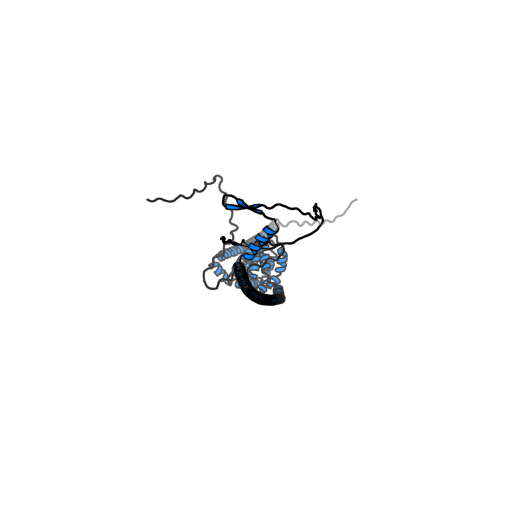0 O O . PRO A 1 384 ? -15.802 22.282 32.396 1.00 66.25 384 PRO A O 1
ATOM 3013 N N . PRO A 1 385 ? -15.225 20.859 34.046 1.00 63.16 385 PRO A N 1
ATOM 3014 C CA . PRO A 1 385 ? -13.839 21.316 34.142 1.00 63.16 385 PRO A CA 1
ATOM 3015 C C . PRO A 1 385 ? -13.004 20.930 32.902 1.00 63.16 385 PRO A C 1
ATOM 3017 O O . PRO A 1 385 ? -13.311 19.939 32.234 1.00 63.16 385 PRO A O 1
ATOM 3020 N N . PRO A 1 386 ? -11.928 21.680 32.590 1.00 60.56 386 PRO A N 1
ATOM 3021 C CA . PRO A 1 386 ? -11.074 21.402 31.437 1.00 60.56 386 PRO A CA 1
ATOM 3022 C C . PRO A 1 386 ? -10.257 20.103 31.615 1.00 60.56 386 PRO A C 1
ATOM 3024 O O . PRO A 1 386 ? -9.827 19.810 32.734 1.00 60.56 386 PRO A O 1
ATOM 3027 N N . PRO A 1 387 ? -9.981 19.340 30.536 1.00 53.81 387 PRO A N 1
ATOM 3028 C CA . PRO A 1 387 ? -9.179 18.118 30.619 1.00 53.81 387 PRO A CA 1
ATOM 3029 C C . PRO A 1 387 ? -7.727 18.376 31.045 1.00 53.81 387 PRO A C 1
ATOM 3031 O O . PRO A 1 387 ? -7.056 19.259 30.508 1.00 53.81 387 PRO A O 1
ATOM 3034 N N . GLY A 1 388 ? -7.219 17.554 31.966 1.00 52.66 388 GLY A N 1
ATOM 3035 C CA . GLY A 1 388 ? -5.787 17.475 32.265 1.00 52.66 388 GLY A CA 1
ATOM 3036 C C . GLY A 1 388 ? -5.015 16.697 31.183 1.00 52.66 388 GLY A C 1
ATOM 3037 O O . GLY A 1 388 ? -5.594 15.832 30.522 1.00 52.66 388 GLY A O 1
ATOM 3038 N N . PRO A 1 389 ? -3.713 16.970 30.982 1.00 47.59 389 PRO A N 1
ATOM 3039 C CA . PRO A 1 389 ? -2.908 16.284 29.972 1.00 47.59 389 PRO A CA 1
ATOM 3040 C C . PRO A 1 389 ? -2.548 14.853 30.409 1.00 47.59 389 PRO A C 1
ATOM 3042 O O . PRO A 1 389 ? -2.080 14.658 31.529 1.00 47.59 389 PRO A O 1
ATOM 3045 N N . GLY A 1 390 ? -2.699 13.867 29.514 1.00 54.81 390 GLY A N 1
ATOM 3046 C CA . GLY A 1 390 ? -2.151 12.512 29.719 1.00 54.81 390 GLY A CA 1
ATOM 3047 C C . GLY A 1 390 ? -3.016 11.314 29.301 1.00 54.81 390 GLY A C 1
ATOM 3048 O O . GLY A 1 390 ? -2.553 10.187 29.439 1.00 54.81 390 GLY A O 1
ATOM 3049 N N . GLY A 1 391 ? -4.242 11.512 28.802 1.00 51.00 391 GLY A N 1
ATOM 3050 C CA . GLY A 1 391 ? -5.067 10.421 28.255 1.00 51.00 391 GLY A CA 1
ATOM 3051 C C . GLY A 1 391 ? -4.813 10.169 26.757 1.00 51.00 391 GLY A C 1
ATOM 3052 O O . GLY A 1 391 ? -4.537 11.132 26.036 1.00 51.00 391 GLY A O 1
ATOM 3053 N N . PRO A 1 392 ? -4.922 8.918 26.260 1.00 49.44 392 PRO A N 1
ATOM 3054 C CA . PRO A 1 392 ? -4.875 8.636 24.826 1.00 49.44 392 PRO A CA 1
ATOM 3055 C C . PRO A 1 392 ? -6.070 9.281 24.109 1.00 49.44 392 PRO A C 1
ATOM 3057 O O . PRO A 1 392 ? -7.170 9.371 24.658 1.00 49.44 392 PRO A O 1
ATOM 3060 N N . THR A 1 393 ? -5.858 9.742 22.877 1.00 54.09 393 THR A N 1
ATOM 3061 C CA . THR A 1 393 ? -6.928 10.347 22.073 1.00 54.09 393 THR A CA 1
ATOM 3062 C C . THR A 1 393 ? -7.904 9.272 21.578 1.00 54.09 393 THR A C 1
ATOM 3064 O O . THR A 1 393 ? -7.472 8.171 21.230 1.00 54.09 393 THR A O 1
ATOM 3067 N N . PRO A 1 394 ? -9.222 9.550 21.538 1.00 58.12 394 PRO A N 1
ATOM 3068 C CA . PRO A 1 394 ? -10.171 8.634 20.917 1.00 58.12 394 PRO A CA 1
ATOM 3069 C C . PRO A 1 394 ? -9.895 8.540 19.405 1.00 58.12 394 PRO A C 1
ATOM 3071 O O . PRO A 1 394 ? -9.507 9.545 18.798 1.00 58.12 394 PRO A O 1
ATOM 3074 N N . PRO A 1 395 ? -10.102 7.368 18.777 1.00 65.12 395 PRO A N 1
ATOM 3075 C CA . PRO A 1 395 ? -9.893 7.208 17.343 1.00 65.12 395 PRO A CA 1
ATOM 3076 C C . PRO A 1 395 ? -10.843 8.113 16.537 1.00 65.12 395 PRO A C 1
ATOM 3078 O O . PRO A 1 395 ? -11.952 8.411 16.995 1.00 65.12 395 PRO A O 1
ATOM 3081 N N . PRO A 1 396 ? -10.439 8.554 15.329 1.00 66.06 396 PRO A N 1
ATOM 3082 C CA . PRO A 1 396 ? -11.305 9.344 14.462 1.00 66.06 396 PRO A CA 1
ATOM 3083 C C . PRO A 1 396 ? -12.564 8.551 14.063 1.00 66.06 396 PRO A C 1
ATOM 3085 O O . PRO A 1 396 ? -12.515 7.320 13.979 1.00 66.06 396 PRO A O 1
ATOM 3088 N N . PRO A 1 397 ? -13.695 9.231 13.792 1.00 66.81 397 PRO A N 1
ATOM 3089 C CA . PRO A 1 397 ? -14.914 8.563 13.350 1.00 66.81 397 PRO A CA 1
ATOM 3090 C C . PRO A 1 397 ? -14.687 7.821 12.020 1.00 66.81 397 PRO A C 1
ATOM 3092 O O . PRO A 1 397 ? -13.893 8.280 11.192 1.00 66.81 397 PRO A O 1
ATOM 3095 N N . PRO A 1 398 ? -15.386 6.694 11.785 1.00 66.00 398 PRO A N 1
ATOM 3096 C CA . PRO A 1 398 ? -15.232 5.922 10.558 1.00 66.00 398 PRO A CA 1
ATOM 3097 C C . PRO A 1 398 ? -15.618 6.753 9.320 1.00 66.00 398 PRO A C 1
ATOM 3099 O O . PRO A 1 398 ? -16.506 7.609 9.404 1.00 66.00 398 PRO A O 1
ATOM 3102 N N . PRO A 1 399 ? -14.983 6.505 8.158 1.00 68.25 399 PRO A N 1
ATOM 3103 C CA . PRO A 1 399 ? -15.321 7.200 6.922 1.00 68.25 399 PRO A CA 1
ATOM 3104 C C . PRO A 1 399 ? -16.779 6.922 6.510 1.00 68.25 399 PRO A C 1
ATOM 3106 O O . PRO A 1 399 ? -17.308 5.844 6.801 1.00 68.25 399 PRO A O 1
ATOM 3109 N N . PRO A 1 400 ? -17.444 7.866 5.816 1.00 66.44 400 PRO A N 1
ATOM 3110 C CA . PRO A 1 400 ? -18.810 7.667 5.346 1.00 66.44 400 PRO A CA 1
ATOM 3111 C C . PRO A 1 400 ? -18.892 6.468 4.382 1.00 66.44 400 PRO A C 1
ATOM 3113 O O . PRO A 1 400 ? -17.949 6.230 3.620 1.00 66.44 400 PRO A O 1
ATOM 3116 N N . PRO A 1 401 ? -20.009 5.716 4.382 1.00 64.00 401 PRO A N 1
ATOM 3117 C CA . PRO A 1 401 ? -20.162 4.544 3.528 1.00 64.00 401 PRO A CA 1
ATOM 3118 C C . PRO A 1 401 ? -20.094 4.922 2.037 1.00 64.00 401 PRO A C 1
ATOM 3120 O O . PRO A 1 401 ? -20.552 6.005 1.656 1.00 64.00 401 PRO A O 1
ATOM 3123 N N . PRO A 1 402 ? -19.554 4.040 1.174 1.00 59.56 402 PRO A N 1
ATOM 3124 C CA . PRO A 1 402 ? -19.447 4.312 -0.255 1.00 59.56 402 PRO A CA 1
ATOM 3125 C C . PRO A 1 402 ? -20.837 4.483 -0.897 1.00 59.56 402 PRO A C 1
ATOM 3127 O O . PRO A 1 402 ? -21.787 3.799 -0.500 1.00 59.56 402 PRO A O 1
ATOM 3130 N N . PRO A 1 403 ? -20.980 5.370 -1.900 1.00 61.59 403 PRO A N 1
ATOM 3131 C CA . PRO A 1 403 ? -22.257 5.594 -2.569 1.00 61.59 403 PRO A CA 1
ATOM 3132 C C . PRO A 1 403 ? -22.736 4.331 -3.311 1.00 61.59 403 PRO A C 1
ATOM 3134 O O . PRO A 1 403 ? -21.912 3.569 -3.826 1.00 61.59 403 PRO A O 1
ATOM 3137 N N . PRO A 1 404 ? -24.059 4.099 -3.402 1.00 56.53 404 PRO A N 1
ATOM 3138 C CA . PRO A 1 404 ? -24.606 2.886 -4.002 1.00 56.53 404 PRO A CA 1
ATOM 3139 C C . PRO A 1 404 ? -24.285 2.786 -5.508 1.00 56.53 404 PRO A C 1
ATOM 3141 O O . PRO A 1 404 ? -24.321 3.794 -6.221 1.00 56.53 404 PRO A O 1
ATOM 3144 N N . PRO A 1 405 ? -24.005 1.576 -6.029 1.00 46.47 405 PRO A N 1
ATOM 3145 C CA . PRO A 1 405 ? -23.567 1.392 -7.410 1.00 46.47 405 PRO A CA 1
ATOM 3146 C C . PRO A 1 405 ? -24.738 1.514 -8.398 1.00 46.47 405 PRO A C 1
ATOM 3148 O O . PRO A 1 405 ? -25.467 0.547 -8.614 1.00 46.47 405 PRO A O 1
ATOM 3151 N N . GLY A 1 406 ? -24.922 2.679 -9.037 1.00 42.28 406 GLY A N 1
ATOM 3152 C CA . GLY A 1 406 ? -25.972 2.790 -10.060 1.00 42.28 406 GLY A CA 1
ATOM 3153 C C . GLY A 1 406 ? -26.352 4.162 -10.624 1.00 42.28 406 GLY A C 1
ATOM 3154 O O . GLY A 1 406 ? -27.541 4.441 -10.724 1.00 42.28 406 GLY A O 1
ATOM 3155 N N . SER A 1 407 ? -25.410 5.004 -11.066 1.00 38.56 407 SER A N 1
ATOM 3156 C CA . SER A 1 407 ? -25.733 6.028 -12.085 1.00 38.56 407 SER A CA 1
ATOM 3157 C C . SER A 1 407 ? -24.506 6.396 -12.926 1.00 38.56 407 SER A C 1
ATOM 3159 O O . SER A 1 407 ? -23.492 6.852 -12.409 1.00 38.56 407 SER A O 1
ATOM 3161 N N . GLY A 1 408 ? -24.571 6.137 -14.235 1.00 50.28 408 GLY A N 1
ATOM 3162 C CA . GLY A 1 408 ? -23.446 6.355 -15.146 1.00 50.28 408 GLY A CA 1
ATOM 3163 C C . GLY A 1 408 ? -23.333 7.812 -15.592 1.00 50.28 408 GLY A C 1
ATOM 3164 O O . GLY A 1 408 ? -24.140 8.270 -16.398 1.00 50.28 408 GLY A O 1
ATOM 3165 N N . GLY A 1 409 ? -22.299 8.510 -15.125 1.00 49.66 409 GLY A N 1
ATOM 3166 C CA . GLY A 1 409 ? -21.850 9.800 -15.650 1.00 49.66 409 GLY A CA 1
ATOM 3167 C C . GLY A 1 409 ? -20.320 9.818 -15.762 1.00 49.66 409 GLY A C 1
ATOM 3168 O O . GLY A 1 409 ? -19.658 9.103 -15.008 1.00 49.66 409 GLY A O 1
ATOM 3169 N N . PRO A 1 410 ? -19.731 10.576 -16.704 1.00 44.84 410 PRO A N 1
ATOM 3170 C CA . PRO A 1 410 ? -18.280 10.653 -16.832 1.00 44.84 410 PRO A CA 1
ATOM 3171 C C . PRO A 1 410 ? -17.663 11.328 -15.601 1.00 44.84 410 PRO A C 1
ATOM 3173 O O . PRO A 1 410 ? -18.114 12.390 -15.173 1.00 44.84 410 PRO A O 1
ATOM 3176 N N . LEU A 1 411 ? -16.608 10.722 -15.054 1.00 49.69 411 LEU A N 1
ATOM 3177 C CA . LEU A 1 411 ? -15.799 11.341 -14.004 1.00 49.69 411 LEU A CA 1
ATOM 3178 C C . LEU A 1 411 ? -15.144 12.630 -14.540 1.00 49.69 411 LEU A C 1
ATOM 3180 O O . LEU A 1 411 ? -14.712 12.649 -15.698 1.00 49.69 411 LEU A O 1
ATOM 3184 N N . PRO A 1 412 ? -15.032 13.698 -13.728 1.00 55.31 412 PRO A N 1
ATOM 3185 C CA . PRO A 1 412 ? -14.260 14.872 -14.115 1.00 55.31 412 PRO A CA 1
ATOM 3186 C C . PRO A 1 412 ? -12.779 14.487 -14.297 1.00 55.31 412 PRO A C 1
ATOM 3188 O O . PRO A 1 412 ? -12.271 13.647 -13.548 1.00 55.31 412 PRO A O 1
ATOM 3191 N N . PRO A 1 413 ? -12.067 15.079 -15.274 1.00 58.50 413 PRO A N 1
ATOM 3192 C CA . PRO A 1 413 ? -10.648 14.803 -15.467 1.00 58.50 413 PRO A CA 1
ATOM 3193 C C . PRO A 1 413 ? -9.825 15.277 -14.254 1.00 58.50 413 PRO A C 1
ATOM 3195 O O . PRO A 1 413 ? -10.200 16.263 -13.611 1.00 58.50 413 PRO A O 1
ATOM 3198 N N . PRO A 1 414 ? -8.692 14.618 -13.945 1.00 60.41 414 PRO A N 1
ATOM 3199 C CA . PRO A 1 414 ? -7.803 15.061 -12.877 1.00 60.41 414 PRO A CA 1
ATOM 3200 C C . PRO A 1 414 ? -7.240 16.464 -13.173 1.00 60.41 414 PRO A C 1
ATOM 3202 O O . PRO A 1 414 ? -7.065 16.822 -14.344 1.00 60.41 414 PRO A O 1
ATOM 3205 N N . PRO A 1 415 ? -6.931 17.269 -12.138 1.00 58.12 415 PRO A N 1
ATOM 3206 C CA . PRO A 1 415 ? -6.321 18.579 -12.330 1.00 58.12 415 PRO A CA 1
ATOM 3207 C C . PRO A 1 415 ? -4.947 18.443 -13.014 1.00 58.12 415 PRO A C 1
ATOM 3209 O O . PRO A 1 415 ? -4.203 17.506 -12.711 1.00 58.12 415 PRO A O 1
ATOM 3212 N N . PRO A 1 416 ? -4.583 19.358 -13.932 1.00 55.44 416 PRO A N 1
ATOM 3213 C CA . PRO A 1 416 ? -3.309 19.285 -14.638 1.00 55.44 416 PRO A CA 1
ATOM 3214 C C . PRO A 1 416 ? -2.123 19.504 -13.679 1.00 55.44 416 PRO A C 1
ATOM 3216 O O . PRO A 1 416 ? -2.228 20.314 -12.754 1.00 55.44 416 PRO A O 1
ATOM 3219 N N . PRO A 1 417 ? -0.978 18.832 -13.902 1.00 57.09 417 PRO A N 1
ATOM 3220 C CA . PRO A 1 417 ? 0.217 19.033 -13.089 1.00 57.09 417 PRO A CA 1
ATOM 3221 C C . PRO A 1 417 ? 0.773 20.462 -13.256 1.00 57.09 417 PRO A C 1
ATOM 3223 O O . PRO A 1 417 ? 0.637 21.055 -14.332 1.00 57.09 417 PRO A O 1
ATOM 3226 N N . PRO A 1 418 ? 1.432 21.026 -12.225 1.00 47.31 418 PRO A N 1
ATOM 3227 C CA . PRO A 1 418 ? 1.980 22.378 -12.285 1.00 47.31 418 PRO A CA 1
ATOM 3228 C C . PRO A 1 418 ? 3.064 22.491 -13.367 1.00 47.31 418 PRO A C 1
ATOM 3230 O O . PRO A 1 418 ? 4.072 21.784 -13.349 1.00 47.31 418 PRO A O 1
ATOM 3233 N N . THR A 1 419 ? 2.869 23.409 -14.315 1.00 46.41 419 THR A N 1
ATOM 3234 C CA . THR A 1 419 ? 3.753 23.599 -15.473 1.00 46.41 419 THR A CA 1
ATOM 3235 C C . THR A 1 419 ? 5.057 24.305 -15.092 1.00 46.41 419 THR A C 1
ATOM 3237 O O . THR A 1 419 ? 5.189 25.522 -15.238 1.00 46.41 419 THR A O 1
ATOM 3240 N N . ALA A 1 420 ? 6.043 23.543 -14.624 1.00 49.25 420 ALA A N 1
ATOM 3241 C CA . ALA A 1 420 ? 7.406 24.031 -14.449 1.00 49.25 420 ALA A CA 1
ATOM 3242 C C . ALA A 1 420 ? 8.130 24.155 -15.807 1.00 49.25 420 ALA A C 1
ATOM 3244 O O . ALA A 1 420 ? 8.150 23.208 -16.590 1.00 49.25 420 ALA A O 1
ATOM 3245 N N . GLY A 1 421 ? 8.787 25.295 -16.062 1.00 45.12 421 GLY A N 1
ATOM 3246 C CA . GLY A 1 421 ? 9.803 25.400 -17.122 1.00 45.12 421 GLY A CA 1
ATOM 3247 C C . GLY A 1 421 ? 9.393 26.033 -18.460 1.00 45.12 421 GLY A C 1
ATOM 3248 O O . GLY A 1 421 ? 9.901 25.619 -19.500 1.00 45.12 421 GLY A O 1
ATOM 3249 N N . GLY A 1 422 ? 8.550 27.070 -18.464 1.00 51.31 422 GLY A N 1
ATOM 3250 C CA . GLY A 1 422 ? 8.579 28.048 -19.563 1.00 51.31 422 GLY A CA 1
ATOM 3251 C C . GLY A 1 422 ? 9.820 28.956 -19.447 1.00 51.31 422 GLY A C 1
ATOM 3252 O O . GLY A 1 422 ? 10.176 29.318 -18.323 1.00 51.31 422 GLY A O 1
ATOM 3253 N N . PRO A 1 423 ? 10.499 29.342 -20.548 1.00 54.44 423 PRO A N 1
ATOM 3254 C CA . PRO A 1 423 ? 11.567 30.340 -20.481 1.00 54.44 423 PRO A CA 1
ATOM 3255 C C . PRO A 1 423 ? 10.996 31.709 -20.058 1.00 54.44 423 PRO A C 1
ATOM 3257 O O . PRO A 1 423 ? 9.859 32.027 -20.420 1.00 54.44 423 PRO A O 1
ATOM 3260 N N . PRO A 1 424 ? 11.750 32.535 -19.309 1.00 55.12 424 PRO A N 1
ATOM 3261 C CA . PRO A 1 424 ? 11.257 33.827 -18.845 1.00 55.12 424 PRO A CA 1
ATOM 3262 C C . PRO A 1 424 ? 10.989 34.783 -20.022 1.00 55.12 424 PRO A C 1
ATOM 3264 O O . PRO A 1 424 ? 11.731 34.760 -21.010 1.00 55.12 424 PRO A O 1
ATOM 3267 N N . PRO A 1 425 ? 9.961 35.649 -19.933 1.00 62.72 425 PRO A N 1
ATOM 3268 C CA . PRO A 1 425 ? 9.707 36.663 -20.950 1.00 62.72 425 PRO A CA 1
ATOM 3269 C C . PRO A 1 425 ? 10.868 37.674 -21.021 1.00 62.72 425 PRO A C 1
ATOM 3271 O O . PRO A 1 425 ? 11.520 37.936 -20.005 1.00 62.72 425 PRO A O 1
ATOM 3274 N N . PRO A 1 426 ? 11.134 38.271 -22.198 1.00 63.50 426 PRO A N 1
ATOM 3275 C CA . PRO A 1 426 ? 12.171 39.288 -22.339 1.00 63.50 426 PRO A CA 1
ATOM 3276 C C . PRO A 1 426 ? 11.838 40.542 -21.507 1.00 63.50 426 PRO A C 1
ATOM 3278 O O . PRO A 1 426 ? 10.660 40.874 -21.344 1.00 63.50 426 PRO A O 1
ATOM 3281 N N . PRO A 1 427 ? 12.852 41.266 -20.996 1.00 61.19 427 PRO A N 1
ATOM 3282 C CA . PRO A 1 427 ? 12.629 42.475 -20.210 1.00 61.19 427 PRO A CA 1
ATOM 3283 C C . PRO A 1 427 ? 11.971 43.583 -21.056 1.00 61.19 427 PRO A C 1
ATOM 3285 O O . PRO A 1 427 ? 12.284 43.714 -22.244 1.00 61.19 427 PRO A O 1
ATOM 3288 N N . PRO A 1 428 ? 11.084 44.407 -20.467 1.00 61.59 428 PRO A N 1
ATOM 3289 C CA . PRO A 1 428 ? 10.445 45.509 -21.177 1.00 61.59 428 PRO A CA 1
ATOM 3290 C C . PRO A 1 428 ? 11.461 46.606 -21.554 1.00 61.59 428 PRO A C 1
ATOM 3292 O O . PRO A 1 428 ? 12.442 46.814 -20.832 1.00 61.59 428 PRO A O 1
ATOM 3295 N N . PRO A 1 429 ? 11.234 47.348 -22.654 1.00 61.28 429 PRO A N 1
ATOM 3296 C CA . PRO A 1 429 ? 12.096 48.462 -23.038 1.00 61.28 429 PRO A CA 1
ATOM 3297 C C . PRO A 1 429 ? 12.035 49.600 -21.995 1.00 61.28 429 PRO A C 1
ATOM 3299 O O . PRO A 1 429 ? 10.955 49.882 -21.466 1.00 61.28 429 PRO A O 1
ATOM 3302 N N . PRO A 1 430 ? 13.150 50.301 -21.707 1.00 45.44 430 PRO A N 1
ATOM 3303 C CA . PRO A 1 430 ? 13.150 51.388 -20.729 1.00 45.44 430 PRO A CA 1
ATOM 3304 C C . PRO A 1 430 ? 12.299 52.577 -21.200 1.00 45.44 430 PRO A C 1
ATOM 3306 O O . PRO A 1 430 ? 12.561 53.135 -22.263 1.00 45.44 430 PRO A O 1
ATOM 3309 N N . GLY A 1 431 ? 11.319 53.001 -20.392 1.00 57.69 431 GLY A N 1
ATOM 3310 C CA . GLY A 1 431 ? 10.606 54.274 -20.593 1.00 57.69 431 GLY A CA 1
ATOM 3311 C C . GLY A 1 431 ? 9.097 54.275 -20.327 1.00 57.69 431 GLY A C 1
ATOM 3312 O O . GLY A 1 431 ? 8.521 55.352 -20.192 1.00 57.69 431 GLY A O 1
ATOM 3313 N N . ALA A 1 432 ? 8.441 53.115 -20.220 1.00 51.62 432 ALA A N 1
ATOM 3314 C CA . ALA A 1 432 ? 7.012 53.054 -19.904 1.00 51.62 432 ALA A CA 1
ATOM 3315 C C . ALA A 1 432 ? 6.758 53.244 -18.394 1.00 51.62 432 ALA A C 1
ATOM 3317 O O . ALA A 1 432 ? 7.139 52.399 -17.584 1.00 51.62 432 ALA A O 1
ATOM 3318 N N . GLY A 1 433 ? 6.111 54.352 -18.019 1.00 62.44 433 GLY A N 1
ATOM 3319 C CA . GLY A 1 433 ? 5.611 54.576 -16.657 1.00 62.44 433 GLY A CA 1
ATOM 3320 C C . GLY A 1 433 ? 4.384 53.708 -16.322 1.00 62.44 433 GLY A C 1
ATOM 3321 O O . GLY A 1 433 ? 3.773 53.136 -17.229 1.00 62.44 433 GLY A O 1
ATOM 3322 N N . PRO A 1 434 ? 4.004 53.595 -15.035 1.00 61.50 434 PRO A N 1
ATOM 3323 C CA . PRO A 1 434 ? 2.879 52.762 -14.615 1.00 61.50 434 PRO A CA 1
ATOM 3324 C C . PRO A 1 434 ? 1.529 53.291 -15.147 1.00 61.50 434 PRO A C 1
ATOM 3326 O O . PRO A 1 434 ? 1.322 54.507 -15.178 1.00 61.50 434 PRO A O 1
ATOM 3329 N N . PRO A 1 435 ? 0.593 52.405 -15.539 1.00 63.72 435 PRO A N 1
ATOM 3330 C CA . PRO A 1 435 ? -0.744 52.798 -15.979 1.00 63.72 435 PRO A CA 1
ATOM 3331 C C . PRO A 1 435 ? -1.625 53.282 -14.807 1.00 63.72 435 PRO A C 1
ATOM 3333 O O . PRO A 1 435 ? -1.389 52.896 -13.659 1.00 63.72 435 PRO A O 1
ATOM 3336 N N . PRO A 1 436 ? -2.660 54.102 -15.074 1.00 63.94 436 PRO A N 1
ATOM 3337 C CA . PRO A 1 436 ? -3.607 54.554 -14.054 1.00 63.94 436 PRO A CA 1
ATOM 3338 C C . PRO A 1 436 ? -4.518 53.413 -13.550 1.00 63.94 436 PRO A C 1
ATOM 3340 O O . PRO A 1 436 ? -4.730 52.432 -14.269 1.00 63.94 436 PRO A O 1
ATOM 3343 N N . PRO A 1 437 ? -5.086 53.531 -12.333 1.00 62.59 437 PRO A N 1
ATOM 3344 C CA . PRO A 1 437 ? -5.971 52.516 -11.764 1.00 62.59 437 PRO A CA 1
ATOM 3345 C C . PRO A 1 437 ? -7.325 52.423 -12.504 1.00 62.59 437 PRO A C 1
ATOM 3347 O O . PRO A 1 437 ? -7.763 53.413 -13.097 1.00 62.59 437 PRO A O 1
ATOM 3350 N N . PRO A 1 438 ? -8.023 51.269 -12.453 1.00 56.50 438 PRO A N 1
ATOM 3351 C CA . PRO A 1 438 ? -9.312 51.092 -13.121 1.00 56.50 438 PRO A CA 1
ATOM 3352 C C . PRO A 1 438 ? -10.416 51.987 -12.543 1.00 56.50 438 PRO A C 1
ATOM 3354 O O . PRO A 1 438 ? -10.536 52.137 -11.327 1.00 56.50 438 PRO A O 1
ATOM 3357 N N . GLY A 1 439 ? -11.263 52.535 -13.417 1.00 50.25 439 GLY A N 1
ATOM 3358 C CA . GLY A 1 439 ? -12.486 53.233 -13.014 1.00 50.25 439 GLY A CA 1
ATOM 3359 C C . GLY A 1 439 ? -13.552 52.273 -12.473 1.00 50.25 439 GLY A C 1
ATOM 3360 O O . GLY A 1 439 ? -13.645 51.127 -12.911 1.00 50.25 439 GLY A O 1
ATOM 3361 N N . GLY A 1 440 ? -14.363 52.750 -11.524 1.00 56.06 440 GLY A N 1
ATOM 3362 C CA . GLY A 1 440 ? -15.499 51.997 -10.982 1.00 56.06 440 GLY A CA 1
ATOM 3363 C C . GLY A 1 440 ? -16.647 51.814 -11.992 1.00 56.06 440 GLY A C 1
ATOM 3364 O O . GLY A 1 440 ? -16.698 52.519 -13.002 1.00 56.06 440 GLY A O 1
ATOM 3365 N N . PRO A 1 441 ? -17.578 50.877 -11.734 1.00 53.81 441 PRO A N 1
ATOM 3366 C CA . PRO A 1 441 ? -18.681 50.583 -12.644 1.00 53.81 441 PRO A CA 1
ATOM 3367 C C . PRO A 1 441 ? -19.692 51.745 -12.720 1.00 53.81 441 PRO A C 1
ATOM 3369 O O . PRO A 1 441 ? -20.012 52.340 -11.687 1.00 53.81 441 PRO A O 1
ATOM 3372 N N . PRO A 1 442 ? -20.240 52.060 -13.910 1.00 52.81 442 PRO A N 1
ATOM 3373 C CA . PRO A 1 442 ? -21.312 53.039 -14.044 1.00 52.81 442 PRO A CA 1
ATOM 3374 C C . PRO A 1 442 ? -22.630 52.502 -13.470 1.00 52.81 442 PRO A C 1
ATOM 3376 O O . PRO A 1 442 ? -22.962 51.326 -13.624 1.00 52.81 442 PRO A O 1
ATOM 3379 N N . SER A 1 443 ? -23.393 53.382 -12.820 1.00 46.38 443 SER A N 1
ATOM 3380 C CA . SER A 1 443 ? -24.770 53.105 -12.388 1.00 46.38 443 SER A CA 1
ATOM 3381 C C . SER A 1 443 ? -25.726 52.997 -13.586 1.00 46.38 443 SER A C 1
ATOM 3383 O O . SER A 1 443 ? -25.438 53.536 -14.655 1.00 46.38 443 SER A O 1
ATOM 3385 N N . GLY A 1 444 ? -26.843 52.287 -13.408 1.00 44.78 444 GLY A N 1
ATOM 3386 C CA . GLY A 1 444 ? -27.854 52.075 -14.451 1.00 44.78 444 GLY A CA 1
ATOM 3387 C C . GLY A 1 444 ? -28.849 53.230 -14.633 1.00 44.78 444 GLY A C 1
ATOM 3388 O O . GLY A 1 444 ? -28.726 54.270 -13.995 1.00 44.78 444 GLY A O 1
ATOM 3389 N N . ASP A 1 445 ? -29.846 52.966 -15.487 1.00 45.97 445 ASP A N 1
ATOM 3390 C CA . ASP A 1 445 ? -31.023 53.788 -15.823 1.00 45.97 445 ASP A CA 1
ATOM 3391 C C . ASP A 1 445 ? -30.723 55.171 -16.453 1.00 45.97 445 ASP A C 1
ATOM 3393 O O . ASP A 1 445 ? -30.159 56.076 -15.850 1.00 45.97 445 ASP A O 1
ATOM 3397 N N . SER A 1 446 ? -31.186 55.463 -17.671 1.00 42.19 446 SER A N 1
ATOM 3398 C CA . SER A 1 446 ? -32.628 55.536 -17.959 1.00 42.19 446 SER A CA 1
ATOM 3399 C C . SER A 1 446 ? -32.995 55.394 -19.448 1.00 42.19 446 SER A C 1
ATOM 3401 O O . SER A 1 446 ? -32.148 55.412 -20.336 1.00 42.19 446 SER A O 1
ATOM 3403 N N . GLN A 1 447 ? -34.305 55.277 -19.680 1.00 45.09 447 GLN A N 1
ATOM 3404 C CA . GLN A 1 447 ? -35.015 55.129 -20.957 1.00 45.09 447 GLN A CA 1
ATOM 3405 C C . GLN A 1 447 ? -34.769 56.246 -21.990 1.00 45.09 447 GLN A C 1
ATOM 3407 O O . GLN A 1 447 ? -34.737 57.424 -21.628 1.00 45.09 447 GLN A O 1
ATOM 3412 N N . ALA A 1 448 ? -34.792 55.865 -23.274 1.00 45.69 448 ALA A N 1
ATOM 3413 C CA . ALA A 1 448 ? -35.509 56.559 -24.356 1.00 45.69 448 ALA A CA 1
ATOM 3414 C C . ALA A 1 448 ? -35.811 55.565 -25.494 1.00 45.69 448 ALA A C 1
ATOM 3416 O O . ALA A 1 448 ? -34.847 54.918 -25.958 1.00 45.69 448 ALA A O 1
#

Secondary structure (DSSP, 8-state):
-----------------HHHHHHHHHHHHHHHHHHHHHHHHHHHHHHHHHHHHHHHHHHHTSHHHHHHHHHSTTHHHHHHHGGG-S-HHHHHHHHHHHHHHHTSTTHHHHHHHHHHHHHHHHT-SSTTHHHHHHHHH-TT-HHHHHHHHHHHHHHHHS-S-HHHHHHHHHHHHHTTHHHHHHHHTT-S-HHHHHHHHHHHTT---HHHHHHHHHHHHHHHHHHHHHHHHHHHHHHHHHHHHHHHHHHHHHHHHHHHHHHHHHHHHHHHHHHHHHHHHHHHHHHHHHHHHHHHHHHHHHTTS-THHHHHHHHHHHHTTSEEEEE-TTS-EEEEE-------------------------------------------PPPPPPPPPPPPS-PPPPPPPPPPPPPPS----PPPPPPPPP---PPPPPPPPTT-PPPPPPPPPPP-----